Protein AF-A0A660RGW7-F1 (afdb_monomer_lite)

Structure (mmCIF, N/CA/C/O backbone):
data_AF-A0A660RGW7-F1
#
_entry.id   AF-A0A660RGW7-F1
#
loop_
_atom_site.group_PDB
_atom_site.id
_atom_site.type_symbol
_atom_site.label_atom_id
_atom_site.label_alt_id
_atom_site.label_comp_id
_atom_site.label_asym_id
_atom_site.label_entity_id
_atom_site.label_seq_id
_atom_site.pdbx_PDB_ins_code
_atom_site.Cartn_x
_atom_site.Cartn_y
_atom_site.Cartn_z
_atom_site.occupancy
_atom_site.B_iso_or_equiv
_atom_site.auth_seq_id
_atom_site.auth_comp_id
_atom_site.auth_asym_id
_atom_site.auth_atom_id
_atom_site.pdbx_PDB_model_num
ATOM 1 N N . MET A 1 1 ? -25.311 -48.527 37.792 1.00 46.81 1 MET A N 1
ATOM 2 C CA . MET A 1 1 ? -25.314 -47.325 36.924 1.00 46.81 1 MET A CA 1
ATOM 3 C C . MET A 1 1 ? -25.797 -47.596 35.487 1.00 46.81 1 MET A C 1
ATOM 5 O O . MET A 1 1 ? -25.755 -46.680 34.680 1.00 46.81 1 MET A O 1
ATOM 9 N N . VAL A 1 2 ? -26.316 -48.798 35.176 1.00 43.53 2 VAL A N 1
ATOM 10 C CA . VAL A 1 2 ? -26.877 -49.158 33.852 1.00 43.53 2 VAL A CA 1
ATOM 11 C C . VAL A 1 2 ? -28.401 -48.916 33.769 1.00 43.53 2 VAL A C 1
ATOM 13 O O . VAL A 1 2 ? -28.895 -48.499 32.730 1.00 43.53 2 VAL A O 1
ATOM 16 N N . SER A 1 3 ? -29.143 -48.999 34.883 1.00 47.81 3 SER A N 1
ATOM 17 C CA . SER A 1 3 ? -30.619 -48.906 34.865 1.00 47.81 3 SER A CA 1
ATOM 18 C C . SER A 1 3 ? -31.214 -47.499 34.663 1.00 47.81 3 SER A C 1
ATOM 20 O O . SER A 1 3 ? -32.408 -47.364 34.410 1.00 47.81 3 SER A O 1
ATOM 22 N N . ALA A 1 4 ? -30.418 -46.427 34.764 1.00 43.75 4 ALA A N 1
ATOM 23 C CA . ALA A 1 4 ? -30.904 -45.051 34.585 1.00 43.75 4 ALA A CA 1
ATOM 24 C C . ALA A 1 4 ? -30.891 -44.579 33.116 1.00 43.75 4 ALA A C 1
ATOM 26 O O . ALA A 1 4 ? -31.594 -43.626 32.774 1.00 43.75 4 ALA A O 1
ATOM 27 N N . LEU A 1 5 ? -30.101 -45.235 32.257 1.00 40.97 5 LEU A N 1
ATOM 28 C CA . LEU A 1 5 ? -30.047 -44.980 30.812 1.00 40.97 5 LEU A CA 1
ATOM 29 C C . LEU A 1 5 ? -31.155 -45.748 30.075 1.00 40.97 5 LEU A C 1
ATOM 31 O O . LEU A 1 5 ? -31.865 -45.147 29.275 1.00 40.97 5 LEU A O 1
ATOM 35 N N . GLU A 1 6 ? -31.404 -47.008 30.447 1.00 48.97 6 GLU A N 1
ATOM 36 C CA . GLU A 1 6 ? -32.486 -47.836 29.879 1.00 48.97 6 GLU A CA 1
ATOM 37 C C . GLU A 1 6 ? -33.881 -47.207 30.087 1.00 48.97 6 GLU A C 1
ATOM 39 O O . GLU A 1 6 ? -34.716 -47.190 29.185 1.00 48.97 6 GLU A O 1
ATOM 44 N N . ASN A 1 7 ? -34.106 -46.571 31.240 1.00 54.25 7 ASN A N 1
ATOM 45 C CA . ASN A 1 7 ? -35.391 -45.959 31.602 1.00 54.25 7 ASN A CA 1
ATOM 46 C C . ASN A 1 7 ? -35.692 -44.646 30.828 1.00 54.25 7 ASN A C 1
ATOM 48 O O . ASN A 1 7 ? -36.843 -44.213 30.720 1.00 54.25 7 ASN A O 1
ATOM 52 N N . LYS A 1 8 ? -34.666 -43.982 30.266 1.00 53.94 8 LYS A N 1
ATOM 53 C CA . LYS A 1 8 ? -34.842 -42.782 29.422 1.00 53.94 8 LYS A CA 1
ATOM 54 C C . LYS A 1 8 ? -35.213 -43.141 27.985 1.00 53.94 8 LYS A C 1
ATOM 56 O O . LYS A 1 8 ? -36.082 -42.479 27.413 1.00 53.94 8 LYS A O 1
ATOM 61 N N . ASP A 1 9 ? -34.619 -44.199 27.442 1.00 61.28 9 ASP A N 1
ATOM 62 C CA . ASP A 1 9 ? -34.928 -44.681 26.094 1.00 61.28 9 ASP A CA 1
ATOM 63 C C . ASP A 1 9 ? -36.331 -45.291 26.018 1.00 61.28 9 ASP A C 1
ATOM 65 O O . ASP A 1 9 ? -37.062 -45.059 25.053 1.00 61.28 9 ASP A O 1
ATOM 69 N N . GLU A 1 10 ? -36.782 -45.962 27.079 1.00 67.12 10 GLU A N 1
ATOM 70 C CA . GLU A 1 10 ? -38.136 -46.515 27.145 1.00 67.12 10 GLU A CA 1
ATOM 71 C C . GLU A 1 10 ? -39.213 -45.412 27.190 1.00 67.12 10 GLU A C 1
ATOM 73 O O . GLU A 1 10 ? -40.226 -45.479 26.484 1.00 67.12 10 GLU A O 1
ATOM 78 N N . LYS A 1 11 ? -38.963 -44.317 27.926 1.00 69.12 11 LYS A N 1
ATOM 79 C CA . LYS A 1 11 ? -39.823 -43.118 27.910 1.00 69.12 11 LYS A CA 1
ATOM 80 C C . LYS A 1 11 ? -39.868 -42.444 26.540 1.00 69.12 11 LYS A C 1
ATOM 82 O O . LYS A 1 11 ? -40.945 -42.029 26.107 1.00 69.12 11 LYS A O 1
ATOM 87 N N . LEU A 1 12 ? -38.731 -42.339 25.854 1.00 67.88 12 LEU A N 1
ATOM 88 C CA . LEU A 1 12 ? -38.657 -41.746 24.518 1.00 67.88 12 LEU A CA 1
ATOM 89 C C . LEU A 1 12 ? -39.420 -42.595 23.490 1.00 67.88 12 LEU A C 1
ATOM 91 O O . LEU A 1 12 ? -40.195 -42.063 22.692 1.00 67.88 12 LEU A O 1
ATOM 95 N N . MET A 1 13 ? -39.277 -43.918 23.562 1.00 69.06 13 MET A N 1
ATOM 96 C CA . MET A 1 13 ? -40.002 -44.853 22.702 1.00 69.06 13 MET A CA 1
ATOM 97 C C . MET A 1 13 ? -41.511 -44.831 22.962 1.00 69.06 13 MET A C 1
ATOM 99 O O . MET A 1 13 ? -42.300 -44.879 22.015 1.00 69.06 13 MET A O 1
ATOM 103 N N . ASN A 1 14 ? -41.931 -44.675 24.218 1.00 76.62 14 ASN A N 1
ATOM 104 C CA . ASN A 1 14 ? -43.342 -44.518 24.567 1.00 76.62 14 ASN A CA 1
ATOM 105 C C . ASN A 1 14 ? -43.924 -43.189 24.056 1.00 76.62 14 ASN A C 1
ATOM 107 O O . ASN A 1 14 ? -45.039 -43.176 23.534 1.00 76.62 14 ASN A O 1
ATOM 111 N N . LEU A 1 15 ? -43.160 -42.091 24.096 1.00 68.94 15 LEU A N 1
ATOM 112 C CA . LEU A 1 15 ? -43.564 -40.803 23.514 1.00 68.94 15 LEU A CA 1
ATOM 113 C C . LEU A 1 15 ? -43.707 -40.864 21.985 1.00 68.94 15 LEU A C 1
ATOM 115 O O . LEU A 1 15 ? -44.651 -40.300 21.428 1.00 68.94 15 LEU A O 1
ATOM 119 N N . LEU A 1 16 ? -42.811 -41.574 21.296 1.00 71.81 16 LEU A N 1
ATOM 120 C CA . LEU A 1 16 ? -42.887 -41.756 19.843 1.00 71.81 16 LEU A CA 1
ATOM 121 C C . LEU A 1 16 ? -44.096 -42.605 19.432 1.00 71.81 16 LEU A C 1
ATOM 123 O O . LEU A 1 16 ? -44.798 -42.249 18.481 1.00 71.81 16 LEU A O 1
ATOM 127 N N . LYS A 1 17 ? -44.393 -43.673 20.184 1.00 78.38 17 LYS A N 1
ATOM 128 C CA . LYS A 1 17 ? -45.603 -44.485 19.987 1.00 78.38 17 LYS A CA 1
ATOM 129 C C . LYS A 1 17 ? -46.877 -43.675 20.238 1.00 78.38 17 LYS A C 1
ATOM 131 O O . LYS A 1 17 ? -47.804 -43.751 19.433 1.00 78.38 17 LYS A O 1
ATOM 136 N N . LEU A 1 18 ? -46.901 -42.844 21.284 1.00 75.00 18 LEU A N 1
ATOM 137 C CA . LEU A 1 18 ? -48.028 -41.956 21.584 1.00 75.00 18 LEU A CA 1
ATOM 138 C C . LEU A 1 18 ? -48.261 -40.943 20.450 1.00 75.00 18 LEU A C 1
ATOM 140 O O . LEU A 1 18 ? -49.388 -40.767 19.995 1.00 75.00 18 LEU A O 1
ATOM 144 N N . LYS A 1 19 ? -47.190 -40.335 19.923 1.00 74.94 19 LYS A N 1
ATOM 145 C CA . LYS A 1 19 ? -47.260 -39.405 18.784 1.00 74.94 19 LYS A CA 1
ATOM 146 C C . LYS A 1 19 ? -47.816 -40.075 17.524 1.00 74.94 19 LYS A C 1
ATOM 148 O O . LYS A 1 19 ? -48.629 -39.477 16.821 1.00 74.94 19 LYS A O 1
ATOM 153 N N . GLN A 1 20 ? -47.402 -41.309 17.237 1.00 74.56 20 GLN A N 1
ATOM 154 C CA . GLN A 1 20 ? -47.913 -42.069 16.092 1.00 74.56 20 GLN A CA 1
ATOM 155 C C . GLN A 1 20 ? -49.377 -42.484 16.273 1.00 74.56 20 GLN A C 1
ATOM 157 O O . GLN A 1 20 ? -50.140 -42.412 15.311 1.00 74.56 20 GLN A O 1
ATOM 162 N N . ALA A 1 21 ? -49.787 -42.867 17.486 1.00 73.56 21 ALA A N 1
ATOM 163 C CA . ALA A 1 21 ? -51.178 -43.188 17.797 1.00 73.56 21 ALA A CA 1
ATOM 164 C C . ALA A 1 21 ? -52.090 -41.960 17.633 1.00 73.56 21 ALA A C 1
ATOM 166 O O . ALA A 1 21 ? -53.093 -42.037 16.928 1.00 73.56 21 ALA A O 1
ATOM 167 N N . ILE A 1 22 ? -51.673 -40.803 18.162 1.00 71.75 22 ILE A N 1
ATOM 168 C CA . ILE A 1 22 ? -52.388 -39.527 18.005 1.00 71.75 22 ILE A CA 1
ATOM 169 C C . ILE A 1 22 ? -52.501 -39.139 16.524 1.00 71.75 22 ILE A C 1
ATOM 171 O O . ILE A 1 22 ? -53.568 -38.735 16.072 1.00 71.75 22 ILE A O 1
ATOM 175 N N . ALA A 1 23 ? -51.436 -39.307 15.732 1.00 68.25 23 ALA A N 1
ATOM 176 C CA . ALA A 1 23 ? -51.478 -39.036 14.294 1.00 68.25 23 ALA A CA 1
ATOM 177 C C . ALA A 1 23 ? -52.455 -39.965 13.544 1.00 68.25 23 ALA A C 1
ATOM 179 O O . ALA A 1 23 ? -53.143 -39.524 12.622 1.00 68.25 23 ALA A O 1
ATOM 180 N N . LYS A 1 24 ? -52.553 -41.236 13.956 1.00 74.12 24 LYS A N 1
ATOM 181 C CA . LYS A 1 24 ? -53.488 -42.218 13.383 1.00 74.12 24 LYS A CA 1
ATOM 182 C C . LYS A 1 24 ? -54.946 -41.905 13.740 1.00 74.12 24 LYS A C 1
ATOM 184 O O . LYS A 1 24 ? -55.811 -42.020 12.873 1.00 74.12 24 LYS A O 1
ATOM 189 N N . ASP A 1 25 ? -55.210 -41.464 14.968 1.00 69.56 25 ASP A N 1
ATOM 190 C CA . ASP A 1 25 ? -56.553 -41.072 15.421 1.00 69.56 25 ASP A CA 1
ATOM 191 C C . ASP A 1 25 ? -57.011 -39.735 14.817 1.00 69.56 25 ASP A C 1
ATOM 193 O O . ASP A 1 25 ? -58.176 -39.576 14.438 1.00 69.56 25 ASP A O 1
ATOM 197 N N . LEU A 1 26 ? -56.089 -38.790 14.616 1.00 60.41 26 LEU A N 1
ATOM 198 C CA . LEU A 1 26 ? -56.364 -37.546 13.890 1.00 60.41 26 LEU A CA 1
ATOM 199 C C . LEU A 1 26 ? -56.677 -37.799 12.406 1.00 60.41 26 LEU A C 1
ATOM 201 O O . LEU A 1 26 ? -57.552 -37.138 11.849 1.00 60.41 26 LEU A O 1
ATOM 205 N N . ALA A 1 27 ? -56.033 -38.790 11.781 1.00 62.88 27 ALA A N 1
ATOM 206 C CA . ALA A 1 27 ? -56.341 -39.202 10.410 1.00 62.88 27 ALA A CA 1
ATOM 207 C C . ALA A 1 27 ? -57.710 -39.901 10.291 1.00 62.88 27 ALA A C 1
ATOM 209 O O . ALA A 1 27 ? -58.432 -39.669 9.323 1.00 62.88 27 ALA A O 1
ATOM 210 N N . LYS A 1 28 ? -58.099 -40.717 11.282 1.00 67.50 28 LYS A N 1
ATOM 211 C CA . LYS A 1 28 ? -59.405 -41.405 11.315 1.00 67.50 28 LYS A CA 1
ATOM 212 C C . LYS A 1 28 ? -60.586 -40.484 11.624 1.00 67.50 28 LYS A C 1
ATOM 214 O O . LYS A 1 28 ? -61.690 -40.747 11.163 1.00 67.50 28 LYS A O 1
ATOM 219 N N . SER A 1 29 ? -60.371 -39.413 12.386 1.00 59.84 29 SER A N 1
ATOM 220 C CA . SER A 1 29 ? -61.435 -38.486 12.807 1.00 59.84 29 SER A CA 1
ATOM 221 C C . SER A 1 29 ? -61.824 -37.441 11.752 1.00 59.84 29 SER A C 1
ATOM 223 O O . SER A 1 29 ? -62.647 -36.573 12.035 1.00 59.84 29 SER A O 1
ATOM 225 N N . GLY A 1 30 ? -61.237 -37.479 10.547 1.00 50.28 30 GLY A N 1
ATOM 226 C CA . GLY A 1 30 ? -61.564 -36.554 9.452 1.00 50.28 30 GLY A CA 1
ATOM 227 C C . GLY A 1 30 ? -61.215 -35.082 9.723 1.00 50.28 30 GLY A C 1
ATOM 228 O O . GLY A 1 30 ? -61.455 -34.230 8.875 1.00 50.28 30 GLY A O 1
ATOM 229 N N . LYS A 1 31 ? -60.607 -34.766 10.877 1.00 50.47 31 LYS A N 1
ATOM 230 C CA . LYS A 1 31 ? -60.202 -33.412 11.292 1.00 50.47 31 LYS A CA 1
ATOM 231 C C . LYS A 1 31 ? -58.775 -33.055 10.867 1.00 50.47 31 LYS A C 1
ATOM 233 O O . LYS A 1 31 ? -58.142 -32.187 11.467 1.00 50.47 31 LYS A O 1
ATOM 238 N N . VAL A 1 32 ? -58.260 -33.684 9.810 1.00 45.41 32 VAL A N 1
ATOM 239 C CA . VAL A 1 32 ? -57.063 -33.183 9.130 1.00 45.41 32 VAL A CA 1
ATOM 240 C C . VAL A 1 32 ? -57.507 -32.034 8.235 1.00 45.41 32 VAL A C 1
ATOM 242 O O . VAL A 1 32 ? -57.804 -32.214 7.056 1.00 45.41 32 VAL A O 1
ATOM 245 N N . ILE A 1 33 ? -57.537 -30.826 8.799 1.00 45.62 33 ILE A N 1
ATOM 246 C CA . ILE A 1 33 ? -57.416 -29.623 7.981 1.00 45.62 33 ILE A CA 1
ATOM 247 C C . ILE A 1 33 ? -56.048 -29.758 7.318 1.00 45.62 33 ILE A C 1
ATOM 249 O O . ILE A 1 33 ? -55.017 -29.553 7.962 1.00 45.62 33 ILE A O 1
ATOM 253 N N . LYS A 1 34 ? -56.025 -30.147 6.039 1.00 43.44 34 LYS A N 1
ATOM 254 C CA . LYS A 1 34 ? -54.889 -29.841 5.179 1.00 43.44 34 LYS A CA 1
ATOM 255 C C . LYS A 1 34 ? -54.770 -28.324 5.236 1.00 43.44 34 LYS A C 1
ATOM 257 O O . LYS A 1 34 ? -55.487 -27.617 4.536 1.00 43.44 34 LYS A O 1
ATOM 262 N N . ARG A 1 35 ? -53.904 -27.808 6.113 1.00 40.09 35 ARG A N 1
ATOM 263 C CA . ARG A 1 35 ? -53.291 -26.513 5.866 1.00 40.09 35 ARG A CA 1
ATOM 264 C C . ARG A 1 35 ? -52.555 -26.727 4.556 1.00 40.09 35 ARG A C 1
ATOM 266 O O . ARG A 1 35 ? -51.444 -27.244 4.543 1.00 40.09 35 ARG A O 1
ATOM 273 N N . GLU A 1 36 ? -53.214 -26.396 3.450 1.00 36.78 36 GLU A N 1
ATOM 274 C CA . GLU A 1 36 ? -52.484 -25.813 2.346 1.00 36.78 36 GLU A CA 1
ATOM 275 C C . GLU A 1 36 ? -51.671 -24.708 3.000 1.00 36.78 36 GLU A C 1
ATOM 277 O O . GLU A 1 36 ? -52.206 -23.702 3.475 1.00 36.78 36 GLU A O 1
ATOM 282 N N . GLU A 1 37 ? -50.375 -24.958 3.144 1.00 36.44 37 GLU A N 1
ATOM 283 C CA . GLU A 1 37 ? -49.421 -23.882 3.224 1.00 36.44 37 GLU A CA 1
ATOM 284 C C . GLU A 1 37 ? -49.693 -23.054 1.972 1.00 36.44 37 GLU A C 1
ATOM 286 O O . GLU A 1 37 ? -49.138 -23.300 0.902 1.00 36.44 37 GLU A O 1
ATOM 291 N N . ARG A 1 38 ? -50.571 -22.051 2.090 1.00 35.09 38 ARG A N 1
ATOM 292 C CA . ARG A 1 38 ? -50.374 -20.821 1.351 1.00 35.09 38 ARG A CA 1
ATOM 293 C C . ARG A 1 38 ? -48.976 -20.407 1.763 1.00 35.09 38 ARG A C 1
ATOM 295 O O . ARG A 1 38 ? -48.784 -19.778 2.802 1.00 35.09 38 ARG A O 1
ATOM 302 N N . ARG A 1 39 ? -47.989 -20.847 0.977 1.00 37.53 39 ARG A N 1
ATOM 303 C CA . ARG A 1 39 ? -46.722 -20.163 0.850 1.00 37.53 39 ARG A CA 1
ATOM 304 C C . ARG A 1 39 ? -47.145 -18.740 0.563 1.00 37.53 39 ARG A C 1
ATOM 306 O O . ARG A 1 39 ? -47.522 -18.405 -0.554 1.00 37.53 39 ARG A O 1
ATOM 313 N N . ILE A 1 40 ? -47.154 -17.924 1.608 1.00 36.72 40 ILE A N 1
ATOM 314 C CA . ILE A 1 40 ? -46.923 -16.511 1.440 1.00 36.72 40 ILE A CA 1
ATOM 315 C C . ILE A 1 40 ? -45.546 -16.517 0.792 1.00 36.72 40 ILE A C 1
ATOM 317 O O . ILE A 1 40 ? -44.524 -16.720 1.454 1.00 36.72 40 ILE A O 1
ATOM 321 N N . GLU A 1 41 ? -45.523 -16.463 -0.538 1.00 36.62 41 GLU A N 1
ATOM 322 C CA . GLU A 1 41 ? -44.339 -16.047 -1.248 1.00 36.62 41 GLU A CA 1
ATOM 323 C C . GLU A 1 41 ? -44.110 -14.624 -0.770 1.00 36.62 41 GLU A C 1
ATOM 325 O O . GLU A 1 41 ? -44.669 -13.667 -1.294 1.00 36.62 41 GLU A O 1
ATOM 330 N N . LEU A 1 42 ? -43.343 -14.508 0.319 1.00 36.12 42 LEU A N 1
ATOM 331 C CA . LEU A 1 42 ? -42.665 -13.278 0.667 1.00 36.12 42 LEU A CA 1
ATOM 332 C C . LEU A 1 42 ? -42.091 -12.759 -0.653 1.00 36.12 42 LEU A C 1
ATOM 334 O O . LEU A 1 42 ? -41.352 -13.527 -1.292 1.00 36.12 42 LEU A O 1
ATOM 338 N N . PRO A 1 43 ? -42.458 -11.533 -1.079 1.00 40.59 43 PRO A N 1
ATOM 339 C CA . PRO A 1 43 ? -41.887 -10.900 -2.255 1.00 40.59 43 PRO A CA 1
ATOM 340 C C . PRO A 1 43 ? -40.391 -11.190 -2.280 1.00 40.59 43 PRO A C 1
ATOM 342 O O . PRO A 1 43 ? -39.743 -11.144 -1.229 1.00 40.59 43 PRO A O 1
ATOM 345 N N . LYS A 1 44 ? -39.830 -11.550 -3.440 1.00 46.91 44 LYS A N 1
ATOM 346 C CA . LYS A 1 44 ? -38.401 -11.910 -3.566 1.00 46.91 44 LYS A CA 1
ATOM 347 C C . LYS A 1 44 ? -37.474 -10.864 -2.913 1.00 46.91 44 LYS A C 1
ATOM 349 O O . LYS A 1 44 ? -36.404 -11.216 -2.427 1.00 46.91 44 LYS A O 1
ATOM 354 N N . GLU A 1 45 ? -37.953 -9.628 -2.801 1.00 43.53 45 GLU A N 1
ATOM 355 C CA . GLU A 1 45 ? -37.374 -8.490 -2.082 1.00 43.53 45 GLU A CA 1
ATOM 356 C C . GLU A 1 45 ? -37.167 -8.714 -0.566 1.00 43.53 45 GLU A C 1
ATOM 358 O O . GLU A 1 45 ? -36.145 -8.302 -0.021 1.00 43.53 45 GLU A O 1
ATOM 363 N N . LEU A 1 46 ? -38.069 -9.415 0.132 1.00 39.50 46 LEU A N 1
ATOM 364 C CA . LEU A 1 46 ? -37.958 -9.701 1.572 1.00 39.50 46 LEU A CA 1
ATOM 365 C C . LEU A 1 46 ? -37.085 -10.927 1.881 1.00 39.50 46 LEU A C 1
ATOM 367 O O . LEU A 1 46 ? -36.509 -11.008 2.963 1.00 39.50 46 LEU A O 1
ATOM 371 N N . LYS A 1 47 ? -36.914 -11.854 0.927 1.00 39.31 47 LYS A N 1
ATOM 372 C CA . LYS A 1 47 ? -35.970 -12.984 1.056 1.00 39.31 47 LYS A CA 1
ATOM 373 C C . LYS A 1 47 ? -34.505 -12.590 0.814 1.00 39.31 47 LYS A C 1
ATOM 375 O O . LYS A 1 47 ? -33.621 -13.403 1.070 1.00 39.31 47 LYS A O 1
ATOM 380 N N . GLN A 1 48 ? -34.237 -11.368 0.344 1.00 42.09 48 GLN A N 1
ATOM 381 C CA . GLN A 1 48 ? -32.893 -10.909 -0.033 1.00 42.09 48 GLN A CA 1
ATOM 382 C C . GLN A 1 48 ? -32.296 -9.808 0.846 1.00 42.09 48 GLN A C 1
ATOM 384 O O . GLN A 1 48 ? -31.145 -9.437 0.629 1.00 42.09 48 GLN A O 1
ATOM 389 N N . ARG A 1 49 ? -32.974 -9.332 1.896 1.00 38.88 49 ARG A N 1
ATOM 390 C CA . ARG A 1 49 ? -32.291 -8.517 2.914 1.00 38.88 49 ARG A CA 1
ATOM 391 C C . ARG A 1 49 ? -31.581 -9.427 3.907 1.00 38.88 49 ARG A C 1
ATOM 393 O O . ARG A 1 49 ? -31.990 -9.560 5.056 1.00 38.88 49 ARG A O 1
ATOM 400 N N . LYS A 1 50 ? -30.496 -10.065 3.459 1.00 48.34 50 LYS A N 1
ATOM 401 C CA . LYS A 1 50 ? -29.477 -10.552 4.389 1.00 48.34 50 LYS A CA 1
ATOM 402 C C . LYS A 1 50 ? -28.957 -9.294 5.083 1.00 48.34 50 LYS A C 1
ATOM 404 O O . LYS A 1 50 ? -28.293 -8.484 4.447 1.00 48.34 50 LYS A O 1
ATOM 409 N N . ILE A 1 51 ? -29.375 -9.057 6.325 1.00 56.06 51 ILE A N 1
ATOM 410 C CA . ILE A 1 51 ? -28.857 -7.933 7.102 1.00 56.06 51 ILE A CA 1
ATOM 411 C C . ILE A 1 51 ? -27.377 -8.247 7.297 1.00 56.06 51 ILE A C 1
ATOM 413 O O . ILE A 1 51 ? -27.030 -9.140 8.063 1.00 56.06 51 ILE A O 1
ATOM 417 N N . GLU A 1 52 ? -26.514 -7.592 6.527 1.00 67.88 52 GLU A N 1
ATOM 418 C CA . GLU A 1 52 ? -25.073 -7.634 6.751 1.00 67.88 52 GLU A CA 1
ATOM 419 C C . GLU A 1 52 ? -24.830 -7.032 8.130 1.00 67.88 52 GLU A C 1
ATOM 421 O O . GLU A 1 52 ? -25.272 -5.910 8.376 1.00 67.88 52 GLU A O 1
ATOM 426 N N . VAL A 1 53 ? -24.223 -7.792 9.039 1.00 72.00 53 VAL A N 1
ATOM 427 C CA . VAL A 1 53 ? -23.842 -7.373 10.395 1.00 72.00 53 VAL A CA 1
ATOM 428 C C . VAL A 1 53 ? -22.325 -7.444 10.469 1.00 72.00 53 VAL A C 1
ATOM 430 O O . VAL A 1 53 ? -21.734 -8.373 9.917 1.00 72.00 53 VAL A O 1
ATOM 433 N N . SER A 1 54 ? -21.709 -6.458 11.111 1.00 82.19 54 SER A N 1
ATOM 434 C CA . SER A 1 54 ? -20.268 -6.461 11.359 1.00 82.19 54 SER A CA 1
ATOM 435 C C . SER A 1 54 ? -19.910 -7.498 12.429 1.00 82.19 54 SER A C 1
ATOM 437 O O . SER A 1 54 ? -20.661 -7.708 13.380 1.00 82.19 54 SER A O 1
ATOM 439 N N . ASN A 1 55 ? -18.751 -8.148 12.308 1.00 88.25 55 ASN A N 1
ATOM 440 C CA . ASN A 1 55 ? -18.245 -9.075 13.332 1.00 88.25 55 ASN A CA 1
ATOM 441 C C . ASN A 1 55 ? -17.425 -8.348 14.414 1.00 88.25 55 ASN A C 1
ATOM 443 O O . ASN A 1 55 ? -16.475 -8.908 14.961 1.00 88.25 55 ASN A O 1
ATOM 447 N N . VAL A 1 56 ? -17.763 -7.086 14.691 1.00 94.06 56 VAL A N 1
ATOM 448 C CA . VAL A 1 56 ? -16.992 -6.193 15.560 1.00 94.06 56 VAL A CA 1
ATOM 449 C C . VAL A 1 56 ? -17.584 -6.194 16.966 1.00 94.06 56 VAL A C 1
ATOM 451 O O . VAL A 1 56 ? -18.753 -5.873 17.175 1.00 94.06 56 VAL A O 1
ATOM 454 N N . ASP A 1 57 ? -16.754 -6.523 17.951 1.00 95.69 57 ASP A N 1
ATOM 455 C CA . ASP A 1 57 ? -17.053 -6.335 19.365 1.00 95.69 57 ASP A CA 1
ATOM 456 C C . ASP A 1 57 ? -16.641 -4.919 19.787 1.00 95.69 57 ASP A C 1
ATOM 458 O O . ASP A 1 57 ? -15.484 -4.664 20.133 1.00 95.69 57 ASP A O 1
ATOM 462 N N . PHE A 1 58 ? -17.601 -3.990 19.744 1.00 96.94 58 PHE A N 1
ATOM 463 C CA . PHE A 1 58 ? -17.379 -2.581 20.083 1.00 96.94 58 PHE A CA 1
ATOM 464 C C . PHE A 1 58 ? -16.996 -2.342 21.546 1.00 96.94 58 PHE A C 1
ATOM 466 O O . PHE A 1 58 ? -16.484 -1.273 21.839 1.00 96.94 58 PHE A O 1
ATOM 473 N N . SER A 1 59 ? -17.150 -3.323 22.446 1.00 95.94 59 SER A N 1
ATOM 474 C CA . SER A 1 59 ? -16.658 -3.201 23.830 1.00 95.94 59 SER A CA 1
ATOM 475 C C . SER A 1 59 ? -15.127 -3.165 23.940 1.00 95.94 59 SER A C 1
ATOM 477 O O . SER A 1 59 ? -14.588 -2.868 25.001 1.00 95.94 59 SER A O 1
ATOM 479 N N . LYS A 1 60 ? -14.423 -3.495 22.849 1.00 94.81 60 LYS A N 1
ATOM 480 C CA . LYS A 1 60 ? -12.956 -3.549 22.761 1.00 94.81 60 LYS A CA 1
ATOM 481 C C . LYS A 1 60 ? -12.391 -2.591 21.712 1.00 94.81 60 LYS A C 1
ATOM 483 O O . LYS A 1 60 ? -11.255 -2.775 21.282 1.00 94.81 60 LYS A O 1
ATOM 488 N N . VAL A 1 61 ? -13.199 -1.656 21.219 1.00 96.81 61 VAL A N 1
ATOM 489 C CA . VAL A 1 61 ? -12.815 -0.761 20.125 1.00 96.81 61 VAL A CA 1
ATOM 490 C C . VAL A 1 61 ? -12.441 0.591 20.703 1.00 96.81 61 VAL A C 1
ATOM 492 O O . VAL A 1 61 ? -13.276 1.280 21.274 1.00 96.81 61 VAL A O 1
ATOM 495 N N . GLU A 1 62 ? -11.197 0.999 20.491 1.00 95.94 62 GLU A N 1
ATOM 496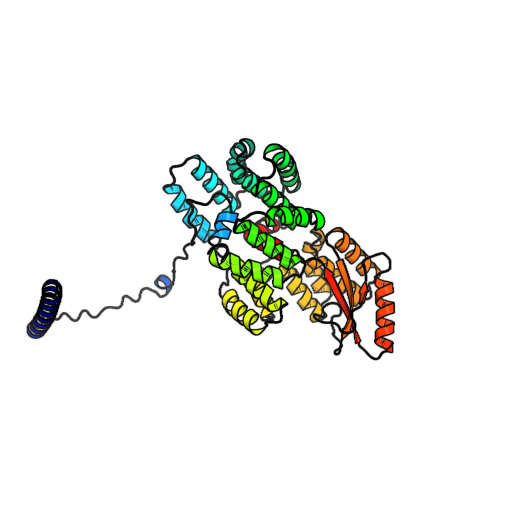 C CA . GLU A 1 62 ? -10.726 2.325 20.890 1.00 95.94 62 GLU A CA 1
ATOM 497 C C . GLU A 1 62 ? -10.182 3.117 19.700 1.00 95.94 62 GLU A C 1
ATOM 499 O O . GLU A 1 62 ? -10.096 4.336 19.775 1.00 95.94 62 GLU A O 1
ATOM 504 N N . THR A 1 63 ? -9.863 2.455 18.586 1.00 95.44 63 THR A N 1
ATOM 505 C CA . THR A 1 63 ? -9.359 3.063 17.348 1.00 95.44 63 THR A CA 1
ATOM 506 C C . THR A 1 63 ? -10.005 2.438 16.108 1.00 95.44 63 THR A C 1
ATOM 508 O O . THR A 1 63 ? -10.556 1.333 16.165 1.00 95.44 63 THR A O 1
ATOM 511 N N . LEU A 1 64 ? -9.884 3.085 14.941 1.00 92.88 64 LEU A N 1
ATOM 512 C CA . LEU A 1 64 ? -10.285 2.469 13.664 1.00 92.88 64 LEU A CA 1
ATOM 513 C C . LEU A 1 64 ? -9.498 1.178 13.368 1.00 92.88 64 LEU A C 1
ATOM 515 O O . LEU A 1 64 ? -10.019 0.255 12.742 1.00 92.88 64 LEU A O 1
ATOM 519 N N . ARG A 1 65 ? -8.263 1.068 13.874 1.00 93.44 65 ARG A N 1
ATOM 520 C CA . ARG A 1 65 ? -7.423 -0.129 13.720 1.00 93.44 65 ARG A CA 1
ATOM 521 C C . ARG A 1 65 ? -7.990 -1.333 14.473 1.00 93.44 65 ARG A C 1
ATOM 523 O O . ARG A 1 65 ? -7.810 -2.461 14.022 1.00 93.44 65 ARG A O 1
ATOM 530 N N . ASP A 1 66 ? -8.716 -1.120 15.571 1.00 95.19 66 ASP A N 1
ATOM 531 C CA . ASP A 1 66 ? -9.379 -2.202 16.314 1.00 95.19 66 ASP A CA 1
ATOM 532 C C . ASP A 1 66 ? -10.577 -2.781 15.559 1.00 95.19 66 ASP A C 1
ATOM 534 O O . ASP A 1 66 ? -10.875 -3.973 15.687 1.00 95.19 66 ASP A O 1
ATOM 538 N N . ILE A 1 67 ? -11.243 -1.953 14.750 1.00 94.62 67 ILE A N 1
ATOM 539 C CA . ILE A 1 67 ? -12.293 -2.386 13.822 1.00 94.62 67 ILE A CA 1
ATOM 540 C C . ILE A 1 67 ? -11.653 -3.240 12.729 1.00 94.62 67 ILE A C 1
ATOM 542 O O . ILE A 1 67 ? -12.061 -4.382 12.531 1.00 94.62 67 ILE A O 1
ATOM 546 N N . ASP A 1 68 ? -10.592 -2.741 12.095 1.00 92.56 68 ASP A N 1
ATOM 547 C CA . ASP A 1 68 ? -9.873 -3.445 11.026 1.00 92.56 68 ASP A CA 1
ATOM 548 C C . ASP A 1 68 ? -9.249 -4.768 11.504 1.00 92.56 68 ASP A C 1
ATOM 550 O O . ASP A 1 68 ? -9.237 -5.772 10.788 1.00 92.56 68 ASP A O 1
ATOM 554 N N . MET A 1 69 ? -8.783 -4.807 12.752 1.00 93.75 69 MET A N 1
ATOM 555 C CA . MET A 1 69 ? -8.271 -6.012 13.398 1.00 93.75 69 MET A CA 1
ATOM 556 C C . MET A 1 69 ? -9.340 -7.108 13.545 1.00 93.75 69 MET A C 1
ATOM 558 O O . MET A 1 69 ? -8.998 -8.296 13.566 1.00 93.75 69 MET A O 1
ATOM 562 N N . GLN A 1 70 ? -10.613 -6.736 13.679 1.00 94.19 70 GLN A N 1
ATOM 563 C CA . GLN A 1 70 ? -11.730 -7.665 13.869 1.00 94.19 70 GLN A CA 1
ATOM 564 C C . GLN A 1 70 ? -12.435 -7.999 12.551 1.00 94.19 70 GLN A C 1
ATOM 566 O O . GLN A 1 70 ? -12.679 -9.172 12.274 1.00 94.19 70 GLN A O 1
ATOM 571 N N . ASP A 1 71 ? -12.721 -6.987 11.731 1.00 92.19 71 ASP A N 1
ATOM 572 C CA . ASP A 1 71 ? -13.469 -7.116 10.481 1.00 92.19 71 ASP A CA 1
ATOM 573 C C . ASP A 1 71 ? -12.974 -6.116 9.417 1.00 92.19 71 ASP A C 1
ATOM 575 O O . ASP A 1 71 ? -13.633 -5.139 9.062 1.00 92.19 71 ASP A O 1
ATOM 579 N N . TYR A 1 72 ? -11.765 -6.376 8.912 1.00 91.19 72 TYR A N 1
ATOM 580 C CA . TYR A 1 72 ? -11.074 -5.562 7.904 1.00 91.19 72 TYR A CA 1
ATOM 581 C C . TYR A 1 72 ? -11.920 -5.254 6.656 1.00 91.19 72 TYR A C 1
ATOM 583 O O . TYR A 1 72 ? -11.870 -4.145 6.135 1.00 91.19 72 TYR A O 1
ATOM 591 N N . ASP A 1 73 ? -12.721 -6.219 6.193 1.00 87.50 73 ASP A N 1
ATOM 592 C CA . ASP A 1 73 ? -13.514 -6.099 4.962 1.00 87.50 73 ASP A CA 1
ATOM 593 C C . ASP A 1 73 ? -14.904 -5.455 5.198 1.00 87.50 73 ASP A C 1
ATOM 595 O O . ASP A 1 73 ? -15.679 -5.311 4.246 1.00 87.50 73 ASP A O 1
ATOM 599 N N . ALA A 1 74 ? -15.267 -5.105 6.442 1.00 89.00 74 ALA A N 1
ATOM 600 C CA . ALA A 1 74 ? -16.593 -4.573 6.756 1.00 89.00 74 ALA A CA 1
ATOM 601 C C . ALA A 1 74 ? -16.833 -3.219 6.059 1.00 89.00 74 ALA A C 1
ATOM 603 O O . ALA A 1 74 ? -15.984 -2.339 6.156 1.00 89.00 74 ALA A O 1
ATOM 604 N N . PRO A 1 75 ? -17.985 -2.979 5.411 1.00 88.31 75 PRO A N 1
ATOM 605 C CA . PRO A 1 75 ? -18.317 -1.657 4.881 1.00 88.31 75 PRO A CA 1
ATOM 606 C C . PRO A 1 75 ? -18.635 -0.642 5.990 1.00 88.31 75 PRO A C 1
ATOM 608 O O . PRO A 1 75 ? -19.307 -0.979 6.967 1.00 88.31 75 PRO A O 1
ATOM 611 N N . ASP A 1 76 ? -18.249 0.626 5.807 1.00 90.38 76 ASP A N 1
ATOM 612 C CA . ASP A 1 76 ? -18.455 1.684 6.816 1.00 90.38 76 ASP A CA 1
ATOM 613 C C . ASP A 1 76 ? -19.929 1.851 7.220 1.00 90.38 76 ASP A C 1
ATOM 615 O O . ASP A 1 76 ? -20.215 1.988 8.405 1.00 90.38 76 ASP A O 1
ATOM 619 N N . TYR A 1 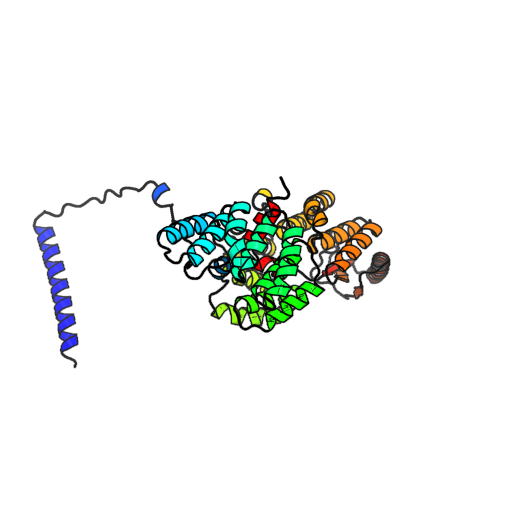77 ? -20.887 1.735 6.290 1.00 90.69 77 TYR A N 1
ATOM 620 C CA . TYR A 1 77 ? -22.317 1.837 6.624 1.00 90.69 77 TYR A CA 1
ATOM 621 C C . TYR A 1 77 ? -22.801 0.728 7.574 1.00 90.69 77 TYR A C 1
ATOM 623 O O . TYR A 1 77 ? -23.717 0.951 8.368 1.00 90.69 77 TYR A O 1
ATOM 631 N N . VAL A 1 78 ? -22.207 -0.471 7.503 1.00 92.00 78 VAL A N 1
ATOM 632 C CA . VAL A 1 78 ? -22.532 -1.584 8.409 1.00 92.00 78 VAL A CA 1
ATOM 633 C C . VAL A 1 78 ? -21.975 -1.286 9.796 1.00 92.00 78 VAL A C 1
ATOM 635 O O . VAL A 1 78 ? -22.702 -1.400 10.783 1.00 92.00 78 VAL A O 1
ATOM 638 N N . VAL A 1 79 ? -20.711 -0.857 9.852 1.00 94.62 79 VAL A N 1
ATOM 639 C CA . VAL A 1 79 ? -20.013 -0.519 11.098 1.00 94.62 79 VAL A CA 1
ATOM 640 C C . VAL A 1 79 ? -20.707 0.639 11.817 1.00 94.62 79 VAL A C 1
ATOM 642 O O . VAL A 1 79 ? -20.997 0.512 13.001 1.00 94.62 79 VAL A O 1
ATOM 645 N N . ILE A 1 80 ? -21.052 1.721 11.108 1.00 96.12 80 ILE A N 1
ATOM 646 C CA . ILE A 1 80 ? -21.783 2.885 11.645 1.00 96.12 80 ILE A CA 1
ATOM 647 C C . ILE A 1 80 ? -23.084 2.441 12.314 1.00 96.12 80 ILE A C 1
ATOM 649 O O . ILE A 1 80 ? -23.309 2.724 13.488 1.00 96.12 80 ILE A O 1
ATOM 653 N N . ARG A 1 81 ? -23.921 1.687 11.592 1.00 95.56 81 ARG A N 1
ATOM 654 C CA . ARG A 1 81 ? -25.226 1.234 12.090 1.00 95.56 81 ARG A CA 1
ATOM 655 C C . ARG A 1 81 ? -25.101 0.374 13.351 1.00 95.56 81 ARG A C 1
ATOM 657 O O . ARG A 1 81 ? -25.944 0.456 14.245 1.00 95.56 81 ARG A O 1
ATOM 664 N N . ASP A 1 82 ? -24.110 -0.511 13.401 1.00 95.81 82 ASP A N 1
ATOM 665 C CA . ASP A 1 82 ? -23.921 -1.404 14.546 1.00 95.81 82 ASP A CA 1
ATOM 666 C C . ASP A 1 82 ? -23.301 -0.659 15.745 1.00 95.81 82 ASP A C 1
ATOM 668 O O . ASP A 1 82 ? -23.712 -0.894 16.884 1.00 95.81 82 ASP A O 1
ATOM 672 N N . LEU A 1 83 ? -22.408 0.303 15.489 1.00 97.06 83 LEU A N 1
ATOM 673 C CA . LEU A 1 83 ? -21.829 1.196 16.493 1.00 97.06 83 LEU A CA 1
ATOM 674 C C . LEU A 1 83 ? -22.886 2.110 17.129 1.00 97.06 83 LEU A C 1
ATOM 676 O O . LEU A 1 83 ? -22.936 2.230 18.351 1.00 97.06 83 LEU A O 1
ATOM 680 N N . GLU A 1 84 ? -23.780 2.699 16.332 1.00 96.94 84 GLU A N 1
ATOM 681 C CA . GLU A 1 84 ? -24.897 3.517 16.826 1.00 96.94 84 GLU A CA 1
ATOM 682 C C . GLU A 1 84 ? -25.797 2.732 17.787 1.00 96.94 84 GLU A C 1
ATOM 684 O O . GLU A 1 84 ? -26.168 3.234 18.848 1.00 96.94 84 GLU A O 1
ATOM 689 N N . LYS A 1 85 ? -26.108 1.472 17.458 1.00 95.44 85 LYS A N 1
ATOM 690 C CA . LYS A 1 85 ? -26.870 0.583 18.349 1.00 95.44 85 LYS A CA 1
ATOM 691 C C . LYS A 1 85 ? -26.107 0.264 19.630 1.00 95.44 85 LYS A C 1
ATOM 693 O O . LYS A 1 85 ? -26.716 0.181 20.693 1.00 95.44 85 LYS A O 1
ATOM 698 N N . TYR A 1 86 ? -24.795 0.055 19.539 1.00 96.44 86 TYR A N 1
ATOM 699 C CA . TYR A 1 86 ? -23.964 -0.212 20.709 1.00 96.44 86 TYR A CA 1
ATOM 700 C C . TYR A 1 86 ? -23.905 1.004 21.647 1.00 96.44 86 TYR A C 1
ATOM 702 O O . TYR A 1 86 ? -24.063 0.856 22.856 1.00 96.44 86 TYR A O 1
ATOM 710 N N . LEU A 1 87 ? -23.770 2.211 21.097 1.00 96.75 87 LEU A N 1
ATOM 711 C CA . LEU A 1 87 ? -23.713 3.461 21.860 1.00 96.75 87 LEU A CA 1
ATOM 712 C C . LEU A 1 87 ? -24.974 3.736 22.693 1.00 96.75 87 LEU A C 1
ATOM 714 O O . LEU A 1 87 ? -24.875 4.388 23.726 1.00 96.75 87 LEU A O 1
ATOM 718 N N . GLN A 1 88 ? -26.143 3.218 22.299 1.00 94.94 88 GLN A N 1
ATOM 719 C CA . GLN A 1 88 ? -27.394 3.370 23.064 1.00 94.94 88 GLN A CA 1
ATOM 720 C C . GLN A 1 88 ? -27.372 2.670 24.430 1.00 94.94 88 GLN A C 1
ATOM 722 O O . GLN A 1 88 ? -28.191 2.986 25.290 1.00 94.94 88 GLN A O 1
ATOM 727 N N . ARG A 1 89 ? -26.470 1.702 24.617 1.00 95.12 89 ARG A N 1
ATOM 728 C CA . ARG A 1 89 ? -26.353 0.888 25.836 1.00 95.12 89 ARG A CA 1
ATOM 729 C C . ARG A 1 89 ? -24.998 1.023 26.532 1.00 95.12 89 ARG A C 1
ATOM 731 O O . ARG A 1 89 ? -24.791 0.368 27.548 1.00 95.12 89 ARG A O 1
ATOM 738 N N . GLU A 1 90 ? -24.074 1.800 25.969 1.00 95.81 90 GLU A N 1
ATOM 739 C CA . GLU A 1 90 ? -22.762 2.035 26.570 1.00 95.81 90 GLU A CA 1
ATOM 740 C C . GLU A 1 90 ? -22.897 3.023 27.731 1.00 95.81 90 GLU A C 1
ATOM 742 O O . GLU A 1 90 ? -23.441 4.116 27.571 1.00 95.81 90 GLU A O 1
ATOM 747 N N . MET A 1 91 ? -22.406 2.614 28.897 1.00 93.25 91 MET A N 1
ATOM 748 C CA . MET A 1 91 ? -22.548 3.350 30.152 1.00 93.25 91 MET A CA 1
ATOM 749 C C . MET A 1 91 ? -21.237 4.012 30.577 1.00 93.25 91 MET A C 1
ATOM 751 O O . MET A 1 91 ? -21.275 4.997 31.313 1.00 93.25 91 MET A O 1
ATOM 755 N N . ASP A 1 92 ? -20.085 3.498 30.129 1.00 96.19 92 ASP A N 1
ATOM 756 C CA . ASP A 1 92 ? -18.799 4.141 30.384 1.00 96.19 92 ASP A CA 1
ATOM 757 C C . ASP A 1 92 ? -18.695 5.427 29.557 1.00 96.19 92 ASP A C 1
ATOM 759 O O . ASP A 1 92 ? -18.687 5.406 28.327 1.00 96.19 92 ASP A O 1
ATOM 763 N N . VAL A 1 93 ? -18.612 6.565 30.246 1.00 94.00 93 VAL A N 1
ATOM 764 C CA . VAL A 1 93 ? -18.556 7.898 29.638 1.00 94.00 93 VAL A CA 1
ATOM 765 C C . VAL A 1 93 ? -17.309 8.070 28.773 1.00 94.00 93 VAL A C 1
ATOM 767 O O . VAL A 1 93 ? -17.404 8.647 27.686 1.00 94.00 93 VAL A O 1
ATOM 770 N N . LEU A 1 94 ? -16.152 7.568 29.216 1.00 93.69 94 LEU A N 1
ATOM 771 C CA . LEU A 1 94 ? -14.898 7.725 28.477 1.00 93.69 94 LEU A CA 1
ATOM 772 C C . LEU A 1 94 ? -14.926 6.879 27.208 1.00 93.69 94 LEU A C 1
ATOM 774 O O . LEU A 1 94 ? -14.697 7.394 26.112 1.00 93.69 94 LEU A O 1
ATOM 778 N N . HIS A 1 95 ? -15.301 5.607 27.339 1.00 96.25 95 HIS A N 1
ATOM 779 C CA . HIS A 1 95 ? -15.450 4.719 26.193 1.00 96.25 95 HIS A CA 1
ATOM 780 C C . HIS A 1 95 ? -16.543 5.207 25.227 1.00 96.25 95 HIS A C 1
ATOM 782 O O . HIS A 1 95 ? -16.319 5.273 24.021 1.00 96.25 95 HIS A O 1
ATOM 788 N N . SER A 1 96 ? -17.691 5.666 25.739 1.00 96.75 96 SER A N 1
ATOM 789 C CA . SER A 1 96 ? -18.762 6.273 24.936 1.00 96.75 96 SER A CA 1
ATOM 790 C C . SER A 1 96 ? -18.268 7.491 24.152 1.00 96.75 96 SER A C 1
ATOM 792 O O . SER A 1 96 ? -18.618 7.654 22.984 1.00 96.75 96 SER A O 1
ATOM 794 N N . THR A 1 97 ? -17.430 8.338 24.756 1.00 96.81 97 THR A N 1
ATOM 795 C CA . THR A 1 97 ? -16.846 9.511 24.083 1.00 96.81 97 THR A CA 1
ATOM 796 C C . THR A 1 97 ? -15.887 9.088 22.973 1.00 96.81 97 THR A C 1
ATOM 798 O O . THR A 1 97 ? -16.001 9.590 21.854 1.00 96.81 97 THR A O 1
ATOM 801 N N . MET A 1 98 ? -15.018 8.106 23.238 1.00 97.50 98 MET A N 1
ATOM 802 C CA . MET A 1 98 ? -14.129 7.522 22.228 1.00 97.50 98 MET A CA 1
ATOM 803 C C . MET A 1 98 ? -14.923 6.974 21.033 1.00 97.50 98 MET A C 1
ATOM 805 O O . MET A 1 98 ? -14.673 7.340 19.885 1.00 97.50 98 MET A O 1
ATOM 809 N N . LEU A 1 99 ? -15.938 6.152 21.304 1.00 98.00 99 LEU A N 1
ATOM 810 C CA . LEU A 1 99 ? -16.795 5.549 20.288 1.00 98.00 99 LEU A CA 1
ATOM 811 C C . LEU A 1 99 ? -17.603 6.589 19.497 1.00 98.00 99 LEU A C 1
ATOM 813 O O . LEU A 1 99 ? -17.771 6.437 18.288 1.00 98.00 99 LEU A O 1
ATOM 817 N N . LYS A 1 100 ? -18.074 7.668 20.136 1.00 98.06 100 LYS A N 1
ATOM 818 C CA . LYS A 1 100 ? -18.713 8.797 19.437 1.00 98.06 100 LYS A CA 1
ATOM 819 C C . LYS A 1 100 ? -17.737 9.499 18.497 1.00 98.06 100 LYS A C 1
ATOM 821 O O . LYS A 1 100 ? -18.122 9.819 17.377 1.00 98.06 100 LYS A O 1
ATOM 826 N N . GLY A 1 101 ? -16.488 9.702 18.914 1.00 97.50 101 GLY A N 1
ATOM 827 C CA . GLY A 1 101 ? -15.451 10.255 18.043 1.00 97.50 101 GLY A CA 1
ATOM 828 C C . GLY A 1 101 ? -15.199 9.364 16.823 1.00 97.50 101 GLY A C 1
ATOM 829 O O . GLY A 1 101 ? -15.179 9.847 15.692 1.00 97.50 101 GLY A O 1
ATOM 830 N N . LEU A 1 102 ? -15.102 8.044 17.024 1.00 97.56 102 LEU A N 1
ATOM 831 C CA . LEU A 1 102 ? -14.937 7.083 15.926 1.00 97.56 102 LEU A CA 1
ATOM 832 C C . LEU A 1 102 ? -16.149 7.067 14.990 1.00 97.56 102 LEU A C 1
ATOM 834 O O . LEU A 1 102 ? -15.985 7.011 13.773 1.00 97.56 102 LEU A O 1
ATOM 838 N N . LEU A 1 103 ? -17.364 7.171 15.534 1.00 97.62 103 LEU A N 1
ATOM 839 C CA . LEU A 1 103 ? -18.585 7.311 14.741 1.00 97.62 103 LEU A CA 1
ATOM 840 C C . LEU A 1 103 ? -18.515 8.551 13.839 1.00 97.62 103 LEU A C 1
ATOM 842 O O . LEU A 1 103 ? -18.832 8.457 12.654 1.00 97.62 103 LEU A O 1
ATOM 846 N N . LYS A 1 104 ? -18.039 9.685 14.366 1.00 97.06 104 LYS A N 1
ATOM 847 C CA . LYS A 1 104 ? -17.835 10.915 13.590 1.00 97.06 104 LYS A CA 1
ATOM 848 C C . LYS A 1 104 ? -16.775 10.756 12.495 1.00 97.06 104 LYS A C 1
ATOM 850 O O . LYS A 1 104 ? -17.039 11.139 11.358 1.00 97.06 104 LYS A O 1
ATOM 855 N N . LEU A 1 105 ? -15.650 10.088 12.774 1.00 93.94 105 LEU A N 1
ATOM 856 C CA . LEU A 1 105 ? -14.656 9.732 11.743 1.00 93.94 105 LEU A CA 1
ATOM 857 C C . LEU A 1 105 ? -15.237 8.837 10.639 1.00 93.94 105 LEU A C 1
ATOM 859 O O . LEU A 1 105 ? -14.911 8.992 9.457 1.00 93.94 105 LEU A O 1
ATOM 863 N N . LEU A 1 106 ? -16.086 7.875 11.009 1.00 93.75 106 LEU A N 1
ATOM 864 C CA . LEU A 1 106 ? -16.755 6.990 10.056 1.00 93.75 106 LEU A CA 1
ATOM 865 C C . LEU A 1 106 ? -17.769 7.750 9.189 1.00 93.75 106 LEU A C 1
ATOM 867 O O . LEU A 1 106 ? -17.883 7.461 8.002 1.00 93.75 106 LEU A O 1
ATOM 871 N N . GLN A 1 107 ? -18.442 8.747 9.763 1.00 93.94 107 GLN A N 1
ATOM 872 C CA . GLN A 1 107 ? -19.400 9.631 9.092 1.00 93.94 107 GLN A CA 1
ATOM 873 C C . GLN A 1 107 ? -18.750 10.783 8.303 1.00 93.94 107 GLN A C 1
ATOM 875 O O . GLN A 1 107 ? -19.474 11.571 7.702 1.00 93.94 107 GLN A O 1
ATOM 880 N N . LEU A 1 108 ? -17.413 10.862 8.269 1.00 92.38 108 LEU A N 1
ATOM 881 C CA . LEU A 1 108 ? -16.639 11.927 7.612 1.00 92.38 108 LEU A CA 1
ATOM 882 C C . LEU A 1 108 ? -16.826 13.324 8.244 1.00 92.38 108 LEU A C 1
ATOM 884 O O . LEU A 1 108 ? -16.560 14.341 7.614 1.00 92.38 108 LEU A O 1
ATOM 888 N N . ASP A 1 109 ? -17.265 13.379 9.502 1.00 93.38 109 ASP A N 1
ATOM 889 C CA . ASP A 1 109 ? -17.406 14.602 10.302 1.00 93.38 109 ASP A CA 1
ATOM 890 C C . ASP A 1 109 ? -16.151 14.778 11.173 1.00 93.38 109 ASP A C 1
ATOM 892 O O . ASP A 1 109 ? -16.151 14.558 12.388 1.00 93.38 109 ASP A O 1
ATOM 896 N N . TYR A 1 110 ? -15.031 15.082 10.512 1.00 92.75 110 TYR A N 1
ATOM 897 C CA . TYR A 1 110 ? -13.706 15.072 11.137 1.00 92.75 110 TYR A CA 1
ATOM 898 C C . TYR A 1 110 ? -13.513 16.187 12.167 1.00 92.75 110 TYR A C 1
ATOM 900 O O . TYR A 1 110 ? -12.809 15.987 13.153 1.00 92.75 110 TYR A O 1
ATOM 908 N N . GLU A 1 111 ? -14.173 17.332 11.982 1.00 92.62 111 GLU A N 1
ATOM 909 C CA . GLU A 1 111 ? -14.119 18.441 12.935 1.00 92.62 111 GLU A CA 1
ATOM 910 C C . GLU A 1 111 ? -14.804 18.074 14.257 1.00 92.62 111 GLU A C 1
ATOM 912 O O . GLU A 1 111 ? -14.264 18.321 15.335 1.00 92.62 111 GLU A O 1
ATOM 917 N N . SER A 1 112 ? -15.974 17.430 14.205 1.00 95.44 112 SER A N 1
ATOM 918 C CA . SER A 1 112 ? -16.620 16.946 15.429 1.00 95.44 112 SER A CA 1
ATOM 919 C C . SER A 1 112 ? -15.825 15.810 16.067 1.00 95.44 112 SER A C 1
ATOM 921 O O . SER A 1 112 ? -15.766 15.716 17.292 1.00 95.44 112 SER A O 1
ATOM 923 N N . ALA A 1 113 ? -15.211 14.948 15.250 1.00 95.94 113 ALA A N 1
ATOM 924 C CA . ALA A 1 113 ? -14.344 13.888 15.746 1.00 95.94 113 ALA A CA 1
ATOM 925 C C . ALA A 1 113 ? -13.128 14.452 16.495 1.00 95.94 113 ALA A C 1
ATOM 927 O O . ALA A 1 113 ? -12.848 14.008 17.606 1.00 95.94 113 ALA A O 1
ATOM 928 N N . SER A 1 114 ? -12.441 15.451 15.931 1.00 94.69 114 SER A N 1
ATOM 929 C CA . SER A 1 114 ? -11.234 16.028 16.529 1.00 94.69 114 SER A CA 1
ATOM 930 C C . SER A 1 114 ? -11.517 16.617 17.909 1.00 94.69 114 SER A C 1
ATOM 932 O O . SER A 1 114 ? -10.829 16.271 18.868 1.00 94.69 114 SER A O 1
ATOM 934 N N . ARG A 1 115 ? -12.604 17.386 18.049 1.00 95.25 115 ARG A N 1
ATOM 935 C CA . ARG A 1 115 ? -13.042 17.957 19.335 1.00 95.25 115 ARG A CA 1
ATOM 936 C C . ARG A 1 115 ? -13.326 16.892 20.394 1.00 95.25 115 ARG A C 1
ATOM 938 O O . ARG A 1 115 ? -13.066 17.113 21.569 1.00 95.25 115 ARG A O 1
ATOM 945 N N . LEU A 1 116 ? -13.858 15.734 19.995 1.00 96.44 116 LEU A N 1
ATOM 946 C CA . LEU A 1 116 ? -14.128 14.631 20.922 1.00 96.44 116 LEU A CA 1
ATOM 947 C C . LEU A 1 116 ? -12.846 13.942 21.403 1.00 96.44 116 LEU A C 1
ATOM 949 O O . LEU A 1 116 ? -12.844 13.387 22.498 1.00 96.44 116 LEU A O 1
ATOM 953 N N . PHE A 1 117 ? -11.772 13.955 20.611 1.00 95.88 117 PHE A N 1
ATOM 954 C CA . PHE A 1 117 ? -10.511 13.305 20.971 1.00 95.88 117 PHE A CA 1
ATOM 955 C C . PHE A 1 117 ? -9.504 14.233 21.652 1.00 95.88 117 PHE A C 1
ATOM 957 O O . PHE A 1 117 ? -8.683 13.743 22.425 1.00 95.88 117 PHE A O 1
ATOM 964 N N . GLU A 1 118 ? -9.560 15.538 21.381 1.00 92.56 118 GLU A N 1
ATOM 965 C CA . GLU A 1 118 ? -8.550 16.526 21.776 1.00 92.56 118 GLU A CA 1
ATOM 966 C C . GLU A 1 118 ? -8.233 16.503 23.277 1.00 92.56 118 GLU A C 1
ATOM 968 O O . GLU A 1 118 ? -7.085 16.268 23.658 1.00 92.56 118 GLU A O 1
ATOM 973 N N . ASP A 1 119 ? -9.245 16.649 24.134 1.00 89.62 119 ASP A N 1
ATOM 974 C CA . ASP A 1 119 ? -9.045 16.696 25.588 1.00 89.62 119 ASP A CA 1
ATOM 975 C C . ASP A 1 119 ? -8.421 15.397 26.126 1.00 89.62 119 ASP A C 1
ATOM 977 O O . ASP A 1 119 ? -7.509 15.419 26.956 1.00 89.62 119 ASP A O 1
ATOM 981 N N . MET A 1 120 ? -8.865 14.243 25.615 1.00 92.12 120 MET A N 1
ATOM 982 C CA . MET A 1 120 ? -8.312 12.939 25.996 1.00 92.12 120 MET A CA 1
ATOM 983 C C . MET A 1 120 ? -6.874 12.759 25.491 1.00 92.12 120 MET A C 1
ATOM 985 O O . MET A 1 120 ? -6.040 12.182 26.193 1.00 92.12 120 MET A O 1
ATOM 989 N N . ALA A 1 121 ? -6.575 13.252 24.287 1.00 89.75 121 ALA A N 1
ATOM 990 C CA . ALA A 1 121 ? -5.248 13.204 23.688 1.00 89.75 121 ALA A CA 1
ATOM 991 C C . ALA A 1 121 ? -4.244 14.052 24.481 1.00 89.75 121 ALA A C 1
ATOM 993 O O . ALA A 1 121 ? -3.165 13.568 24.829 1.00 89.75 121 ALA A O 1
ATOM 994 N N . VAL A 1 122 ? -4.617 15.290 24.827 1.00 85.69 122 VAL A N 1
ATOM 995 C CA . VAL A 1 122 ? -3.809 16.193 25.664 1.00 85.69 122 VAL A CA 1
ATOM 996 C C . VAL A 1 122 ? -3.639 15.628 27.076 1.00 85.69 122 VAL A C 1
ATOM 998 O O . VAL A 1 122 ? -2.560 15.739 27.657 1.00 85.69 122 VAL A O 1
ATOM 1001 N N . GLY A 1 123 ? -4.659 14.939 27.595 1.00 85.50 123 GLY A N 1
ATOM 1002 C CA . GLY A 1 123 ? -4.611 14.206 28.862 1.00 85.50 123 GLY A CA 1
ATOM 1003 C C . GLY A 1 123 ? -3.699 12.969 28.875 1.00 85.50 123 GLY A C 1
ATOM 1004 O O . GLY A 1 123 ? -3.604 12.305 29.905 1.00 85.50 123 GLY A O 1
ATOM 1005 N N . GLY A 1 124 ? -3.024 12.643 27.766 1.00 84.50 124 GLY A N 1
ATOM 1006 C CA . GLY A 1 124 ? -2.045 11.555 27.682 1.00 84.50 124 GLY A CA 1
ATOM 1007 C C . GLY A 1 124 ? -2.615 10.197 27.263 1.00 84.50 124 GLY A C 1
ATOM 1008 O O . GLY A 1 124 ? -1.890 9.201 27.300 1.00 84.50 124 GLY A O 1
ATOM 1009 N N . ASN A 1 125 ? -3.882 10.117 26.838 1.00 90.38 125 ASN A N 1
ATOM 1010 C CA . ASN A 1 125 ? -4.432 8.881 26.283 1.00 90.38 125 ASN A CA 1
ATOM 1011 C C . ASN A 1 125 ? -3.897 8.662 24.860 1.00 90.38 125 ASN A C 1
ATOM 1013 O O . ASN A 1 125 ? -4.269 9.374 23.925 1.00 90.38 125 ASN A O 1
ATOM 1017 N N . SER A 1 126 ? -3.044 7.652 24.680 1.00 91.00 126 SER A N 1
ATOM 1018 C CA . SER A 1 126 ? -2.357 7.448 23.404 1.00 91.00 126 SER A CA 1
ATOM 1019 C C . SER A 1 126 ? -3.261 7.006 22.253 1.00 91.00 126 SER A C 1
ATOM 1021 O O . SER A 1 126 ? -3.001 7.362 21.105 1.00 91.00 126 SER A O 1
ATOM 1023 N N . LYS A 1 127 ? -4.362 6.305 22.543 1.00 93.56 127 LYS A N 1
ATOM 1024 C CA . LYS A 1 127 ? -5.361 5.908 21.536 1.00 93.56 127 LYS A CA 1
ATOM 1025 C C . LYS A 1 127 ? -6.191 7.102 21.091 1.00 93.56 127 LYS A C 1
ATOM 1027 O O . LYS A 1 127 ? -6.386 7.296 19.895 1.00 93.56 127 LYS A O 1
ATOM 1032 N N . ALA A 1 128 ? -6.606 7.945 22.041 1.00 94.12 128 ALA A N 1
ATOM 1033 C CA . ALA A 1 128 ? -7.269 9.207 21.722 1.00 94.12 128 ALA A CA 1
ATOM 1034 C C . ALA A 1 128 ? -6.355 10.107 20.886 1.00 94.12 128 ALA A C 1
ATOM 1036 O O . ALA A 1 128 ? -6.802 10.684 19.904 1.00 94.12 128 ALA A O 1
ATOM 1037 N N . ALA A 1 129 ? -5.067 10.181 21.228 1.00 92.38 129 ALA A N 1
ATOM 1038 C CA . ALA A 1 129 ? -4.095 10.941 20.455 1.00 92.38 129 ALA A CA 1
ATOM 1039 C C . ALA A 1 129 ? -3.893 10.397 19.037 1.00 92.38 129 ALA A C 1
ATOM 1041 O O . ALA A 1 129 ? -3.797 11.189 18.102 1.00 92.38 129 ALA A O 1
ATOM 1042 N N . TYR A 1 130 ? -3.887 9.074 18.850 1.00 93.56 130 TYR A N 1
ATOM 1043 C CA . TYR A 1 130 ? -3.876 8.475 17.514 1.00 93.56 130 TYR A CA 1
ATOM 1044 C C . TYR A 1 130 ? -5.125 8.856 16.713 1.00 93.56 130 TYR A C 1
ATOM 1046 O O . TYR A 1 130 ? -4.994 9.356 15.599 1.00 93.56 130 TYR A O 1
ATOM 1054 N N . ASN A 1 131 ? -6.318 8.731 17.299 1.00 95.25 131 ASN A N 1
ATOM 1055 C CA . ASN A 1 131 ? -7.559 9.110 16.620 1.00 95.25 131 ASN A CA 1
ATOM 1056 C C . ASN A 1 131 ? -7.648 10.624 16.348 1.00 95.25 131 ASN A C 1
ATOM 1058 O O . ASN A 1 131 ? -8.175 11.046 15.319 1.00 95.25 131 ASN A O 1
ATOM 1062 N N . TYR A 1 132 ? -7.114 11.458 17.245 1.00 93.88 132 TYR A N 1
ATOM 1063 C CA . TYR A 1 132 ? -6.995 12.898 17.028 1.00 93.88 132 TYR A CA 1
ATOM 1064 C C . TYR A 1 132 ? -6.050 13.192 15.859 1.00 93.88 132 TYR A C 1
ATOM 1066 O O . TYR A 1 132 ? -6.399 13.961 14.966 1.00 93.88 132 TYR A O 1
ATOM 1074 N N . ALA A 1 133 ? -4.896 12.525 15.793 1.00 91.62 133 ALA A N 1
ATOM 1075 C CA . ALA A 1 133 ? -3.985 12.642 14.661 1.00 91.62 133 ALA A CA 1
ATOM 1076 C C . ALA A 1 133 ? -4.644 12.207 13.339 1.00 91.62 133 ALA A C 1
ATOM 1078 O O . ALA A 1 133 ? -4.521 12.931 12.352 1.00 91.62 133 ALA A O 1
ATOM 1079 N N . GLU A 1 134 ? -5.390 11.094 13.325 1.00 92.19 134 GLU A N 1
ATOM 1080 C CA . GLU A 1 134 ? -6.196 10.674 12.168 1.00 92.19 134 GLU A CA 1
ATOM 1081 C C . GLU A 1 134 ? -7.208 11.763 11.778 1.00 92.19 134 GLU A C 1
ATOM 1083 O O . GLU A 1 134 ? -7.289 12.132 10.608 1.00 92.19 134 GLU A O 1
ATOM 1088 N N . SER A 1 135 ? -7.925 12.348 12.746 1.00 93.12 135 SER A N 1
ATOM 1089 C CA . SER A 1 135 ? -8.880 13.430 12.469 1.00 93.12 135 SER A CA 1
ATOM 1090 C C . SER A 1 135 ? -8.210 14.644 11.815 1.00 93.12 135 SER A C 1
ATOM 1092 O O . SER A 1 135 ? -8.710 15.144 10.814 1.00 93.12 135 SER A O 1
ATOM 1094 N N . LEU A 1 136 ? -7.031 15.061 12.293 1.00 90.00 136 LEU A N 1
ATOM 1095 C CA . LEU A 1 136 ? -6.269 16.164 11.699 1.00 90.00 136 LEU A CA 1
ATOM 1096 C C . LEU A 1 136 ? -5.759 15.822 10.294 1.00 90.00 136 LEU A C 1
ATOM 1098 O O . LEU A 1 136 ? -5.788 16.670 9.401 1.00 90.00 136 LEU A O 1
ATOM 1102 N N . MET A 1 137 ? -5.289 14.589 10.085 1.00 88.62 137 MET A N 1
ATOM 1103 C CA . MET A 1 137 ? -4.857 14.123 8.766 1.00 88.62 137 MET A CA 1
ATOM 1104 C C . MET A 1 137 ? -5.999 14.163 7.755 1.00 88.62 137 MET A C 1
ATOM 1106 O O . MET A 1 137 ? -5.769 14.539 6.608 1.00 88.62 137 MET A O 1
ATOM 1110 N N . PHE A 1 138 ? -7.198 13.765 8.182 1.00 88.25 138 PHE A N 1
ATOM 1111 C CA . PHE A 1 138 ? -8.390 13.712 7.344 1.00 88.25 138 PHE A CA 1
ATOM 1112 C C . PHE A 1 138 ? -9.115 15.052 7.213 1.00 88.25 138 PHE A C 1
ATOM 1114 O O . PHE A 1 138 ? -10.109 15.070 6.518 1.00 88.25 138 PHE A O 1
ATOM 1121 N N . MET A 1 139 ? -8.659 16.130 7.863 1.00 83.94 139 MET A N 1
ATOM 1122 C CA . MET A 1 139 ? -9.138 17.513 7.660 1.00 83.94 139 MET A CA 1
ATOM 1123 C C . MET A 1 139 ? -8.231 18.313 6.705 1.00 83.94 139 MET A C 1
ATOM 1125 O O . MET A 1 139 ? -8.160 19.541 6.773 1.00 83.94 139 MET A O 1
ATOM 1129 N N . ASN A 1 140 ? -7.413 17.634 5.902 1.00 70.94 140 ASN A N 1
ATOM 1130 C CA . ASN A 1 140 ? -6.326 18.209 5.107 1.00 70.94 140 ASN A CA 1
ATOM 1131 C C . ASN A 1 140 ? -5.302 19.045 5.910 1.00 70.94 140 ASN A C 1
ATOM 1133 O O . ASN A 1 140 ? -4.476 19.777 5.354 1.00 70.94 140 ASN A O 1
ATOM 1137 N N . TYR A 1 141 ? -5.261 18.899 7.235 1.00 70.56 141 TYR A N 1
ATOM 1138 C CA . TYR A 1 141 ? -4.242 19.514 8.077 1.00 70.56 141 TYR A CA 1
ATOM 1139 C C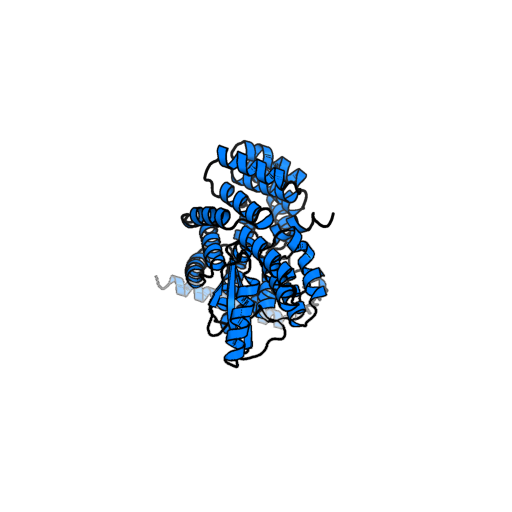 . TYR A 1 141 ? -3.024 18.606 8.194 1.00 70.56 141 TYR A C 1
ATOM 1141 O O . TYR A 1 141 ? -2.516 18.394 9.286 1.00 70.56 141 TYR A O 1
ATOM 1149 N N . SER A 1 142 ? -2.488 18.104 7.075 1.00 71.94 142 SER A N 1
ATOM 1150 C CA . SER A 1 142 ? -1.298 17.230 7.075 1.00 71.94 142 SER A CA 1
ATOM 1151 C C . SER A 1 142 ? -0.124 17.839 7.857 1.00 71.94 142 SER A C 1
ATOM 1153 O O . SER A 1 142 ? 0.514 17.160 8.659 1.00 71.94 142 SER A O 1
ATOM 1155 N N . LYS A 1 143 ? 0.108 19.152 7.718 1.00 77.19 143 LYS A N 1
ATOM 1156 C CA . LYS A 1 143 ? 1.083 19.897 8.534 1.00 77.19 143 LYS A CA 1
ATOM 1157 C C . LYS A 1 143 ? 0.700 19.944 10.017 1.00 77.19 143 LYS A C 1
ATOM 1159 O O . LYS A 1 143 ? 1.577 19.801 10.865 1.00 77.19 143 LYS A O 1
ATOM 1164 N N . GLY A 1 144 ? -0.584 20.127 10.322 1.00 80.12 144 GLY A N 1
ATOM 1165 C CA . GLY A 1 144 ? -1.118 20.107 11.686 1.00 80.12 144 GLY A CA 1
ATOM 1166 C C . GLY A 1 144 ? -0.953 18.739 12.345 1.00 80.12 144 GLY A C 1
ATOM 1167 O O . GLY A 1 144 ? -0.416 18.662 13.443 1.00 80.12 144 GLY A O 1
ATOM 1168 N N . ALA A 1 145 ? -1.290 17.658 11.640 1.00 81.69 145 ALA A N 1
ATOM 1169 C CA . ALA A 1 145 ? -1.080 16.286 12.083 1.00 81.69 145 ALA A CA 1
ATOM 1170 C C . ALA A 1 145 ? 0.405 15.986 12.324 1.00 81.69 145 ALA A C 1
ATOM 1172 O O . ALA A 1 145 ? 0.763 15.500 13.392 1.00 81.69 145 ALA A O 1
ATOM 1173 N N . VAL A 1 146 ? 1.291 16.340 11.382 1.00 82.25 146 VAL A N 1
ATOM 1174 C CA . VAL A 1 146 ? 2.750 16.194 11.553 1.00 82.25 146 VAL A CA 1
ATOM 1175 C C . VAL A 1 146 ? 3.235 16.957 12.787 1.00 82.25 146 VAL A C 1
ATOM 1177 O O . VAL A 1 146 ? 4.007 16.420 13.583 1.00 82.25 146 VAL A O 1
ATOM 1180 N N . SER A 1 147 ? 2.778 18.201 12.962 1.00 84.25 147 SER A N 1
ATOM 1181 C CA . SER A 1 147 ? 3.172 19.030 14.099 1.00 84.25 147 SER A CA 1
ATOM 1182 C C . SER A 1 147 ? 2.678 18.453 15.425 1.00 84.25 147 SER A C 1
ATOM 1184 O O . SER A 1 147 ? 3.460 18.372 16.373 1.00 84.25 147 SER A O 1
ATOM 1186 N N . PHE A 1 148 ? 1.415 18.026 15.487 1.00 86.50 148 PHE A N 1
ATOM 1187 C CA . PHE A 1 148 ? 0.833 17.383 16.661 1.00 86.50 148 PHE A CA 1
ATOM 1188 C C . PHE A 1 148 ? 1.592 16.104 17.011 1.00 86.50 148 PHE A C 1
ATOM 1190 O O . PHE A 1 148 ? 2.069 15.971 18.132 1.00 86.50 148 PHE A O 1
ATOM 1197 N N . ILE A 1 149 ? 1.794 15.203 16.046 1.00 83.62 149 ILE A N 1
ATOM 1198 C CA . ILE A 1 149 ? 2.501 13.935 16.262 1.00 83.62 149 ILE A CA 1
ATOM 1199 C C . ILE A 1 149 ? 3.930 14.184 16.756 1.00 83.62 149 ILE A C 1
ATOM 1201 O O . ILE A 1 149 ? 4.386 13.494 17.663 1.00 83.62 149 ILE A O 1
ATOM 1205 N N . SER A 1 150 ? 4.633 15.186 16.215 1.00 81.88 150 SER A N 1
ATOM 1206 C CA . SER A 1 150 ? 5.987 15.525 16.670 1.00 81.88 150 SER A CA 1
ATOM 1207 C C . SER A 1 150 ? 6.029 16.047 18.109 1.00 81.88 150 SER A C 1
ATOM 1209 O O . SER A 1 150 ? 7.052 15.881 18.780 1.00 81.88 150 SER A O 1
ATOM 1211 N N . GLN A 1 151 ? 4.978 16.725 18.571 1.00 82.38 151 GLN A N 1
ATOM 1212 C CA . GLN A 1 151 ? 4.859 17.163 19.960 1.00 82.38 151 GLN A CA 1
ATOM 1213 C C . GLN A 1 151 ? 4.456 15.988 20.854 1.00 82.38 151 GLN A C 1
ATOM 1215 O O . GLN A 1 151 ? 5.106 15.732 21.866 1.00 82.38 151 GLN A O 1
ATOM 1220 N N . PHE A 1 152 ? 3.448 15.233 20.428 1.00 79.94 152 PHE A N 1
ATOM 1221 C CA . PHE A 1 152 ? 2.923 14.053 21.099 1.00 79.94 152 PHE A CA 1
ATOM 1222 C C . PHE A 1 152 ? 3.999 12.979 21.326 1.00 79.94 152 PHE A C 1
ATOM 1224 O O . PHE A 1 152 ? 4.121 12.432 22.421 1.00 79.94 152 PHE A O 1
ATOM 1231 N N . SER A 1 153 ? 4.871 12.739 20.341 1.00 79.38 153 SER A N 1
ATOM 1232 C CA . SER A 1 153 ? 5.972 11.780 20.473 1.00 79.38 153 SER A CA 1
ATOM 1233 C C . SER A 1 153 ? 6.993 12.166 21.544 1.00 79.38 153 SER A C 1
ATOM 1235 O O . SER A 1 153 ? 7.689 11.297 22.065 1.00 79.38 153 SER A O 1
ATOM 1237 N N . LYS A 1 154 ? 7.107 13.461 21.871 1.00 80.00 154 LYS A N 1
ATOM 1238 C CA . LYS A 1 154 ? 7.999 13.953 22.932 1.00 80.00 154 LYS A CA 1
ATOM 1239 C C . LYS A 1 154 ? 7.373 13.817 24.318 1.00 80.00 154 LYS A C 1
ATOM 1241 O O . LYS A 1 154 ? 8.112 13.648 25.280 1.00 80.00 154 LYS A O 1
ATOM 1246 N N . THR A 1 155 ? 6.047 13.910 24.424 1.00 72.44 155 THR A N 1
ATOM 1247 C CA . THR A 1 155 ? 5.326 13.910 25.706 1.00 72.44 155 THR A CA 1
ATOM 1248 C C . THR A 1 155 ? 4.914 12.514 26.162 1.00 72.44 155 THR A C 1
ATOM 1250 O O . THR A 1 155 ? 5.085 12.194 27.332 1.00 72.44 155 THR A O 1
ATOM 1253 N N . VAL A 1 156 ? 4.408 11.670 25.258 1.00 66.38 156 VAL A N 1
ATOM 1254 C CA . VAL A 1 156 ? 3.901 10.321 25.590 1.00 66.38 156 VAL A CA 1
ATOM 1255 C C . VAL A 1 156 ? 4.955 9.225 25.381 1.00 66.38 156 VAL A C 1
ATOM 1257 O O . VAL A 1 156 ? 4.838 8.121 25.910 1.00 66.38 156 VAL A O 1
ATOM 1260 N N . GLY A 1 157 ? 6.048 9.541 24.684 1.00 67.44 157 GLY A N 1
ATOM 1261 C CA . GLY A 1 157 ? 7.183 8.640 24.503 1.00 67.44 157 GLY A CA 1
ATOM 1262 C C . GLY A 1 157 ? 6.911 7.492 23.522 1.00 67.44 157 GLY A C 1
ATOM 1263 O O . GLY A 1 157 ? 6.131 7.618 22.576 1.00 67.44 157 GLY A O 1
ATOM 1264 N N . ALA A 1 158 ? 7.609 6.371 23.732 1.00 72.19 158 ALA A N 1
ATOM 1265 C CA . ALA A 1 158 ? 7.690 5.216 22.831 1.00 72.19 158 ALA A CA 1
ATOM 1266 C C . ALA A 1 158 ? 6.446 4.293 22.858 1.00 72.19 158 ALA A C 1
ATOM 1268 O O . ALA A 1 158 ? 6.568 3.064 22.934 1.00 72.19 158 ALA A O 1
ATOM 1269 N N . ASP A 1 159 ? 5.241 4.856 22.791 1.00 83.06 159 ASP A N 1
ATOM 1270 C CA . ASP A 1 159 ? 3.995 4.084 22.719 1.00 83.06 159 ASP A CA 1
ATOM 1271 C C . ASP A 1 159 ? 3.702 3.537 21.303 1.00 83.06 159 ASP A C 1
ATOM 1273 O O . ASP A 1 159 ? 4.124 4.114 20.299 1.00 83.06 159 ASP A O 1
ATOM 1277 N N . VAL A 1 160 ? 2.976 2.409 21.219 1.00 84.81 160 VAL A N 1
ATOM 1278 C CA . VAL A 1 160 ? 2.571 1.768 19.945 1.00 84.81 160 VAL A CA 1
ATOM 1279 C C . VAL A 1 160 ? 1.856 2.773 19.044 1.00 84.81 160 VAL A C 1
ATOM 1281 O O . VAL A 1 160 ? 2.165 2.862 17.857 1.00 84.81 160 VAL A O 1
ATOM 1284 N N . TYR A 1 161 ? 0.921 3.538 19.605 1.00 88.50 161 TYR A N 1
ATOM 1285 C CA . TYR A 1 161 ? 0.049 4.422 18.843 1.00 88.50 161 TYR A CA 1
ATOM 1286 C C . TYR A 1 161 ? 0.786 5.665 18.339 1.00 88.50 161 TYR A C 1
ATOM 1288 O O . TYR A 1 161 ? 0.544 6.095 17.215 1.00 88.50 161 TYR A O 1
ATOM 1296 N N . THR A 1 162 ? 1.782 6.158 19.084 1.00 85.50 162 THR A N 1
ATOM 1297 C CA . THR A 1 162 ? 2.710 7.196 18.606 1.00 85.50 162 THR A CA 1
ATOM 1298 C C . THR A 1 162 ? 3.423 6.751 17.333 1.00 85.50 162 THR A C 1
ATOM 1300 O O . THR A 1 162 ? 3.423 7.458 16.325 1.00 85.50 162 THR A O 1
ATOM 1303 N N . TYR A 1 163 ? 4.031 5.562 17.362 1.00 87.38 163 TYR A N 1
ATOM 1304 C CA . TYR A 1 163 ? 4.733 5.028 16.199 1.00 87.38 163 TYR A CA 1
ATOM 1305 C C . TYR A 1 163 ? 3.783 4.755 15.033 1.00 87.38 163 TYR A C 1
ATOM 1307 O O . TYR A 1 163 ? 4.163 4.958 13.880 1.00 87.38 163 TYR A O 1
ATOM 1315 N N . LEU A 1 164 ? 2.550 4.340 15.329 1.00 90.88 164 LEU A N 1
ATOM 1316 C CA . LEU A 1 164 ? 1.527 4.083 14.324 1.00 90.88 164 LEU A CA 1
ATOM 1317 C C . LEU A 1 164 ? 1.120 5.363 13.594 1.00 90.88 164 LEU A C 1
ATOM 1319 O O . LEU A 1 164 ? 1.105 5.368 12.366 1.00 90.88 164 LEU A O 1
ATOM 1323 N N . SER A 1 165 ? 0.886 6.458 14.327 1.00 90.06 165 SER A N 1
ATOM 1324 C CA . SER A 1 165 ? 0.584 7.767 13.739 1.00 90.06 165 SER A CA 1
ATOM 1325 C C . SER A 1 165 ? 1.718 8.264 12.842 1.00 90.06 165 SER A C 1
ATOM 1327 O O . SER A 1 165 ? 1.468 8.723 11.729 1.00 90.06 165 SER A O 1
ATOM 1329 N N . ILE A 1 166 ? 2.976 8.156 13.294 1.00 89.19 166 ILE A N 1
ATOM 1330 C CA . ILE A 1 166 ? 4.132 8.574 12.481 1.00 89.19 166 ILE A CA 1
ATOM 1331 C C . ILE A 1 166 ? 4.203 7.737 11.198 1.00 89.19 166 ILE A C 1
ATOM 1333 O O . ILE A 1 166 ? 4.393 8.288 10.112 1.00 89.19 166 ILE A O 1
ATOM 1337 N N . LEU A 1 167 ? 4.037 6.417 11.318 1.00 92.06 167 LEU A N 1
ATOM 1338 C CA . LEU A 1 167 ? 4.088 5.502 10.184 1.00 92.06 167 LEU A CA 1
ATOM 1339 C C . LEU A 1 167 ? 2.978 5.797 9.167 1.00 92.06 167 LEU A C 1
ATOM 1341 O O . LEU A 1 167 ? 3.245 5.806 7.965 1.00 92.06 167 LEU A O 1
ATOM 1345 N N . GLU A 1 168 ? 1.756 6.070 9.625 1.00 91.56 168 GLU A N 1
ATOM 1346 C CA . GLU A 1 168 ? 0.628 6.392 8.750 1.00 91.56 168 GLU A CA 1
ATOM 1347 C C . GLU A 1 168 ? 0.872 7.695 7.984 1.00 91.56 168 GLU A C 1
ATOM 1349 O O . GLU A 1 168 ? 0.776 7.725 6.755 1.00 91.56 168 GLU A O 1
ATOM 1354 N N . VAL A 1 169 ? 1.308 8.750 8.678 1.00 88.31 169 VAL A N 1
ATOM 1355 C CA . VAL A 1 169 ? 1.647 10.027 8.039 1.00 88.31 169 VAL A CA 1
ATOM 1356 C C . VAL A 1 169 ? 2.743 9.861 6.990 1.00 88.31 169 VAL A C 1
ATOM 1358 O O . VAL A 1 169 ? 2.599 10.354 5.869 1.00 88.31 169 VAL A O 1
ATOM 1361 N N . MET A 1 170 ? 3.821 9.143 7.315 1.00 88.25 170 MET A N 1
ATOM 1362 C CA . MET A 1 170 ? 4.909 8.895 6.365 1.00 88.25 170 MET A CA 1
ATOM 1363 C C . MET A 1 170 ? 4.436 8.089 5.153 1.00 88.25 170 MET A C 1
ATOM 1365 O O . MET A 1 170 ? 4.832 8.388 4.032 1.00 88.25 170 MET A O 1
ATOM 1369 N N . THR A 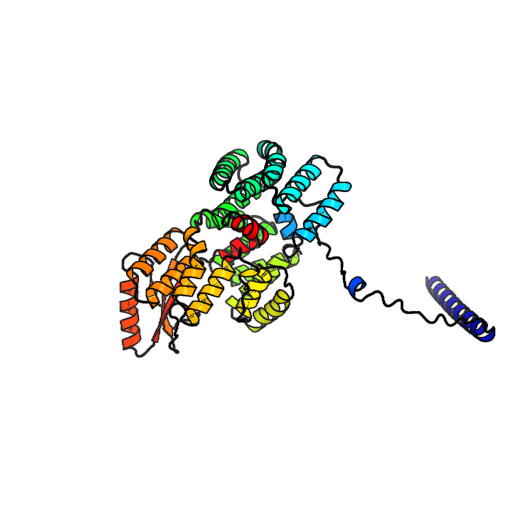1 171 ? 3.534 7.125 5.346 1.00 90.62 171 THR A N 1
ATOM 1370 C CA . THR A 1 171 ? 3.007 6.282 4.260 1.00 90.62 171 THR A CA 1
ATOM 1371 C C . THR A 1 171 ? 2.212 7.085 3.221 1.00 90.62 171 THR A C 1
ATOM 1373 O O . THR A 1 171 ? 2.207 6.731 2.036 1.00 90.62 171 THR A O 1
ATOM 1376 N N . TYR A 1 172 ? 1.537 8.164 3.637 1.00 87.00 172 TYR A N 1
ATOM 1377 C CA . TYR A 1 172 ? 0.613 8.899 2.769 1.00 87.00 172 TYR A CA 1
ATOM 1378 C C . TYR A 1 172 ? 1.048 10.313 2.370 1.00 87.00 172 TYR A C 1
ATOM 1380 O O . TYR A 1 172 ? 0.632 10.754 1.293 1.00 87.00 172 TYR A O 1
ATOM 1388 N N . PHE A 1 173 ? 1.858 11.002 3.182 1.00 83.12 173 PHE A N 1
ATOM 1389 C CA . PHE A 1 173 ? 2.181 12.426 3.003 1.00 83.12 173 PHE A CA 1
ATOM 1390 C C . PHE A 1 173 ? 3.679 12.739 2.900 1.00 83.12 173 PHE A C 1
ATOM 1392 O O . PHE A 1 173 ? 4.041 13.744 2.291 1.00 83.12 173 PHE A O 1
ATOM 1399 N N . SER A 1 174 ? 4.553 11.929 3.500 1.00 80.25 174 SER A N 1
ATOM 1400 C CA . SER A 1 174 ? 5.994 12.217 3.583 1.00 80.25 174 SER A CA 1
ATOM 1401 C C . SER A 1 174 ? 6.834 10.945 3.488 1.00 80.25 174 SER A C 1
ATOM 1403 O O . SER A 1 174 ? 7.579 10.589 4.404 1.00 80.25 174 SER A O 1
ATOM 1405 N N . ILE A 1 175 ? 6.695 10.256 2.353 1.00 82.94 175 ILE A N 1
ATOM 1406 C CA . ILE A 1 175 ? 7.318 8.953 2.108 1.00 82.94 175 ILE A CA 1
ATOM 1407 C C . ILE A 1 175 ? 8.837 9.080 2.236 1.00 82.94 175 ILE A C 1
ATOM 1409 O O . ILE A 1 175 ? 9.496 9.770 1.464 1.00 82.94 175 ILE A O 1
ATOM 1413 N N . SER A 1 176 ? 9.370 8.410 3.253 1.00 88.38 176 SER A N 1
ATOM 1414 C CA . SER A 1 176 ? 10.795 8.310 3.542 1.00 88.38 176 SER A CA 1
ATOM 1415 C C . SER A 1 176 ? 11.039 6.927 4.121 1.00 88.38 176 SER A C 1
ATOM 1417 O O . SER A 1 176 ? 10.833 6.699 5.319 1.00 88.38 176 SER A O 1
ATOM 1419 N N . TRP A 1 177 ? 11.432 5.991 3.253 1.00 92.62 177 TRP A N 1
ATOM 1420 C CA . TRP A 1 177 ? 11.567 4.590 3.640 1.00 92.62 177 TRP A CA 1
ATOM 1421 C C . TRP A 1 177 ? 12.515 4.405 4.825 1.00 92.62 177 TRP A C 1
ATOM 1423 O O . TRP A 1 177 ? 12.138 3.751 5.786 1.00 92.62 177 TRP A O 1
ATOM 1433 N N . ASP A 1 178 ? 13.679 5.057 4.833 1.00 90.94 178 ASP A N 1
ATOM 1434 C CA . ASP A 1 178 ? 14.665 4.912 5.915 1.00 90.94 178 ASP A CA 1
ATOM 1435 C C . ASP A 1 178 ? 14.099 5.255 7.302 1.00 90.94 178 ASP A C 1
ATOM 1437 O O . ASP A 1 178 ? 14.490 4.676 8.318 1.00 90.94 178 ASP A O 1
ATOM 1441 N N . LYS A 1 179 ? 13.174 6.220 7.371 1.00 90.38 179 LYS A N 1
ATOM 1442 C CA . LYS A 1 179 ? 12.499 6.589 8.622 1.00 90.38 179 LYS A CA 1
ATOM 1443 C C . LYS A 1 179 ? 11.386 5.603 8.961 1.00 90.38 179 LYS A C 1
ATOM 1445 O O . LYS A 1 179 ? 11.280 5.194 10.116 1.00 90.38 179 LYS A O 1
ATOM 1450 N N . MET A 1 180 ? 10.590 5.205 7.967 1.00 92.81 180 MET A N 1
ATOM 1451 C CA . MET A 1 180 ? 9.538 4.198 8.133 1.00 92.81 180 MET A CA 1
ATOM 1452 C C . MET A 1 180 ? 10.117 2.857 8.589 1.00 92.81 180 MET A C 1
ATOM 1454 O O . MET A 1 180 ? 9.587 2.241 9.507 1.00 92.81 180 MET A O 1
ATOM 1458 N N . GLU A 1 181 ? 11.230 2.429 8.000 1.00 93.62 181 GLU A N 1
ATOM 1459 C CA . GLU A 1 181 ? 11.915 1.184 8.321 1.00 93.62 181 GLU A CA 1
ATOM 1460 C C . GLU A 1 181 ? 12.372 1.158 9.777 1.00 93.62 181 GLU A C 1
ATOM 1462 O O . GLU A 1 181 ? 12.067 0.198 10.478 1.00 93.62 181 GLU A O 1
ATOM 1467 N N . LYS A 1 182 ? 12.996 2.234 10.269 1.00 90.81 182 LYS A N 1
ATOM 1468 C CA . LYS A 1 182 ? 13.385 2.347 11.686 1.00 90.81 182 LYS A CA 1
ATOM 1469 C C . LYS A 1 182 ? 12.190 2.186 12.624 1.00 90.81 182 LYS A C 1
ATOM 1471 O O . LYS A 1 182 ? 12.296 1.535 13.659 1.00 90.81 182 LYS A O 1
ATOM 1476 N N . ILE A 1 183 ? 11.039 2.757 12.266 1.00 89.88 183 ILE A N 1
ATOM 1477 C CA . ILE A 1 183 ? 9.807 2.612 13.051 1.00 89.88 183 ILE A CA 1
ATOM 1478 C C . ILE A 1 183 ? 9.302 1.165 12.994 1.00 89.88 183 ILE A C 1
ATOM 1480 O O . ILE A 1 183 ? 8.988 0.578 14.030 1.00 89.88 183 ILE A O 1
ATOM 1484 N N . LEU A 1 184 ? 9.261 0.565 11.804 1.00 92.00 184 LEU A N 1
ATOM 1485 C CA . LEU A 1 184 ? 8.844 -0.824 11.604 1.00 92.00 184 LEU A CA 1
ATOM 1486 C C . LEU A 1 184 ? 9.759 -1.817 12.343 1.00 92.00 184 LEU A C 1
ATOM 1488 O O . LEU A 1 184 ? 9.270 -2.816 12.864 1.00 92.00 184 LEU A O 1
ATOM 1492 N N . GLU A 1 185 ? 11.059 -1.543 12.449 1.00 89.62 185 GLU A N 1
ATOM 1493 C CA . GLU A 1 185 ? 12.003 -2.330 13.254 1.00 89.62 185 GLU A CA 1
ATOM 1494 C C . GLU A 1 185 ? 11.700 -2.248 14.752 1.00 89.62 185 GLU A C 1
ATOM 1496 O O . GLU A 1 185 ? 11.722 -3.266 15.445 1.00 89.62 185 GLU A O 1
ATOM 1501 N N . VAL A 1 186 ? 11.334 -1.066 15.256 1.00 85.69 186 VAL A N 1
ATOM 1502 C CA . VAL A 1 186 ? 10.881 -0.911 16.647 1.00 85.69 186 VAL A CA 1
ATOM 1503 C C . VAL A 1 186 ? 9.585 -1.692 16.890 1.00 85.69 186 VAL A C 1
ATOM 1505 O O . VAL A 1 186 ? 9.441 -2.334 17.934 1.00 85.69 186 VAL A O 1
ATOM 1508 N N . PHE A 1 187 ? 8.654 -1.693 15.930 1.00 81.81 187 PHE A N 1
ATOM 1509 C CA . PHE A 1 187 ? 7.449 -2.525 15.999 1.00 81.81 187 PHE A CA 1
ATOM 1510 C C . PHE A 1 187 ? 7.766 -4.019 15.976 1.00 81.81 187 PHE A C 1
ATOM 1512 O O . PHE A 1 187 ? 7.141 -4.769 16.722 1.00 81.81 187 PHE A O 1
ATOM 1519 N N . ALA A 1 188 ? 8.734 -4.454 15.166 1.00 77.50 188 ALA A N 1
ATOM 1520 C CA . ALA A 1 188 ? 9.053 -5.865 14.959 1.00 77.50 188 ALA A CA 1
ATOM 1521 C C . ALA A 1 188 ? 9.404 -6.616 16.255 1.00 77.50 188 ALA A C 1
ATOM 1523 O O . ALA A 1 188 ? 9.175 -7.827 16.328 1.00 77.50 188 ALA A O 1
ATOM 1524 N N . ASN A 1 189 ? 9.894 -5.895 17.268 1.00 79.44 189 ASN A N 1
ATOM 1525 C CA . ASN A 1 189 ? 10.281 -6.426 18.575 1.00 79.44 189 ASN A CA 1
ATOM 1526 C C . ASN A 1 189 ? 9.112 -6.596 19.562 1.00 79.44 189 ASN A C 1
ATOM 1528 O O . ASN A 1 189 ? 9.312 -7.120 20.656 1.00 79.44 189 ASN A O 1
ATOM 1532 N N . ARG A 1 190 ? 7.898 -6.148 19.218 1.00 82.50 190 ARG A N 1
ATOM 1533 C CA . ARG A 1 190 ? 6.721 -6.269 20.091 1.00 82.50 190 ARG A CA 1
ATOM 1534 C C . ARG A 1 190 ? 5.954 -7.559 19.802 1.00 82.50 190 ARG A C 1
ATOM 1536 O O . ARG A 1 190 ? 5.755 -7.932 18.646 1.00 82.50 190 ARG A O 1
ATOM 1543 N N . ASP A 1 191 ? 5.458 -8.203 20.857 1.00 82.19 191 ASP A N 1
ATOM 1544 C CA . ASP A 1 191 ? 4.641 -9.418 20.756 1.00 82.19 191 ASP A CA 1
ATOM 1545 C C . ASP A 1 191 ? 3.141 -9.082 20.743 1.00 82.19 191 ASP A C 1
ATOM 1547 O O . ASP A 1 191 ? 2.399 -9.342 21.688 1.00 82.19 191 ASP A O 1
ATOM 1551 N N . THR A 1 192 ? 2.693 -8.411 19.678 1.00 86.50 192 THR A N 1
ATOM 1552 C CA . THR A 1 192 ? 1.267 -8.133 19.444 1.00 86.50 192 THR A CA 1
ATOM 1553 C C . THR A 1 192 ? 0.862 -8.546 18.028 1.00 86.50 192 THR A C 1
ATOM 1555 O O . THR A 1 192 ? 1.701 -8.526 17.121 1.00 86.50 192 THR A O 1
ATOM 1558 N N . PRO A 1 193 ? -0.422 -8.877 17.775 1.00 89.50 193 PRO A N 1
ATOM 1559 C CA . PRO A 1 193 ? -0.889 -9.175 16.421 1.00 89.50 193 PRO A CA 1
ATOM 1560 C C . PRO A 1 193 ? -0.593 -8.040 15.433 1.00 89.50 193 PRO A C 1
ATOM 1562 O O . PRO A 1 193 ? -0.137 -8.294 14.324 1.00 89.50 193 PRO A O 1
ATOM 1565 N N . MET A 1 194 ? -0.780 -6.786 15.857 1.00 91.00 194 MET A N 1
ATOM 1566 C CA . MET A 1 194 ? -0.480 -5.600 15.050 1.00 91.00 194 MET A CA 1
ATOM 1567 C C . MET A 1 194 ? 1.004 -5.528 14.668 1.00 91.00 194 MET A C 1
ATOM 1569 O O . MET A 1 194 ? 1.336 -5.360 13.497 1.00 91.00 194 MET A O 1
ATOM 1573 N N . ALA A 1 195 ? 1.896 -5.712 15.644 1.00 89.56 195 ALA A N 1
ATOM 1574 C CA . ALA A 1 195 ? 3.336 -5.725 15.417 1.00 89.56 195 ALA A CA 1
ATOM 1575 C C . ALA A 1 195 ? 3.762 -6.857 14.475 1.00 89.56 195 ALA A C 1
ATOM 1577 O O . ALA A 1 195 ? 4.578 -6.640 13.583 1.00 89.56 195 ALA A O 1
ATOM 1578 N N . GLY A 1 196 ? 3.170 -8.047 14.618 1.00 92.06 196 GLY A N 1
ATOM 1579 C CA . GLY A 1 196 ? 3.421 -9.157 13.703 1.00 92.06 196 GLY A CA 1
ATOM 1580 C C . GLY A 1 196 ? 2.981 -8.851 12.269 1.00 92.06 196 GLY A C 1
ATOM 1581 O O . GLY A 1 196 ? 3.719 -9.157 11.335 1.00 92.06 196 GLY A O 1
ATOM 1582 N N . VAL A 1 197 ? 1.824 -8.204 12.077 1.00 94.81 197 VAL A N 1
ATOM 1583 C CA . VAL A 1 197 ? 1.362 -7.791 10.741 1.00 94.81 197 VAL A CA 1
ATOM 1584 C C . VAL A 1 197 ? 2.291 -6.736 10.132 1.00 94.81 197 VAL A C 1
ATOM 1586 O O . VAL A 1 197 ? 2.660 -6.860 8.967 1.00 94.81 197 VAL A O 1
ATOM 1589 N N . LEU A 1 198 ? 2.711 -5.727 10.902 1.00 94.62 198 LEU A N 1
ATOM 1590 C CA . LEU A 1 198 ? 3.640 -4.694 10.427 1.00 94.62 198 LEU A CA 1
ATOM 1591 C C . LEU A 1 198 ? 5.033 -5.256 10.116 1.00 94.62 198 LEU A C 1
ATOM 1593 O O . LEU A 1 198 ? 5.645 -4.865 9.122 1.00 94.62 198 LEU A O 1
ATOM 1597 N N . ARG A 1 199 ? 5.517 -6.221 10.907 1.00 93.88 199 ARG A N 1
ATOM 1598 C CA . ARG A 1 199 ? 6.758 -6.954 10.620 1.00 93.88 199 ARG A CA 1
ATOM 1599 C C . ARG A 1 199 ? 6.652 -7.732 9.310 1.00 93.88 199 ARG A C 1
ATOM 1601 O O . ARG A 1 199 ? 7.540 -7.626 8.469 1.00 93.88 199 ARG A O 1
ATOM 1608 N N . MET A 1 200 ? 5.534 -8.424 9.094 1.00 95.50 200 MET A N 1
ATOM 1609 C CA . MET A 1 200 ? 5.264 -9.120 7.837 1.00 95.50 200 MET A CA 1
ATOM 1610 C C . MET A 1 200 ? 5.207 -8.150 6.647 1.00 95.50 200 MET A C 1
ATOM 1612 O O . MET A 1 200 ? 5.835 -8.409 5.622 1.00 95.50 200 MET A O 1
ATOM 1616 N N . ALA A 1 201 ? 4.512 -7.016 6.789 1.00 96.25 201 ALA A N 1
ATOM 1617 C CA . ALA A 1 201 ? 4.446 -5.976 5.764 1.00 96.25 201 ALA A CA 1
ATOM 1618 C C . ALA A 1 201 ? 5.838 -5.413 5.432 1.00 96.25 201 ALA A C 1
ATOM 1620 O O . ALA A 1 201 ? 6.161 -5.249 4.256 1.00 96.25 201 ALA A O 1
ATOM 1621 N N . ARG A 1 202 ? 6.700 -5.202 6.439 1.00 95.69 202 ARG A N 1
ATOM 1622 C CA . ARG A 1 202 ? 8.107 -4.820 6.237 1.00 95.69 202 ARG A CA 1
ATOM 1623 C C . ARG A 1 202 ? 8.868 -5.873 5.429 1.00 95.69 202 ARG A C 1
ATOM 1625 O O . ARG A 1 202 ? 9.539 -5.519 4.463 1.00 95.69 202 ARG A O 1
ATOM 1632 N N . SER A 1 203 ? 8.770 -7.154 5.790 1.00 95.88 203 SER A N 1
ATOM 1633 C CA . SER A 1 203 ? 9.437 -8.226 5.037 1.00 95.88 203 SER A CA 1
ATOM 1634 C C . SER A 1 203 ? 8.949 -8.281 3.587 1.00 95.88 203 SER A C 1
ATOM 1636 O O . SER A 1 203 ? 9.765 -8.431 2.682 1.00 95.88 203 SER A O 1
ATOM 1638 N N . MET A 1 204 ? 7.650 -8.089 3.339 1.00 96.94 204 MET A N 1
ATOM 1639 C CA . MET A 1 204 ? 7.103 -8.007 1.978 1.00 96.94 204 MET A CA 1
ATOM 1640 C C . MET A 1 204 ? 7.634 -6.798 1.200 1.00 96.94 204 MET A C 1
ATOM 1642 O O . MET A 1 204 ? 7.984 -6.954 0.032 1.00 96.94 204 MET A O 1
ATOM 1646 N N . ALA A 1 205 ? 7.725 -5.628 1.837 1.00 95.25 205 ALA A N 1
ATOM 1647 C CA . ALA A 1 205 ? 8.246 -4.407 1.224 1.00 95.25 205 ALA A CA 1
ATOM 1648 C C . ALA A 1 205 ? 9.710 -4.554 0.779 1.00 95.25 205 ALA A C 1
ATOM 1650 O O . ALA A 1 205 ? 10.090 -4.095 -0.295 1.00 95.25 205 ALA A O 1
ATOM 1651 N N . LEU A 1 206 ? 10.513 -5.268 1.573 1.00 93.50 206 LEU A N 1
ATOM 1652 C CA . LEU A 1 206 ? 11.916 -5.585 1.286 1.00 93.50 206 LEU A CA 1
ATOM 1653 C C . LEU A 1 206 ? 12.104 -6.791 0.343 1.00 93.50 206 LEU A C 1
ATOM 1655 O O . LEU A 1 206 ? 13.231 -7.247 0.153 1.00 93.50 206 LEU A O 1
ATOM 1659 N N . GLY A 1 207 ? 11.025 -7.371 -0.194 1.00 93.94 207 GLY A N 1
ATOM 1660 C CA . GLY A 1 207 ? 11.085 -8.551 -1.065 1.00 93.94 207 GLY A CA 1
ATOM 1661 C C . GLY A 1 207 ? 11.418 -9.873 -0.354 1.00 93.94 207 GLY A C 1
ATOM 1662 O O . GLY A 1 207 ? 11.643 -10.895 -1.003 1.00 93.94 207 GLY A O 1
ATOM 1663 N N . LYS A 1 208 ? 11.423 -9.900 0.982 1.00 95.88 208 LYS A N 1
ATOM 1664 C CA . LYS A 1 208 ? 11.737 -11.066 1.825 1.00 95.88 208 LYS A CA 1
ATOM 1665 C C . LYS A 1 208 ? 10.492 -11.927 2.076 1.00 95.88 208 LYS A C 1
ATOM 1667 O O . LYS A 1 208 ? 10.040 -12.103 3.209 1.00 95.88 208 LYS A O 1
ATOM 1672 N N . TYR A 1 209 ? 9.906 -12.467 1.008 1.00 96.00 209 TYR A N 1
ATOM 1673 C CA . TYR A 1 209 ? 8.603 -13.147 1.072 1.00 96.00 209 TYR A CA 1
ATOM 1674 C C . TYR A 1 209 ? 8.594 -14.459 1.876 1.00 96.00 209 TYR A C 1
ATOM 1676 O O . TYR A 1 209 ? 7.558 -14.807 2.442 1.00 96.00 209 TYR A O 1
ATOM 1684 N N . GLU A 1 210 ? 9.725 -15.162 2.001 1.00 95.56 210 GLU A N 1
ATOM 1685 C CA . GLU A 1 210 ? 9.820 -16.341 2.881 1.00 95.56 210 GLU A CA 1
ATOM 1686 C C . GLU A 1 210 ? 9.757 -15.961 4.370 1.00 95.56 210 GLU A C 1
ATOM 1688 O O . GLU A 1 210 ? 9.088 -16.631 5.159 1.00 95.56 210 GLU A O 1
ATOM 1693 N N . GLU A 1 211 ? 10.375 -14.842 4.768 1.00 94.81 211 GLU A N 1
ATOM 1694 C CA . GLU A 1 211 ? 10.231 -14.308 6.129 1.00 94.81 211 GLU A CA 1
ATOM 1695 C C . GLU A 1 211 ? 8.774 -13.903 6.398 1.00 94.81 211 GLU A C 1
ATOM 1697 O O . GLU A 1 211 ? 8.199 -14.282 7.421 1.00 94.81 211 GLU A O 1
ATOM 1702 N N . ALA A 1 212 ? 8.138 -13.223 5.436 1.00 96.31 212 ALA A N 1
ATOM 1703 C CA . ALA A 1 212 ? 6.734 -12.829 5.537 1.00 96.31 212 ALA A CA 1
ATOM 1704 C C . ALA A 1 212 ? 5.793 -14.041 5.696 1.00 96.31 212 ALA A C 1
ATOM 1706 O O . ALA A 1 212 ? 4.873 -14.021 6.514 1.00 96.31 212 ALA A O 1
ATOM 1707 N N . LYS A 1 213 ? 6.042 -15.137 4.970 1.00 95.38 213 LYS A N 1
ATOM 1708 C CA . LYS A 1 213 ? 5.279 -16.393 5.078 1.00 95.38 213 LYS A CA 1
ATOM 1709 C C . LYS A 1 213 ? 5.385 -17.038 6.467 1.00 95.38 213 LYS A C 1
ATOM 1711 O O . LYS A 1 213 ? 4.404 -17.605 6.969 1.00 95.38 213 LYS A O 1
ATOM 1716 N N . ASN A 1 214 ? 6.551 -16.941 7.105 1.00 91.69 214 ASN A N 1
ATOM 1717 C CA . ASN A 1 214 ? 6.750 -17.429 8.470 1.00 91.69 214 ASN A CA 1
ATOM 1718 C C . ASN A 1 214 ? 5.937 -16.615 9.485 1.00 91.69 214 ASN A C 1
ATOM 1720 O O . ASN A 1 214 ? 5.309 -17.197 10.373 1.00 91.69 214 ASN A O 1
ATOM 1724 N N . ASP A 1 215 ? 5.893 -15.289 9.336 1.00 91.75 215 ASP A N 1
ATOM 1725 C CA . ASP A 1 215 ? 5.062 -14.427 10.181 1.00 91.75 215 ASP A CA 1
ATOM 1726 C C . ASP A 1 215 ? 3.563 -14.652 9.951 1.00 91.75 215 ASP A C 1
ATOM 1728 O O . ASP A 1 215 ? 2.815 -14.807 10.921 1.00 91.75 215 ASP A O 1
ATOM 1732 N N . TYR A 1 216 ? 3.128 -14.786 8.694 1.00 94.00 216 TYR A N 1
ATOM 1733 C CA . TYR A 1 216 ? 1.750 -15.150 8.346 1.00 94.00 216 TYR A CA 1
ATOM 1734 C C . TYR A 1 216 ? 1.282 -16.396 9.112 1.00 94.00 216 TYR A C 1
ATOM 1736 O O . TYR A 1 216 ? 0.232 -16.390 9.756 1.00 94.00 216 TYR A O 1
ATOM 1744 N N . SER A 1 217 ? 2.100 -17.451 9.113 1.00 88.12 217 SER A N 1
ATOM 1745 C CA . SER A 1 217 ? 1.771 -18.729 9.757 1.00 88.12 217 SER A CA 1
ATOM 1746 C C . SER A 1 217 ? 1.555 -18.604 11.274 1.00 88.12 217 SER A C 1
ATOM 1748 O O . SER A 1 217 ? 0.767 -19.358 11.852 1.00 88.12 217 SER A O 1
ATOM 1750 N N . LYS A 1 218 ? 2.227 -17.644 11.926 1.00 88.19 218 LYS A N 1
ATOM 1751 C CA . LYS A 1 218 ? 2.022 -17.317 13.347 1.00 88.19 218 LYS A CA 1
ATOM 1752 C C . LYS A 1 218 ? 0.740 -16.503 13.546 1.00 88.19 218 LYS A C 1
ATOM 1754 O O . LYS A 1 218 ? -0.041 -16.804 14.447 1.00 88.19 218 LYS A O 1
ATOM 1759 N N . LEU A 1 219 ? 0.500 -15.516 12.683 1.00 92.25 219 LEU A N 1
ATOM 1760 C CA . LEU A 1 219 ? -0.625 -14.580 12.778 1.00 92.25 219 LEU A CA 1
ATOM 1761 C C . LEU A 1 219 ? -1.987 -15.232 12.546 1.00 92.25 219 LEU A C 1
ATOM 1763 O O . LEU A 1 219 ? -2.938 -14.885 13.244 1.00 92.25 219 LEU A O 1
ATOM 1767 N N . VAL A 1 220 ? -2.093 -16.210 11.642 1.00 90.94 220 VAL A N 1
ATOM 1768 C CA . VAL A 1 220 ? -3.361 -16.917 11.364 1.00 90.94 220 VAL A CA 1
ATOM 1769 C C . VAL A 1 220 ? -3.969 -17.522 12.634 1.00 90.94 220 VAL A C 1
ATOM 1771 O O . VAL A 1 220 ? -5.187 -17.512 12.808 1.00 90.94 220 VAL A O 1
ATOM 1774 N N . ARG A 1 221 ? -3.129 -17.989 13.566 1.00 86.50 221 ARG A N 1
ATOM 1775 C CA . ARG A 1 221 ? -3.578 -18.586 14.835 1.00 86.50 221 ARG A CA 1
ATOM 1776 C C . ARG A 1 221 ? -4.209 -17.571 15.791 1.00 86.50 221 ARG A C 1
ATOM 1778 O O . ARG A 1 221 ? -4.964 -17.973 16.667 1.00 86.50 221 ARG A O 1
ATOM 1785 N N . SER A 1 222 ? -3.925 -16.277 15.623 1.00 87.19 222 SER A N 1
ATOM 1786 C CA . SER A 1 222 ? -4.492 -15.216 16.466 1.00 87.19 222 SER A CA 1
ATOM 1787 C C . SER A 1 222 ? -5.973 -14.942 16.181 1.00 87.19 222 SER A C 1
ATOM 1789 O O . SER A 1 222 ? -6.650 -14.322 16.998 1.00 87.19 222 SER A O 1
ATOM 1791 N N . GLY A 1 223 ? -6.478 -15.353 15.010 1.00 87.62 223 GLY A N 1
ATOM 1792 C CA . GLY A 1 223 ? -7.830 -15.024 14.552 1.00 87.62 223 GLY A CA 1
ATOM 1793 C C . GLY A 1 223 ? -8.066 -13.532 14.268 1.00 87.62 223 GLY A C 1
ATOM 1794 O O . GLY A 1 223 ? -9.201 -13.145 14.004 1.00 87.62 223 GLY A O 1
ATOM 1795 N N . LYS A 1 224 ? -7.024 -12.692 14.322 1.00 91.31 224 LYS A N 1
ATOM 1796 C CA . LYS A 1 224 ? -7.077 -11.250 14.047 1.00 91.31 224 LYS A CA 1
ATOM 1797 C C . LYS A 1 224 ? -6.667 -10.943 12.605 1.00 91.31 224 LYS A C 1
ATOM 1799 O O . LYS A 1 224 ? -5.936 -11.715 11.993 1.00 91.31 224 LYS A O 1
ATOM 1804 N N . TYR A 1 225 ? -7.122 -9.807 12.075 1.00 92.50 225 TYR A N 1
ATOM 1805 C CA . TYR A 1 225 ? -6.785 -9.298 10.738 1.00 92.50 225 TYR A CA 1
ATOM 1806 C C . TYR A 1 225 ? -7.101 -10.268 9.587 1.00 92.50 225 TYR A C 1
ATOM 1808 O O . TYR A 1 225 ? -6.430 -10.244 8.560 1.00 92.50 225 TYR A O 1
ATOM 1816 N N . LYS A 1 226 ? -8.114 -11.134 9.721 1.00 90.94 226 LYS A N 1
ATOM 1817 C CA . LYS A 1 226 ? -8.364 -12.233 8.769 1.00 90.94 226 LYS A CA 1
ATOM 1818 C C . LYS A 1 226 ? -8.439 -11.771 7.305 1.00 90.94 226 LYS A C 1
ATOM 1820 O O . LYS A 1 226 ? -7.755 -12.344 6.466 1.00 90.94 226 LYS A O 1
ATOM 1825 N N . GLY A 1 227 ? -9.213 -10.721 7.012 1.00 90.38 227 GLY A N 1
ATOM 1826 C CA . GLY A 1 227 ? -9.344 -10.186 5.649 1.00 90.38 227 GLY A CA 1
ATOM 1827 C C . GLY A 1 227 ? -8.015 -9.691 5.070 1.00 90.38 227 GLY A C 1
ATOM 1828 O O . GLY A 1 227 ? -7.654 -10.054 3.953 1.00 90.38 227 GLY A O 1
ATOM 1829 N N . LEU A 1 228 ? -7.239 -8.948 5.861 1.00 94.31 228 LEU A N 1
ATOM 1830 C CA . LEU A 1 228 ? -5.912 -8.469 5.476 1.00 94.31 228 LEU A CA 1
ATOM 1831 C C . LEU A 1 228 ? -4.906 -9.619 5.292 1.00 94.31 228 LEU A C 1
ATOM 1833 O O . LEU A 1 228 ? -4.155 -9.640 4.319 1.00 94.31 228 LEU A O 1
ATOM 1837 N N . LEU A 1 229 ? -4.911 -10.601 6.197 1.00 95.56 229 LEU A N 1
ATOM 1838 C CA . LEU A 1 229 ? -4.056 -11.785 6.109 1.00 95.56 229 LEU A CA 1
ATOM 1839 C C . LEU A 1 229 ? -4.371 -12.624 4.865 1.00 95.56 229 LEU A C 1
ATOM 1841 O O . LEU A 1 229 ? -3.444 -13.150 4.250 1.00 95.56 229 LEU A O 1
ATOM 1845 N N . ASP A 1 230 ? -5.641 -12.723 4.457 1.00 93.62 230 ASP A N 1
ATOM 1846 C CA . ASP A 1 230 ? -6.014 -13.385 3.205 1.00 93.62 230 ASP A CA 1
ATOM 1847 C C . ASP A 1 230 ? -5.352 -12.675 2.003 1.00 93.62 230 ASP A C 1
ATOM 1849 O O . ASP A 1 230 ? -4.722 -13.339 1.174 1.00 93.62 230 ASP A O 1
ATOM 1853 N N . ILE A 1 231 ? -5.419 -11.336 1.937 1.00 95.44 231 ILE A N 1
ATOM 1854 C CA . ILE A 1 231 ? -4.786 -10.534 0.869 1.00 95.44 231 ILE A CA 1
ATOM 1855 C C . ILE A 1 231 ? -3.266 -10.734 0.869 1.00 95.44 231 ILE A C 1
ATOM 1857 O O . ILE A 1 231 ? -2.686 -11.047 -0.172 1.00 95.44 231 ILE A O 1
ATOM 1861 N N . TYR A 1 232 ? -2.614 -10.612 2.027 1.00 96.88 232 TYR A N 1
ATOM 1862 C CA . TYR A 1 232 ? -1.166 -10.800 2.117 1.00 96.88 232 TYR A CA 1
ATOM 1863 C C . TYR A 1 232 ? -0.734 -12.207 1.738 1.00 96.88 232 TYR A C 1
ATOM 1865 O O . TYR A 1 232 ? 0.242 -12.358 1.010 1.00 96.88 232 TYR A O 1
ATOM 1873 N N . SER A 1 233 ? -1.463 -13.239 2.166 1.00 96.25 233 SER A N 1
ATOM 1874 C CA . SER A 1 233 ? -1.140 -14.619 1.798 1.00 96.25 233 SER A CA 1
ATOM 1875 C C . SER A 1 233 ? -1.168 -14.818 0.285 1.00 96.25 233 SER A C 1
ATOM 1877 O O . SER A 1 233 ? -0.245 -15.399 -0.281 1.00 96.25 233 SER A O 1
ATOM 1879 N N . MET A 1 234 ? -2.173 -14.256 -0.387 1.00 96.19 234 MET A N 1
ATOM 1880 C CA . MET A 1 234 ? -2.296 -14.286 -1.837 1.00 96.19 234 MET A CA 1
ATOM 1881 C C . MET A 1 234 ? -1.104 -13.589 -2.515 1.00 96.19 234 MET A C 1
ATOM 1883 O O . MET A 1 234 ? -0.518 -14.154 -3.439 1.00 96.19 234 MET A O 1
ATOM 1887 N N . MET A 1 235 ? -0.706 -12.406 -2.034 1.00 96.00 235 MET A N 1
ATOM 1888 C CA . MET A 1 235 ? 0.469 -11.684 -2.541 1.00 96.00 235 MET A CA 1
ATOM 1889 C C . MET A 1 235 ? 1.773 -12.462 -2.308 1.00 96.00 235 MET A C 1
ATOM 1891 O O . MET A 1 235 ? 2.604 -12.549 -3.209 1.00 96.00 235 MET A O 1
ATOM 1895 N N . ILE A 1 236 ? 1.952 -13.055 -1.123 1.00 96.62 236 ILE A N 1
ATOM 1896 C CA . ILE A 1 236 ? 3.125 -13.868 -0.773 1.00 96.62 236 ILE A CA 1
ATOM 1897 C C . ILE A 1 236 ? 3.239 -15.065 -1.722 1.00 96.62 236 ILE A C 1
ATOM 1899 O O . ILE A 1 236 ? 4.302 -15.280 -2.302 1.00 96.62 236 ILE A O 1
ATOM 1903 N N . TYR A 1 237 ? 2.155 -15.819 -1.935 1.00 96.38 237 TYR A N 1
ATOM 1904 C CA . TYR A 1 237 ? 2.177 -16.972 -2.839 1.00 96.38 237 TYR A CA 1
ATOM 1905 C C . TYR A 1 237 ? 2.430 -16.574 -4.298 1.00 96.38 237 TYR A C 1
ATOM 1907 O O . TYR A 1 237 ? 3.191 -17.260 -4.978 1.00 96.38 237 TYR A O 1
ATOM 1915 N N . ASP A 1 238 ? 1.883 -15.446 -4.772 1.00 94.44 238 ASP A N 1
ATOM 1916 C CA . ASP A 1 238 ? 2.182 -14.956 -6.125 1.00 94.44 238 ASP A CA 1
ATOM 1917 C C . ASP A 1 238 ? 3.680 -14.663 -6.303 1.00 94.44 238 ASP A C 1
ATOM 1919 O O . ASP A 1 238 ? 4.263 -14.994 -7.341 1.00 94.44 238 ASP A O 1
ATOM 1923 N N . ARG A 1 239 ? 4.315 -14.081 -5.281 1.00 93.38 239 ARG A N 1
ATOM 1924 C CA . ARG A 1 239 ? 5.731 -13.689 -5.301 1.00 93.38 239 ARG A CA 1
ATOM 1925 C C . ARG A 1 239 ? 6.693 -14.862 -5.125 1.00 93.38 239 ARG A C 1
ATOM 1927 O O . ARG A 1 239 ? 7.779 -14.822 -5.693 1.00 93.38 239 ARG A O 1
ATOM 1934 N N . LEU A 1 240 ? 6.273 -15.915 -4.428 1.00 94.06 240 LEU A N 1
ATOM 1935 C CA . LEU A 1 240 ? 7.004 -17.184 -4.307 1.00 94.06 240 LEU A CA 1
ATOM 1936 C C . LEU A 1 240 ? 6.762 -18.150 -5.486 1.00 94.06 240 LEU A C 1
ATOM 1938 O O . LEU A 1 240 ? 7.141 -19.313 -5.413 1.00 94.06 240 LEU A O 1
ATOM 1942 N N . ASP A 1 241 ? 6.139 -17.679 -6.573 1.00 91.81 241 ASP A N 1
ATOM 1943 C CA . ASP A 1 241 ? 5.833 -18.456 -7.787 1.00 91.81 241 ASP A CA 1
ATOM 1944 C C . ASP A 1 241 ? 4.860 -19.642 -7.570 1.00 91.81 241 ASP A C 1
ATOM 1946 O O . ASP A 1 241 ? 4.695 -20.486 -8.449 1.00 91.81 241 ASP A O 1
ATOM 1950 N N . ASP A 1 242 ? 4.126 -19.674 -6.448 1.00 94.62 242 ASP A N 1
ATOM 1951 C CA . ASP A 1 242 ? 3.017 -20.611 -6.192 1.00 94.62 242 ASP A CA 1
ATOM 1952 C C . ASP A 1 242 ? 1.716 -20.062 -6.809 1.00 94.62 242 ASP A C 1
ATOM 1954 O O . ASP A 1 242 ? 0.784 -19.600 -6.137 1.00 94.62 242 ASP A O 1
ATOM 1958 N N . LYS A 1 243 ? 1.683 -20.052 -8.149 1.00 93.38 243 LYS A N 1
ATOM 1959 C CA . LYS A 1 243 ? 0.589 -19.452 -8.932 1.00 93.38 243 LYS A CA 1
ATOM 1960 C C . LYS A 1 243 ? -0.753 -20.131 -8.712 1.00 93.38 243 LYS A C 1
ATOM 1962 O O . LYS A 1 243 ? -1.782 -19.456 -8.770 1.00 93.38 243 LYS A O 1
ATOM 1967 N N . GLU A 1 244 ? -0.762 -21.437 -8.466 1.00 96.00 244 GLU A N 1
ATOM 1968 C CA . GLU A 1 244 ? -1.996 -22.182 -8.234 1.00 96.00 244 GLU A CA 1
ATOM 1969 C C . GLU A 1 244 ? -2.688 -21.680 -6.966 1.00 96.00 244 GLU A C 1
ATOM 1971 O O . GLU A 1 244 ? -3.851 -21.264 -7.016 1.00 96.00 244 GLU A O 1
ATOM 1976 N N . ARG A 1 245 ? -1.958 -21.634 -5.846 1.00 95.62 245 ARG A N 1
ATOM 1977 C CA . ARG A 1 245 ? -2.512 -21.196 -4.564 1.00 95.62 245 ARG A CA 1
ATOM 1978 C C . ARG A 1 245 ? -2.894 -19.721 -4.579 1.00 95.62 245 ARG A C 1
ATOM 1980 O O . ARG A 1 245 ? -3.982 -19.372 -4.117 1.00 95.62 245 ARG A O 1
ATOM 1987 N N . ALA A 1 246 ? -2.055 -18.867 -5.167 1.00 96.12 246 ALA A N 1
ATOM 1988 C CA . ALA A 1 246 ? -2.370 -17.451 -5.346 1.00 96.12 246 ALA A CA 1
ATOM 1989 C C . ALA A 1 246 ? -3.676 -17.256 -6.138 1.00 96.12 246 ALA A C 1
ATOM 1991 O O . ALA A 1 246 ? -4.554 -16.497 -5.728 1.00 96.12 246 ALA A O 1
ATOM 1992 N N . THR A 1 247 ? -3.854 -18.006 -7.230 1.00 96.00 247 THR A N 1
ATOM 1993 C CA . THR A 1 247 ? -5.061 -17.950 -8.071 1.00 96.00 247 THR A CA 1
ATOM 1994 C C . THR A 1 247 ? -6.304 -18.450 -7.334 1.00 96.00 247 THR A C 1
ATOM 1996 O O . THR A 1 247 ? -7.379 -17.860 -7.468 1.00 96.00 247 THR A O 1
ATOM 1999 N N . GLN A 1 248 ? -6.193 -19.529 -6.554 1.00 95.12 248 GLN A N 1
ATOM 2000 C CA . GLN A 1 248 ? -7.305 -20.045 -5.749 1.00 95.12 248 GLN A CA 1
ATOM 2001 C C . GLN A 1 248 ? -7.776 -19.008 -4.719 1.00 95.12 248 GLN A C 1
ATOM 2003 O O . GLN A 1 248 ? -8.974 -18.732 -4.633 1.00 95.12 248 GLN A O 1
ATOM 2008 N N . LEU A 1 249 ? -6.842 -18.380 -4.000 1.00 94.44 249 LEU A N 1
ATOM 2009 C CA . LEU A 1 249 ? -7.151 -17.316 -3.040 1.00 94.44 249 LEU A CA 1
ATOM 2010 C C . LEU A 1 249 ? -7.768 -16.093 -3.726 1.00 94.44 249 LEU A C 1
ATOM 2012 O O . LEU A 1 249 ? -8.792 -15.590 -3.264 1.00 94.44 249 LEU A O 1
ATOM 2016 N N . ALA A 1 250 ? -7.226 -15.672 -4.871 1.00 94.56 250 ALA A N 1
ATOM 2017 C CA . ALA A 1 250 ? -7.764 -14.554 -5.642 1.00 94.56 250 ALA A CA 1
ATOM 2018 C C . ALA A 1 250 ? -9.224 -14.790 -6.078 1.00 94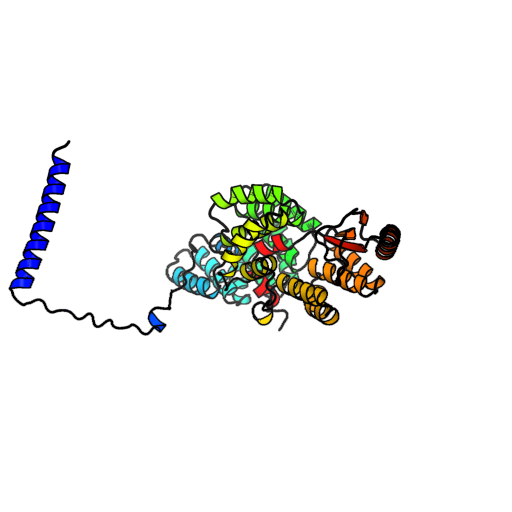.56 250 ALA A C 1
ATOM 2020 O O . ALA A 1 250 ? -10.056 -13.887 -5.990 1.00 94.56 250 ALA A O 1
ATOM 2021 N N . LYS A 1 251 ? -9.582 -16.019 -6.486 1.00 93.31 251 LYS A N 1
ATOM 2022 C CA . LYS A 1 251 ? -10.972 -16.390 -6.828 1.00 93.31 251 LYS A CA 1
ATOM 2023 C C . LYS A 1 251 ? -11.925 -16.310 -5.633 1.00 93.31 251 LYS A C 1
ATOM 2025 O O . LYS A 1 251 ? -13.103 -16.014 -5.816 1.00 93.31 251 LYS A O 1
ATOM 2030 N N . ILE A 1 252 ? -11.441 -16.576 -4.421 1.00 90.81 252 ILE A N 1
ATOM 2031 C CA . ILE A 1 252 ? -12.237 -16.443 -3.194 1.00 90.81 252 ILE A CA 1
ATOM 2032 C C . ILE A 1 252 ? -12.408 -14.960 -2.849 1.00 90.81 252 ILE A C 1
ATOM 2034 O O . ILE A 1 252 ? -13.527 -14.499 -2.621 1.00 90.81 252 ILE A O 1
ATOM 2038 N N . LEU A 1 253 ? -11.309 -14.207 -2.853 1.00 90.06 253 LEU A N 1
ATOM 2039 C CA . LEU A 1 253 ? -11.271 -12.808 -2.435 1.00 90.06 253 LEU A CA 1
ATOM 2040 C C . LEU A 1 253 ? -12.024 -11.871 -3.378 1.00 90.06 253 LEU A C 1
ATOM 2042 O O . LEU A 1 253 ? -12.706 -10.965 -2.905 1.00 90.06 253 LEU A O 1
ATOM 2046 N N . ILE A 1 254 ? -11.997 -12.113 -4.690 1.00 88.50 254 ILE A N 1
ATOM 2047 C CA . ILE A 1 254 ? -12.720 -11.269 -5.652 1.00 88.50 254 ILE A CA 1
ATOM 2048 C C . ILE A 1 254 ? -14.245 -11.295 -5.451 1.00 88.50 254 ILE A C 1
ATOM 2050 O O . ILE A 1 254 ? -14.942 -10.349 -5.822 1.00 88.50 254 ILE A O 1
ATOM 2054 N N . ASN A 1 255 ? -14.779 -12.349 -4.821 1.00 82.06 255 ASN A N 1
ATOM 2055 C CA . ASN A 1 255 ? -16.199 -12.436 -4.483 1.00 82.06 255 ASN A CA 1
ATOM 2056 C C . ASN A 1 255 ? -16.589 -11.522 -3.310 1.00 82.06 255 ASN A C 1
ATOM 2058 O O . ASN A 1 255 ? -17.768 -11.189 -3.176 1.00 82.06 255 ASN A O 1
ATOM 2062 N N . LYS A 1 256 ? -15.622 -11.025 -2.523 1.00 74.06 256 LYS A N 1
ATOM 2063 C CA . LYS A 1 256 ? -15.812 -9.960 -1.523 1.00 74.06 256 LYS A CA 1
ATOM 2064 C C . LYS A 1 256 ? -15.891 -8.578 -2.205 1.00 74.06 256 LYS A C 1
ATOM 2066 O O . LYS A 1 256 ? -15.162 -7.652 -1.864 1.00 74.06 256 LYS A O 1
ATOM 2071 N N . LYS A 1 257 ? -16.775 -8.434 -3.203 1.00 62.72 257 LYS A N 1
ATOM 2072 C CA . LYS A 1 257 ? -16.829 -7.335 -4.199 1.00 62.72 257 LYS A CA 1
ATOM 2073 C C . LYS A 1 257 ? -16.936 -5.906 -3.642 1.00 62.72 257 LYS A C 1
ATOM 2075 O O . LYS A 1 257 ? -16.853 -4.957 -4.429 1.00 62.72 257 LYS A O 1
ATOM 2080 N N . GLN A 1 258 ? -17.207 -5.741 -2.350 1.00 68.06 258 GLN A N 1
ATOM 2081 C CA . GLN A 1 258 ? -17.345 -4.429 -1.724 1.00 68.06 258 GLN A CA 1
ATOM 2082 C C . GLN A 1 258 ? -16.000 -3.826 -1.296 1.00 68.06 258 GLN A C 1
ATOM 2084 O O . GLN A 1 258 ? -15.879 -2.607 -1.321 1.00 68.06 258 GLN A O 1
ATOM 2089 N N . HIS A 1 259 ? -14.993 -4.652 -0.995 1.00 81.06 259 HIS A N 1
ATOM 2090 C CA . HIS A 1 259 ? -13.702 -4.176 -0.502 1.00 81.06 259 HIS A CA 1
ATOM 2091 C C . HIS A 1 259 ? -12.698 -3.982 -1.650 1.00 81.06 259 HIS A C 1
ATOM 2093 O O . HIS A 1 259 ? -12.379 -4.921 -2.390 1.00 81.06 259 HIS A O 1
ATOM 2099 N N . CYS A 1 260 ? -12.200 -2.757 -1.806 1.00 88.50 260 CYS A N 1
ATOM 2100 C CA . CYS A 1 260 ? -11.311 -2.337 -2.881 1.00 88.50 260 CYS A CA 1
ATOM 2101 C C . CYS A 1 260 ? -10.006 -3.134 -2.883 1.00 88.50 260 CYS A C 1
ATOM 2103 O O . CYS A 1 260 ? -9.646 -3.700 -3.914 1.00 88.50 260 CYS A O 1
ATOM 2105 N N . CYS A 1 261 ? -9.306 -3.223 -1.746 1.00 91.12 261 CYS A N 1
ATOM 2106 C CA . CYS A 1 261 ? -8.003 -3.896 -1.688 1.00 91.12 261 CYS A CA 1
ATOM 2107 C C . CYS A 1 261 ? -8.123 -5.362 -2.128 1.00 91.12 261 CYS A C 1
ATOM 2109 O O . CYS A 1 261 ? -7.370 -5.828 -2.982 1.00 91.12 261 CYS A O 1
ATOM 2111 N N . SER A 1 262 ? -9.136 -6.062 -1.611 1.00 90.50 262 SER A N 1
ATOM 2112 C CA . SER A 1 262 ? -9.417 -7.465 -1.929 1.00 90.50 262 SER A CA 1
ATOM 2113 C C . SER A 1 262 ? -9.724 -7.632 -3.419 1.00 90.50 262 SER A C 1
ATOM 2115 O O . SER A 1 262 ? -9.174 -8.520 -4.072 1.00 90.50 262 SER A O 1
ATOM 2117 N N . PHE A 1 263 ? -10.552 -6.749 -3.984 1.00 90.88 263 PHE A N 1
ATOM 2118 C CA . PHE A 1 263 ? -10.916 -6.782 -5.398 1.00 90.88 263 PHE A CA 1
ATOM 2119 C C . PHE A 1 263 ? -9.727 -6.506 -6.329 1.00 90.88 263 PHE A C 1
ATOM 2121 O O . PHE A 1 263 ? -9.523 -7.251 -7.292 1.00 90.88 263 PHE A O 1
ATOM 2128 N N . VAL A 1 264 ? -8.965 -5.439 -6.076 1.00 91.44 264 VAL A N 1
ATOM 2129 C CA . VAL A 1 264 ? -7.913 -4.965 -6.986 1.00 91.44 264 VAL A CA 1
ATOM 2130 C C . VAL A 1 264 ? -6.739 -5.937 -7.001 1.00 91.44 264 VAL A C 1
ATOM 2132 O O . VAL A 1 264 ? -6.362 -6.398 -8.076 1.00 91.44 264 VAL A O 1
ATOM 2135 N N . HIS A 1 265 ? -6.224 -6.327 -5.830 1.00 93.25 265 HIS A N 1
ATOM 2136 C CA . HIS A 1 265 ? -5.111 -7.279 -5.737 1.00 93.25 265 HIS A CA 1
ATOM 2137 C C . HIS A 1 265 ? -5.472 -8.638 -6.357 1.00 93.25 265 HIS A C 1
ATOM 2139 O O . HIS A 1 265 ? -4.694 -9.194 -7.135 1.00 93.25 265 HIS A O 1
ATOM 2145 N N . SER A 1 266 ? -6.695 -9.131 -6.120 1.00 93.69 266 SER A N 1
ATOM 2146 C CA . SER A 1 266 ? -7.177 -10.367 -6.757 1.00 93.69 266 SER A CA 1
ATOM 2147 C C . SER A 1 266 ? -7.306 -10.223 -8.274 1.00 93.69 266 SER A C 1
ATOM 2149 O O . SER A 1 266 ? -6.925 -11.121 -9.020 1.00 93.69 266 SER A O 1
ATOM 2151 N N . SER A 1 267 ? -7.823 -9.088 -8.751 1.00 92.06 267 SER A N 1
ATOM 2152 C CA . SER A 1 267 ? -7.993 -8.821 -10.184 1.00 92.06 267 SER A CA 1
ATOM 2153 C C . SER A 1 267 ? -6.662 -8.757 -10.928 1.00 92.06 267 SER A C 1
ATOM 2155 O O . SER A 1 267 ? -6.592 -9.204 -12.073 1.00 92.06 267 SER A O 1
ATOM 2157 N N . THR A 1 268 ? -5.611 -8.239 -10.289 1.00 90.94 268 THR A N 1
ATOM 2158 C CA . THR A 1 268 ? -4.256 -8.216 -10.850 1.00 90.94 268 THR A CA 1
ATOM 2159 C C . THR A 1 268 ? -3.694 -9.627 -11.017 1.00 90.94 268 THR A C 1
ATOM 2161 O O . THR A 1 268 ? -3.188 -9.948 -12.090 1.00 90.94 268 THR A O 1
ATOM 2164 N N . ILE A 1 269 ? -3.852 -10.501 -10.017 1.00 92.06 269 ILE A N 1
ATOM 2165 C CA . ILE A 1 269 ? -3.396 -11.901 -10.096 1.00 92.06 269 ILE A CA 1
ATOM 2166 C C . ILE A 1 269 ? -4.188 -12.698 -11.133 1.00 92.06 269 ILE A C 1
ATOM 2168 O O . ILE A 1 269 ? -3.611 -13.468 -11.897 1.00 92.06 269 ILE A O 1
ATOM 2172 N N . LEU A 1 270 ? -5.503 -12.482 -11.206 1.00 92.19 270 LEU A N 1
ATOM 2173 C CA . LEU A 1 270 ? -6.371 -13.145 -12.183 1.00 92.19 270 LEU A CA 1
ATOM 2174 C C . LEU A 1 270 ? -6.205 -12.606 -13.612 1.00 92.19 270 LEU A C 1
ATOM 2176 O O . LEU A 1 270 ? -6.778 -13.172 -14.540 1.00 92.19 270 LEU A O 1
ATOM 2180 N N . GLY A 1 271 ? -5.453 -11.518 -13.807 1.00 87.81 271 GLY A N 1
ATOM 2181 C CA . GLY A 1 271 ? -5.275 -10.900 -15.120 1.00 87.81 271 GLY A CA 1
ATOM 2182 C C . GLY A 1 271 ? -6.550 -10.254 -15.675 1.00 87.81 271 GLY A C 1
ATOM 2183 O O . GLY A 1 271 ? -6.682 -10.100 -16.889 1.00 87.81 271 GLY A O 1
ATOM 2184 N N . ASN A 1 272 ? -7.497 -9.865 -14.812 1.00 84.00 272 ASN A N 1
ATOM 2185 C CA . ASN A 1 272 ? -8.753 -9.239 -15.230 1.00 84.00 272 ASN A CA 1
ATOM 2186 C C . ASN A 1 272 ? -8.478 -7.948 -15.998 1.00 84.00 272 ASN A C 1
ATOM 2188 O O . ASN A 1 272 ? -7.804 -7.061 -15.480 1.00 84.00 272 ASN A O 1
ATOM 2192 N N . GLN A 1 273 ? -9.032 -7.785 -17.197 1.00 72.50 273 GLN A N 1
ATOM 2193 C CA . GLN A 1 273 ? -8.758 -6.589 -18.002 1.00 72.50 273 GLN A CA 1
ATOM 2194 C C . GLN A 1 273 ? -9.549 -5.357 -17.544 1.00 72.50 273 GLN A C 1
ATOM 2196 O O . GLN A 1 273 ? -9.014 -4.251 -17.562 1.00 72.50 273 GLN A O 1
ATOM 2201 N N . ASN A 1 274 ? -10.765 -5.552 -17.032 1.00 81.38 274 ASN A N 1
ATOM 2202 C CA . ASN A 1 274 ? -11.647 -4.459 -16.623 1.00 81.38 274 ASN A CA 1
ATOM 2203 C C . ASN A 1 274 ? -11.458 -4.116 -15.142 1.00 81.38 274 ASN A C 1
ATOM 2205 O O . ASN A 1 274 ? -11.988 -4.788 -14.256 1.00 81.38 274 ASN A O 1
ATOM 2209 N N . LEU A 1 275 ? -10.687 -3.060 -14.890 1.00 86.06 275 LEU A N 1
ATOM 2210 C CA . LEU A 1 275 ? -10.443 -2.486 -13.570 1.00 86.06 275 LEU A CA 1
ATOM 2211 C C . LEU A 1 275 ? -11.295 -1.205 -13.399 1.00 86.06 275 LEU A C 1
ATOM 2213 O O . LEU A 1 275 ? -11.054 -0.240 -14.125 1.00 86.06 275 LEU A O 1
ATOM 2217 N N . PRO A 1 276 ? -12.282 -1.172 -12.480 1.00 87.56 276 PRO A N 1
ATOM 2218 C CA . PRO A 1 276 ? -13.251 -0.082 -12.369 1.00 87.56 276 PRO A CA 1
ATOM 2219 C C . PRO A 1 276 ? -12.699 1.070 -11.516 1.00 87.56 276 PRO A C 1
ATOM 2221 O O . PRO A 1 276 ? -12.895 1.113 -10.298 1.00 87.56 276 PRO A O 1
ATOM 2224 N N . LEU A 1 277 ? -11.963 1.992 -12.146 1.00 87.25 277 LEU A N 1
ATOM 2225 C CA . LEU A 1 277 ? -11.430 3.181 -11.465 1.00 87.25 277 LEU A CA 1
ATOM 2226 C C . LEU A 1 277 ? -12.535 4.104 -10.943 1.00 87.25 277 LEU A C 1
ATOM 2228 O O . LEU A 1 277 ? -12.379 4.703 -9.888 1.00 87.25 277 LEU A O 1
ATOM 2232 N N . ASP A 1 278 ? -13.651 4.177 -11.661 1.00 87.62 278 ASP A N 1
ATOM 2233 C CA . ASP A 1 278 ? -14.871 4.897 -11.291 1.00 87.62 278 ASP A CA 1
ATOM 2234 C C . ASP A 1 278 ? -15.448 4.420 -9.952 1.00 87.62 278 ASP A C 1
ATOM 2236 O O . ASP A 1 278 ? -15.914 5.220 -9.145 1.00 87.62 278 ASP A O 1
ATOM 2240 N N . LYS A 1 279 ? -15.361 3.114 -9.681 1.00 87.56 279 LYS A N 1
ATOM 2241 C CA . LYS A 1 279 ? -15.820 2.532 -8.418 1.00 87.56 279 LYS A CA 1
ATOM 2242 C C . LYS A 1 279 ? -14.849 2.789 -7.263 1.00 87.56 279 LYS A C 1
ATOM 2244 O O . LYS A 1 279 ? -15.273 2.881 -6.111 1.00 87.56 279 LYS A O 1
ATOM 2249 N N . PHE A 1 280 ? -13.551 2.875 -7.549 1.00 89.94 280 PHE A N 1
ATOM 2250 C CA . PHE A 1 280 ? -12.505 3.007 -6.533 1.00 89.94 280 PHE A CA 1
ATOM 2251 C C . PHE A 1 280 ? -11.499 4.125 -6.869 1.00 89.94 280 PHE A C 1
ATOM 2253 O O . PHE A 1 280 ? -10.296 3.863 -6.980 1.00 89.94 280 PHE A O 1
ATOM 2260 N N . PRO A 1 281 ? -11.951 5.388 -6.995 1.00 89.06 281 PRO A N 1
ATOM 2261 C CA . PRO A 1 281 ? -11.101 6.491 -7.457 1.00 89.06 281 PRO A CA 1
ATOM 2262 C C . PRO A 1 281 ? -9.954 6.811 -6.487 1.00 89.06 281 PRO A C 1
ATOM 2264 O O . PRO A 1 281 ? -8.912 7.324 -6.900 1.00 89.06 281 PRO A O 1
ATOM 2267 N N . HIS A 1 282 ? -10.124 6.445 -5.216 1.00 88.25 282 HIS A N 1
ATOM 2268 C CA . HIS A 1 282 ? -9.173 6.638 -4.123 1.00 88.25 282 HIS A CA 1
ATOM 2269 C C . HIS A 1 282 ? -8.025 5.618 -4.095 1.00 88.25 282 HIS A C 1
ATOM 2271 O O . HIS A 1 282 ? -7.066 5.783 -3.341 1.00 88.25 282 HIS A O 1
ATOM 2277 N N . CYS A 1 283 ? -8.104 4.531 -4.868 1.00 92.25 283 CYS A N 1
ATOM 2278 C CA . CYS A 1 283 ? -7.114 3.463 -4.790 1.00 92.25 283 CYS A CA 1
ATOM 2279 C C . CYS A 1 283 ? -5.867 3.789 -5.626 1.00 92.25 283 CYS A C 1
ATOM 2281 O O . CYS A 1 283 ? -5.882 3.718 -6.858 1.00 92.25 283 CYS A O 1
ATOM 2283 N N . ARG A 1 284 ? -4.757 4.100 -4.945 1.00 92.12 284 ARG A N 1
ATOM 2284 C CA . ARG A 1 284 ? -3.455 4.373 -5.579 1.00 92.12 284 ARG A CA 1
ATOM 2285 C C . ARG A 1 284 ? -2.935 3.167 -6.367 1.00 92.12 284 ARG A C 1
ATOM 2287 O O . ARG A 1 284 ? -2.573 3.303 -7.533 1.00 92.12 284 ARG A O 1
ATOM 2294 N N . PHE A 1 285 ? -2.987 1.976 -5.767 1.00 93.81 285 PHE A N 1
ATOM 2295 C CA . PHE A 1 285 ? -2.561 0.733 -6.414 1.00 93.81 285 PHE A CA 1
ATOM 2296 C C . PHE A 1 285 ? -3.354 0.449 -7.700 1.00 93.81 285 PHE A C 1
ATOM 2298 O O . PHE A 1 285 ? -2.769 0.157 -8.740 1.00 93.81 285 PHE A O 1
ATOM 2305 N N . LEU A 1 286 ? -4.679 0.641 -7.678 1.00 94.19 286 LEU A N 1
ATOM 2306 C CA . LEU A 1 286 ? -5.537 0.489 -8.857 1.00 94.19 286 LEU A CA 1
ATOM 2307 C C . LEU A 1 286 ? -5.121 1.410 -10.007 1.00 94.19 286 LEU A C 1
ATOM 2309 O O . LEU A 1 286 ? -5.050 0.965 -11.152 1.00 94.19 286 LEU A O 1
ATOM 2313 N N . ARG A 1 287 ? -4.837 2.685 -9.714 1.00 94.88 287 ARG A N 1
ATOM 2314 C CA . ARG A 1 287 ? -4.393 3.662 -10.722 1.00 94.88 287 ARG A CA 1
ATOM 2315 C C . ARG A 1 287 ? -3.086 3.230 -11.380 1.00 94.88 287 ARG A C 1
ATOM 2317 O O . ARG A 1 287 ? -2.994 3.266 -12.607 1.00 94.88 287 ARG A O 1
ATOM 2324 N N . VAL A 1 288 ? -2.118 2.759 -10.591 1.00 95.69 288 VAL A N 1
ATOM 2325 C CA . VAL A 1 288 ? -0.855 2.215 -11.111 1.00 95.69 288 VAL A CA 1
ATOM 2326 C C . VAL A 1 288 ? -1.112 0.991 -11.995 1.00 95.69 288 VAL A C 1
ATOM 2328 O O . VAL A 1 288 ? -0.597 0.929 -13.108 1.00 95.69 288 VAL A O 1
ATOM 2331 N N . GLU A 1 289 ? -1.945 0.042 -11.566 1.00 95.25 289 GLU A N 1
ATOM 2332 C CA . GLU A 1 289 ? -2.243 -1.164 -12.352 1.00 95.25 289 GLU A CA 1
ATOM 2333 C C . GLU A 1 289 ? -2.987 -0.861 -13.666 1.00 95.25 289 GLU A C 1
ATOM 2335 O O . GLU A 1 289 ? -2.728 -1.496 -14.692 1.00 95.25 289 GLU A O 1
ATOM 2340 N N . ILE A 1 290 ? -3.867 0.144 -13.684 1.00 95.25 290 ILE A N 1
ATOM 2341 C CA . ILE A 1 290 ? -4.506 0.629 -14.917 1.00 95.25 290 ILE A CA 1
ATOM 2342 C C . ILE A 1 290 ? -3.478 1.288 -15.839 1.00 95.25 290 ILE A C 1
ATOM 2344 O O . ILE A 1 290 ? -3.464 1.001 -17.037 1.00 95.25 290 ILE A O 1
ATOM 2348 N N . ALA A 1 291 ? -2.596 2.134 -15.300 1.00 95.69 291 ALA A N 1
ATOM 2349 C CA . ALA A 1 291 ? -1.534 2.765 -16.077 1.00 95.69 291 ALA A CA 1
ATOM 2350 C C . ALA A 1 291 ? -0.580 1.722 -16.683 1.00 95.69 291 ALA A C 1
ATOM 2352 O O . ALA A 1 291 ? -0.271 1.804 -17.871 1.00 95.69 291 ALA A O 1
ATOM 2353 N N . LYS A 1 292 ? -0.198 0.681 -15.924 1.00 94.88 292 LYS A N 1
ATOM 2354 C CA . LYS A 1 292 ? 0.604 -0.447 -16.435 1.00 94.88 292 LYS A CA 1
ATOM 2355 C C . LYS A 1 292 ? -0.082 -1.124 -17.616 1.00 94.88 292 LYS A C 1
ATOM 2357 O O . LYS A 1 292 ? 0.564 -1.395 -18.622 1.00 94.88 292 LYS A O 1
ATOM 2362 N N . LYS A 1 293 ? -1.392 -1.375 -17.528 1.00 92.81 293 LYS A N 1
ATOM 2363 C CA . LYS A 1 293 ? -2.162 -1.988 -18.625 1.00 92.81 293 LYS A CA 1
ATOM 2364 C C . LYS A 1 293 ? -2.203 -1.112 -19.867 1.00 92.81 293 LYS A C 1
ATOM 2366 O O . LYS A 1 293 ? -1.910 -1.604 -20.952 1.00 92.81 293 LYS A O 1
ATOM 2371 N N . LYS A 1 294 ? -2.494 0.179 -19.708 1.00 94.50 294 LYS A N 1
ATOM 2372 C CA . LYS A 1 294 ? -2.466 1.147 -20.812 1.00 94.50 294 LYS A CA 1
ATOM 2373 C C . LYS A 1 294 ? -1.093 1.198 -21.476 1.00 94.50 294 LYS A C 1
ATOM 2375 O O . LYS A 1 294 ? -1.007 1.139 -22.698 1.00 94.50 294 LYS A O 1
ATOM 2380 N N . TYR A 1 295 ? -0.027 1.205 -20.679 1.00 95.00 295 TYR A N 1
ATOM 2381 C CA . TYR A 1 295 ? 1.342 1.159 -21.180 1.00 95.00 295 TYR A CA 1
ATOM 2382 C C . TYR A 1 295 ? 1.636 -0.136 -21.958 1.00 95.00 295 TYR A C 1
ATOM 2384 O O . TYR A 1 295 ? 2.111 -0.067 -23.088 1.00 95.00 295 TYR A O 1
ATOM 2392 N N . MET A 1 296 ? 1.251 -1.308 -21.436 1.00 91.88 296 MET A N 1
ATOM 2393 C CA . MET A 1 296 ? 1.368 -2.590 -22.155 1.00 91.88 296 MET A CA 1
ATOM 2394 C C . MET A 1 296 ? 0.591 -2.621 -23.481 1.00 91.88 296 MET A C 1
ATOM 2396 O O . MET A 1 296 ? 0.990 -3.316 -24.414 1.00 91.88 296 MET A O 1
ATOM 2400 N N . MET A 1 297 ? -0.504 -1.864 -23.579 1.00 91.81 297 MET A N 1
ATOM 2401 C CA . MET A 1 297 ? -1.295 -1.703 -24.804 1.00 91.81 297 MET A CA 1
ATOM 2402 C C . MET A 1 297 ? -0.721 -0.654 -25.773 1.00 91.81 297 MET A C 1
ATOM 2404 O O . MET A 1 297 ? -1.254 -0.494 -26.868 1.00 91.81 297 MET A O 1
ATOM 2408 N N . GLY A 1 298 ? 0.351 0.053 -25.400 1.00 92.50 298 GLY A N 1
ATOM 2409 C CA . GLY A 1 298 ? 0.951 1.136 -26.187 1.00 92.50 298 GLY A CA 1
ATOM 2410 C C . GLY A 1 298 ? 0.287 2.507 -26.001 1.00 92.50 298 GLY A C 1
ATOM 2411 O O . GLY A 1 298 ? 0.698 3.473 -26.636 1.00 92.50 298 GLY A O 1
ATOM 2412 N N . ALA A 1 299 ? -0.702 2.636 -25.112 1.00 94.00 299 ALA A N 1
ATOM 2413 C CA . ALA A 1 299 ? -1.386 3.894 -24.806 1.00 94.00 299 ALA A CA 1
ATOM 2414 C C . ALA A 1 299 ? -0.601 4.722 -23.765 1.00 94.00 299 ALA A C 1
ATOM 2416 O O . ALA A 1 299 ? -1.071 4.970 -22.653 1.00 94.00 299 ALA A O 1
ATOM 2417 N N . MET A 1 300 ? 0.623 5.132 -24.116 1.00 93.56 300 MET A N 1
ATOM 2418 C CA . MET A 1 300 ? 1.576 5.796 -23.207 1.00 93.56 300 MET A CA 1
ATOM 2419 C C . MET A 1 300 ? 1.034 7.113 -22.631 1.00 93.56 300 MET A C 1
ATOM 2421 O O . MET A 1 300 ? 1.066 7.307 -21.418 1.00 93.56 300 MET A O 1
ATOM 2425 N N . ASN A 1 301 ? 0.449 7.978 -23.465 1.00 94.44 301 ASN A N 1
ATOM 2426 C CA . ASN A 1 301 ? -0.120 9.258 -23.016 1.00 94.44 301 ASN A CA 1
ATOM 2427 C C . ASN A 1 301 ? -1.256 9.065 -22.005 1.00 94.44 301 ASN A C 1
ATOM 2429 O O . ASN A 1 301 ? -1.340 9.768 -20.999 1.00 94.44 301 ASN A O 1
ATOM 2433 N N . GLU A 1 302 ? -2.121 8.076 -22.233 1.00 95.62 302 GLU A N 1
ATOM 2434 C CA . GLU A 1 302 ? -3.190 7.766 -21.289 1.00 95.62 302 GLU A CA 1
ATOM 2435 C C . GLU A 1 302 ? -2.667 7.130 -19.999 1.00 95.62 302 GLU A C 1
ATOM 2437 O O . GLU A 1 302 ? -3.260 7.340 -18.937 1.00 95.62 302 GLU A O 1
ATOM 2442 N N . ALA A 1 303 ? -1.592 6.338 -20.076 1.00 95.81 303 ALA A N 1
ATOM 2443 C CA . ALA A 1 303 ? -0.923 5.787 -18.904 1.00 95.81 303 ALA A CA 1
ATOM 2444 C C . ALA A 1 303 ? -0.360 6.917 -18.032 1.00 95.81 303 ALA A C 1
ATOM 2446 O O . ALA A 1 303 ? -0.693 6.975 -16.850 1.00 95.81 303 ALA A O 1
ATOM 2447 N N . MET A 1 304 ? 0.378 7.862 -18.625 1.00 95.81 304 MET A N 1
ATOM 2448 C CA . MET A 1 304 ? 0.914 9.039 -17.926 1.00 95.81 304 MET A CA 1
ATOM 2449 C C . MET A 1 304 ? -0.200 9.882 -17.296 1.00 95.81 304 MET A C 1
ATOM 2451 O O . MET A 1 304 ? -0.162 10.139 -16.095 1.00 95.81 304 MET A O 1
ATOM 2455 N N . LYS A 1 305 ? -1.269 10.188 -18.047 1.00 95.06 305 LYS A N 1
ATOM 2456 C CA . LYS A 1 305 ? -2.438 10.916 -17.520 1.00 95.06 305 LYS A CA 1
ATOM 2457 C C . LYS A 1 305 ? -3.097 10.210 -16.329 1.00 95.06 305 LYS A C 1
ATOM 2459 O O . LYS A 1 305 ? -3.587 10.845 -15.403 1.00 95.06 305 LYS A O 1
ATOM 2464 N N . THR A 1 306 ? -3.111 8.876 -16.334 1.00 94.94 306 THR A N 1
ATOM 2465 C CA . THR A 1 306 ? -3.666 8.083 -15.222 1.00 94.94 306 THR A CA 1
ATOM 2466 C C . THR A 1 306 ? -2.807 8.201 -13.951 1.00 94.94 306 THR A C 1
ATOM 2468 O O . THR A 1 306 ? -3.345 8.103 -12.845 1.00 94.94 306 THR A O 1
ATOM 2471 N N . LEU A 1 307 ? -1.497 8.436 -14.097 1.00 95.00 307 LEU A N 1
ATOM 2472 C CA . LEU A 1 307 ? -0.534 8.575 -12.999 1.00 95.00 307 LEU A CA 1
ATOM 2473 C C . LEU A 1 307 ? -0.449 9.993 -12.419 1.00 95.00 307 LEU A C 1
ATOM 2475 O O . LEU A 1 307 ? -0.019 10.126 -11.275 1.00 95.00 307 LEU A O 1
ATOM 2479 N N . GLU A 1 308 ? -0.871 11.031 -13.150 1.00 91.19 308 GLU A N 1
ATOM 2480 C CA . GLU A 1 308 ? -0.746 12.444 -12.743 1.00 91.19 308 GLU A CA 1
ATOM 2481 C C . GLU A 1 308 ? -1.127 12.735 -11.275 1.00 91.19 308 GLU A C 1
ATOM 2483 O O . GLU A 1 308 ? -0.352 13.418 -10.595 1.00 91.19 308 GLU A O 1
ATOM 2488 N N . PRO A 1 309 ? -2.248 12.217 -10.720 1.00 89.44 309 PRO A N 1
ATOM 2489 C CA . PRO A 1 309 ? -2.593 12.474 -9.320 1.00 89.44 309 PRO A CA 1
ATOM 2490 C C . PRO A 1 309 ? -1.543 11.932 -8.341 1.00 89.44 309 PRO A C 1
ATOM 2492 O O . PRO A 1 309 ? -1.202 12.589 -7.361 1.00 89.44 309 PRO A O 1
ATOM 2495 N N . LEU A 1 310 ? -0.975 10.763 -8.646 1.00 91.06 310 LEU A N 1
ATOM 2496 C CA . LEU A 1 310 ? 0.018 10.091 -7.811 1.00 91.06 310 LEU A CA 1
ATOM 2497 C C . LEU A 1 310 ? 1.409 10.729 -7.921 1.00 91.06 310 LEU A C 1
ATOM 2499 O O . LEU A 1 310 ? 2.199 10.663 -6.980 1.00 91.06 310 LEU A O 1
ATOM 2503 N N . MET A 1 311 ? 1.708 11.400 -9.036 1.00 86.06 311 MET A N 1
ATOM 2504 C CA . MET A 1 311 ? 2.966 12.133 -9.210 1.00 86.06 311 MET A CA 1
ATOM 2505 C C . MET A 1 311 ? 3.083 13.322 -8.254 1.00 86.06 311 MET A C 1
ATOM 2507 O O . MET A 1 311 ? 4.167 13.587 -7.732 1.00 86.06 311 MET A O 1
ATOM 2511 N N . LYS A 1 312 ? 1.967 14.019 -7.995 1.00 82.75 312 LYS A N 1
ATOM 2512 C CA . LYS A 1 312 ? 1.896 15.106 -7.001 1.00 82.75 312 LYS A CA 1
ATOM 2513 C C . LYS A 1 312 ? 2.115 14.598 -5.572 1.00 82.75 312 LYS A C 1
ATOM 2515 O O . LYS A 1 312 ? 2.460 15.372 -4.688 1.00 82.75 312 LYS A O 1
ATOM 2520 N N . GLU A 1 313 ? 1.910 13.302 -5.359 1.00 84.69 313 GLU A N 1
ATOM 2521 C CA . GLU A 1 313 ? 2.043 12.608 -4.075 1.00 84.69 313 GLU A CA 1
ATOM 2522 C C . GLU A 1 313 ? 3.402 11.938 -3.891 1.00 84.69 313 GLU A C 1
ATOM 2524 O O . GLU A 1 313 ? 3.654 11.379 -2.828 1.00 84.69 313 GLU A O 1
ATOM 2529 N N . ASN A 1 314 ? 4.268 11.991 -4.909 1.00 88.94 314 ASN A N 1
ATOM 2530 C CA . ASN A 1 314 ? 5.526 11.250 -4.952 1.00 88.94 314 ASN A CA 1
ATOM 2531 C C . ASN A 1 314 ? 5.328 9.747 -4.678 1.00 88.94 314 ASN A C 1
ATOM 2533 O O . ASN A 1 314 ? 6.139 9.133 -3.991 1.00 88.94 314 ASN A O 1
ATOM 2537 N N . ASP A 1 315 ? 4.240 9.151 -5.185 1.00 93.31 315 ASP A N 1
ATOM 2538 C CA . ASP A 1 315 ? 3.996 7.718 -5.004 1.00 93.31 315 ASP A CA 1
ATOM 2539 C C . ASP A 1 315 ? 5.103 6.893 -5.701 1.00 93.31 315 ASP A C 1
ATOM 2541 O O . ASP A 1 315 ? 5.291 7.040 -6.915 1.00 93.31 315 ASP A O 1
ATOM 2545 N N . PRO A 1 316 ? 5.828 6.015 -4.977 1.00 95.00 316 PRO A N 1
ATOM 2546 C CA . PRO A 1 316 ? 6.986 5.313 -5.522 1.00 95.00 316 PRO A CA 1
ATOM 2547 C C . PRO A 1 316 ? 6.668 4.448 -6.741 1.00 95.00 316 PRO A C 1
ATOM 2549 O O . PRO A 1 316 ? 7.385 4.481 -7.740 1.00 95.00 316 PRO A O 1
ATOM 2552 N N . SER A 1 317 ? 5.557 3.710 -6.704 1.00 95.25 317 SER A N 1
ATOM 2553 C CA . SER A 1 317 ? 5.171 2.829 -7.806 1.00 95.25 317 SER A CA 1
ATOM 2554 C C . SER A 1 317 ? 4.731 3.614 -9.041 1.00 95.25 317 SER A C 1
ATOM 2556 O O . SER A 1 317 ? 4.982 3.175 -10.167 1.00 95.25 317 SER A O 1
ATOM 2558 N N . ALA A 1 318 ? 4.108 4.781 -8.850 1.00 96.25 318 ALA A N 1
ATOM 2559 C CA . ALA A 1 318 ? 3.796 5.693 -9.944 1.00 96.25 318 ALA A CA 1
ATOM 2560 C C . ALA A 1 318 ? 5.063 6.287 -10.575 1.00 96.25 318 ALA A C 1
ATOM 2562 O O . ALA A 1 318 ? 5.183 6.271 -11.798 1.00 96.25 318 ALA A O 1
ATOM 2563 N N . LEU A 1 319 ? 6.020 6.759 -9.765 1.00 96.75 319 LEU A N 1
ATOM 2564 C CA . LEU A 1 319 ? 7.297 7.296 -10.252 1.00 96.75 319 LEU A CA 1
ATOM 2565 C C . LEU A 1 319 ? 8.117 6.225 -10.989 1.00 96.75 319 LEU A C 1
ATOM 2567 O O . LEU A 1 319 ? 8.621 6.483 -12.080 1.00 96.75 319 LEU A O 1
ATOM 2571 N N . ALA A 1 320 ? 8.189 5.002 -10.456 1.00 97.19 320 ALA A N 1
ATOM 2572 C CA . ALA A 1 320 ? 8.892 3.891 -11.100 1.00 97.19 320 ALA A CA 1
ATOM 2573 C C . ALA A 1 320 ? 8.328 3.589 -12.499 1.00 97.19 320 ALA A C 1
ATOM 2575 O O . ALA A 1 320 ? 9.085 3.440 -13.466 1.00 97.19 320 ALA A O 1
ATOM 2576 N N . LEU A 1 321 ? 6.996 3.535 -12.619 1.00 97.69 321 LEU A N 1
ATOM 2577 C CA . LEU A 1 321 ? 6.323 3.314 -13.898 1.00 97.69 321 LEU A CA 1
ATOM 2578 C C . LEU A 1 321 ? 6.476 4.507 -14.844 1.00 97.69 321 LEU A C 1
ATOM 2580 O O . LEU A 1 321 ? 6.682 4.307 -16.036 1.00 97.69 321 LEU A O 1
ATOM 2584 N N . LEU A 1 322 ? 6.400 5.733 -14.333 1.00 97.19 322 LEU A N 1
ATOM 2585 C CA . LEU A 1 322 ? 6.558 6.935 -15.141 1.00 97.19 322 LEU A CA 1
ATOM 2586 C C . LEU A 1 322 ? 7.955 7.011 -15.767 1.00 97.19 322 LEU A C 1
ATOM 2588 O O . LEU A 1 322 ? 8.059 7.160 -16.981 1.00 97.19 322 LEU A O 1
ATOM 2592 N N . GLY A 1 323 ? 9.019 6.828 -14.978 1.00 97.12 323 GLY A N 1
ATOM 2593 C CA . GLY A 1 323 ? 10.382 6.815 -15.517 1.00 97.12 323 GLY A CA 1
ATOM 2594 C C . GLY A 1 323 ? 10.591 5.671 -16.516 1.00 97.12 323 GLY A C 1
ATOM 2595 O O . GLY A 1 323 ? 11.235 5.845 -17.545 1.00 97.12 323 GLY A O 1
ATOM 2596 N N . THR A 1 324 ? 9.938 4.523 -16.287 1.00 97.25 324 THR A N 1
ATOM 2597 C CA . THR A 1 324 ? 9.904 3.414 -17.256 1.00 97.25 324 THR A CA 1
ATOM 2598 C C . THR A 1 324 ? 9.267 3.819 -18.589 1.00 97.25 324 THR A C 1
ATOM 2600 O O . THR A 1 324 ? 9.784 3.455 -19.648 1.00 97.25 324 THR A O 1
ATOM 2603 N N . ILE A 1 325 ? 8.160 4.567 -18.548 1.00 96.81 325 ILE A N 1
ATOM 2604 C CA . ILE A 1 325 ? 7.481 5.074 -19.746 1.00 96.81 325 ILE A CA 1
ATOM 2605 C C . ILE A 1 325 ? 8.389 6.064 -20.482 1.00 96.81 325 ILE A C 1
ATOM 2607 O O . ILE A 1 325 ? 8.631 5.839 -21.665 1.00 96.81 325 ILE A O 1
ATOM 2611 N N . HIS A 1 326 ? 8.949 7.070 -19.795 1.00 96.75 326 HIS A N 1
ATOM 2612 C CA . HIS A 1 326 ? 9.847 8.064 -20.408 1.00 96.75 326 HIS A CA 1
ATOM 2613 C C . HIS A 1 326 ? 11.053 7.413 -21.086 1.00 96.75 326 HIS A C 1
ATOM 2615 O O . HIS A 1 326 ? 11.332 7.684 -22.256 1.00 96.75 326 HIS A O 1
ATOM 2621 N N . PHE A 1 327 ? 11.704 6.464 -20.406 1.00 95.88 327 PHE A N 1
ATOM 2622 C CA . PHE A 1 327 ? 12.838 5.745 -20.979 1.00 95.88 327 PHE A CA 1
ATOM 2623 C C . PHE A 1 327 ? 12.432 4.989 -22.248 1.00 95.88 327 PHE A C 1
ATOM 2625 O O . PHE A 1 327 ? 13.142 4.995 -23.250 1.00 95.88 327 PHE A O 1
ATOM 2632 N N . SER A 1 328 ? 11.261 4.354 -22.224 1.00 92.38 328 SER A N 1
ATOM 2633 C CA . SER A 1 328 ? 10.764 3.558 -23.348 1.00 92.38 328 SER A CA 1
ATOM 2634 C C . SER A 1 328 ? 10.267 4.410 -24.519 1.00 92.38 328 SER A C 1
ATOM 2636 O O . SER A 1 328 ? 10.190 3.906 -25.639 1.00 92.38 328 SER A O 1
ATOM 2638 N N . THR A 1 329 ? 9.959 5.689 -24.287 1.00 92.19 329 THR A N 1
ATOM 2639 C CA . THR A 1 329 ? 9.656 6.679 -25.332 1.00 92.19 329 THR A CA 1
ATOM 2640 C C . THR A 1 329 ? 10.890 7.414 -25.861 1.00 92.19 329 THR A C 1
ATOM 2642 O O . THR A 1 329 ? 10.749 8.226 -26.770 1.00 92.19 329 THR A O 1
ATOM 2645 N N . GLY A 1 330 ? 12.086 7.126 -25.332 1.00 93.19 330 GLY A N 1
ATOM 2646 C CA . GLY A 1 330 ? 13.340 7.786 -25.716 1.00 93.19 330 GLY A CA 1
ATOM 2647 C C . GLY A 1 330 ? 13.602 9.118 -25.005 1.00 93.19 330 GLY A C 1
ATOM 2648 O O . GLY A 1 330 ? 14.543 9.822 -25.354 1.00 93.19 330 GLY A O 1
ATOM 2649 N N . ASP A 1 331 ? 12.787 9.466 -24.009 1.00 96.44 331 ASP A N 1
ATOM 2650 C CA . ASP A 1 331 ? 12.955 10.660 -23.179 1.00 96.44 331 ASP A CA 1
ATOM 2651 C C . ASP A 1 331 ? 13.818 10.310 -21.958 1.00 96.44 331 ASP A C 1
ATOM 2653 O O . ASP A 1 331 ? 13.339 10.116 -20.838 1.00 96.44 331 ASP A O 1
ATOM 2657 N N . HIS A 1 332 ? 15.105 10.080 -22.217 1.00 96.38 332 HIS A N 1
ATOM 2658 C CA . HIS A 1 332 ? 16.038 9.559 -21.219 1.00 96.38 332 HIS A CA 1
ATOM 2659 C C . HIS A 1 332 ? 16.323 10.569 -20.100 1.00 96.38 332 HIS A C 1
ATOM 2661 O O . HIS A 1 332 ? 16.358 10.174 -18.936 1.00 96.38 332 HIS A O 1
ATOM 2667 N N . ASP A 1 333 ? 16.418 11.860 -20.414 1.00 97.25 333 ASP A N 1
ATOM 2668 C CA . ASP A 1 333 ? 16.653 12.910 -19.415 1.00 97.25 333 ASP A CA 1
ATOM 2669 C C . ASP A 1 333 ? 15.520 12.958 -18.377 1.00 97.25 333 ASP A C 1
ATOM 2671 O O . ASP A 1 333 ? 15.754 13.000 -17.165 1.00 97.25 333 ASP A O 1
ATOM 2675 N N . GLU A 1 334 ? 14.270 12.881 -18.837 1.00 97.44 334 GLU A N 1
ATOM 2676 C CA . GLU A 1 334 ? 13.111 12.873 -17.950 1.00 97.44 334 GLU A CA 1
ATOM 2677 C C . GLU A 1 334 ? 12.994 11.558 -17.168 1.00 97.44 334 GLU A C 1
ATOM 2679 O O . GLU A 1 334 ? 12.662 11.571 -15.980 1.00 97.44 334 GLU A O 1
ATOM 2684 N N . ALA A 1 335 ? 13.324 10.418 -17.787 1.00 97.50 335 ALA A N 1
ATOM 2685 C CA . ALA A 1 335 ? 13.382 9.136 -17.088 1.00 97.50 335 ALA A CA 1
ATOM 2686 C C . ALA A 1 335 ? 14.373 9.171 -15.917 1.00 97.50 335 ALA A C 1
ATOM 2688 O O . ALA A 1 335 ? 14.035 8.757 -14.805 1.00 97.50 335 ALA A O 1
ATOM 2689 N N . GLU A 1 336 ? 15.568 9.712 -16.156 1.00 97.69 336 GLU A N 1
ATOM 2690 C CA . GLU A 1 336 ? 16.598 9.891 -15.140 1.00 97.69 336 GLU A CA 1
ATOM 2691 C C . GLU A 1 336 ? 16.116 10.808 -14.018 1.00 97.69 336 GLU A C 1
ATOM 2693 O O . GLU A 1 336 ? 16.168 10.428 -12.847 1.00 97.69 336 GLU A O 1
ATOM 2698 N N . ARG A 1 337 ? 15.550 11.970 -14.363 1.00 97.50 337 ARG A N 1
ATOM 2699 C CA . ARG A 1 337 ? 14.995 12.918 -13.390 1.00 97.50 337 ARG A CA 1
ATOM 2700 C C . ARG A 1 337 ? 13.932 12.271 -12.498 1.00 97.50 337 ARG A C 1
ATOM 2702 O O . ARG A 1 337 ? 13.924 12.479 -11.282 1.00 97.50 337 ARG A O 1
ATOM 2709 N N . VAL A 1 338 ? 13.036 11.475 -13.082 1.00 97.31 338 VAL A N 1
ATOM 2710 C CA . VAL A 1 338 ? 11.975 10.770 -12.351 1.00 97.31 338 VAL A CA 1
ATOM 2711 C C . VAL A 1 338 ? 12.548 9.678 -11.444 1.00 97.31 338 VAL A C 1
ATOM 2713 O O . VAL A 1 338 ? 12.107 9.552 -10.299 1.00 97.31 338 VAL A O 1
ATOM 2716 N N . TRP A 1 339 ? 13.532 8.902 -11.905 1.00 97.62 339 TRP A N 1
ATOM 2717 C CA . TRP A 1 339 ? 14.161 7.867 -11.081 1.00 97.62 339 TRP A CA 1
ATOM 2718 C C . TRP A 1 339 ? 15.027 8.440 -9.962 1.00 97.62 339 TRP A C 1
ATOM 2720 O O . TRP A 1 339 ? 14.983 7.912 -8.852 1.00 97.62 339 TRP A O 1
ATOM 2730 N N . MET A 1 340 ? 15.741 9.540 -10.199 1.00 96.69 340 MET A N 1
ATOM 2731 C CA . MET A 1 340 ? 16.459 10.267 -9.149 1.00 96.69 340 MET A CA 1
ATOM 2732 C C . MET A 1 340 ? 15.486 10.711 -8.053 1.00 96.69 340 MET A C 1
ATOM 2734 O O . MET A 1 340 ? 15.681 10.378 -6.885 1.00 96.69 340 MET A O 1
ATOM 2738 N N . LYS A 1 341 ? 14.357 11.322 -8.433 1.00 95.44 341 LYS A N 1
ATOM 2739 C CA . LYS A 1 341 ? 13.289 11.687 -7.492 1.00 95.44 341 LYS A CA 1
ATOM 2740 C C . LYS A 1 341 ? 12.724 10.478 -6.733 1.00 95.44 341 LYS A C 1
ATOM 2742 O O . LYS A 1 341 ? 12.429 10.571 -5.545 1.00 95.44 341 LYS A O 1
ATOM 2747 N N . LEU A 1 342 ? 12.561 9.334 -7.397 1.00 96.00 342 LEU A N 1
ATOM 2748 C CA . LEU A 1 342 ? 12.152 8.089 -6.741 1.00 96.00 342 LEU A CA 1
ATOM 2749 C C . LEU A 1 342 ? 13.194 7.641 -5.698 1.00 96.00 342 LEU A C 1
ATOM 2751 O O . LEU A 1 342 ? 12.817 7.311 -4.572 1.00 96.00 342 LEU A O 1
ATOM 2755 N N . SER A 1 343 ? 14.484 7.700 -6.038 1.00 95.62 343 SER A N 1
ATOM 2756 C CA . SER A 1 343 ? 15.589 7.297 -5.157 1.00 95.62 343 SER A CA 1
ATOM 2757 C C . SER A 1 343 ? 15.730 8.158 -3.894 1.00 95.62 343 SER A C 1
ATOM 2759 O O . SER A 1 343 ? 16.212 7.668 -2.876 1.00 95.62 343 SER A O 1
ATOM 2761 N N . GLU A 1 344 ? 15.232 9.400 -3.916 1.00 93.25 344 GLU A N 1
ATOM 2762 C CA . GLU A 1 344 ? 15.136 10.267 -2.731 1.00 93.25 344 GLU A CA 1
ATOM 2763 C C . GLU A 1 344 ? 14.075 9.786 -1.722 1.00 93.25 344 GLU A C 1
ATOM 2765 O O . GLU A 1 344 ? 14.145 10.115 -0.536 1.00 93.25 344 GLU A O 1
ATOM 2770 N N . THR A 1 345 ? 13.075 9.019 -2.177 1.00 91.19 345 THR A N 1
ATOM 2771 C CA . THR A 1 345 ? 11.947 8.559 -1.343 1.00 91.19 345 THR A CA 1
ATOM 2772 C C . THR A 1 345 ? 12.127 7.134 -0.828 1.00 91.19 345 THR A C 1
ATOM 2774 O O . THR A 1 345 ? 11.806 6.841 0.331 1.00 91.19 345 THR A O 1
ATOM 2777 N N . VAL A 1 346 ? 12.637 6.245 -1.685 1.00 95.12 346 VAL A N 1
ATOM 2778 C CA . VAL A 1 346 ? 12.826 4.821 -1.401 1.00 95.12 346 VAL A CA 1
ATOM 2779 C C . VAL A 1 346 ? 14.109 4.304 -2.062 1.00 95.12 346 VAL A C 1
ATOM 2781 O O . VAL A 1 346 ? 14.445 4.739 -3.169 1.00 95.12 346 VAL A O 1
ATOM 2784 N N . PRO A 1 347 ? 14.806 3.325 -1.454 1.00 94.94 347 PRO A N 1
ATOM 2785 C CA . PRO A 1 347 ? 15.913 2.641 -2.111 1.00 94.94 347 PRO A CA 1
ATOM 2786 C C . PRO A 1 347 ? 15.483 2.103 -3.478 1.00 94.94 347 PRO A C 1
ATOM 2788 O O . PRO A 1 347 ? 14.490 1.380 -3.577 1.00 94.94 347 PRO A O 1
ATOM 2791 N N . THR A 1 348 ? 16.229 2.477 -4.518 1.00 95.94 348 THR A N 1
ATOM 2792 C CA . THR A 1 348 ? 15.872 2.217 -5.917 1.00 95.94 348 THR A CA 1
ATOM 2793 C C . THR A 1 348 ? 17.091 1.785 -6.714 1.00 95.94 348 THR A C 1
ATOM 2795 O O . THR A 1 348 ? 18.196 2.298 -6.528 1.00 95.94 348 THR A O 1
ATOM 2798 N N . ARG A 1 349 ? 16.892 0.812 -7.599 1.00 95.44 349 ARG A N 1
ATOM 2799 C CA . ARG A 1 349 ? 17.910 0.236 -8.473 1.00 95.44 349 ARG A CA 1
ATOM 2800 C C . ARG A 1 349 ? 17.289 -0.078 -9.823 1.00 95.44 349 ARG A C 1
ATOM 2802 O O . ARG A 1 349 ? 16.107 -0.404 -9.914 1.00 95.44 349 ARG A O 1
ATOM 2809 N N . ILE A 1 350 ? 18.094 -0.043 -10.873 1.00 96.88 350 ILE A N 1
ATOM 2810 C CA . ILE A 1 350 ? 17.660 -0.480 -12.197 1.00 96.88 350 ILE A CA 1
ATOM 2811 C C . ILE A 1 350 ? 18.346 -1.795 -12.510 1.00 96.88 350 ILE A C 1
ATOM 2813 O O . ILE A 1 350 ? 19.567 -1.902 -12.455 1.00 96.88 350 ILE A O 1
ATOM 2817 N N . ILE A 1 351 ? 17.555 -2.811 -12.823 1.00 96.50 351 ILE A N 1
ATOM 2818 C CA . ILE A 1 351 ? 18.068 -4.114 -13.225 1.00 96.50 351 ILE A CA 1
ATOM 2819 C C . ILE A 1 351 ? 17.923 -4.197 -14.734 1.00 96.50 351 ILE A C 1
ATOM 2821 O O . ILE A 1 351 ? 16.810 -4.252 -15.250 1.00 96.50 351 ILE A O 1
ATOM 2825 N N . VAL A 1 352 ? 19.053 -4.191 -15.429 1.00 96.31 352 VAL A N 1
ATOM 2826 C CA . VAL A 1 352 ? 19.146 -4.384 -16.874 1.00 96.31 352 VAL A CA 1
ATOM 2827 C C . VAL A 1 352 ? 19.435 -5.849 -17.148 1.00 96.31 352 VAL A C 1
ATOM 2829 O O . VAL A 1 352 ? 20.204 -6.483 -16.433 1.00 96.31 352 VAL A O 1
ATOM 2832 N N . GLY A 1 353 ? 18.833 -6.407 -18.186 1.00 95.25 353 GLY A N 1
ATOM 2833 C CA . GLY A 1 353 ? 19.130 -7.766 -18.595 1.00 95.25 353 GLY A CA 1
ATOM 2834 C C . GLY A 1 353 ? 18.524 -8.082 -19.945 1.00 95.25 353 GLY A C 1
ATOM 2835 O O . GLY A 1 353 ? 18.127 -7.206 -20.707 1.00 95.25 353 GLY A O 1
ATOM 2836 N N . SER A 1 354 ? 18.464 -9.367 -20.244 1.00 93.56 354 SER A N 1
ATOM 2837 C CA . SER A 1 354 ? 17.991 -9.870 -21.525 1.00 93.56 354 SER A CA 1
ATOM 2838 C C . SER A 1 354 ? 16.699 -10.662 -21.382 1.00 93.56 354 SER A C 1
ATOM 2840 O O . SER A 1 354 ? 16.439 -11.306 -20.362 1.00 93.56 354 SER A O 1
ATOM 2842 N N . THR A 1 355 ? 15.879 -10.635 -22.426 1.00 91.00 355 THR A N 1
ATOM 2843 C CA . THR A 1 355 ? 14.640 -11.404 -22.528 1.00 91.00 355 THR A CA 1
ATOM 2844 C C . THR A 1 355 ? 14.648 -12.265 -23.785 1.00 91.00 355 THR A C 1
ATOM 2846 O O . THR A 1 355 ? 15.214 -11.921 -24.825 1.00 91.00 355 THR A O 1
ATOM 2849 N N . ARG A 1 356 ? 13.990 -13.428 -23.701 1.00 83.50 356 ARG A N 1
ATOM 2850 C CA . ARG A 1 356 ? 13.819 -14.318 -24.863 1.00 83.50 356 ARG A CA 1
ATOM 2851 C C . ARG A 1 356 ? 12.812 -13.772 -25.872 1.00 83.50 356 ARG A C 1
ATOM 2853 O O . ARG A 1 356 ? 12.907 -14.079 -27.053 1.00 83.50 356 ARG A O 1
ATOM 2860 N N . MET A 1 357 ? 11.841 -12.991 -25.404 1.00 78.12 357 MET A N 1
ATOM 2861 C CA . MET A 1 357 ? 10.779 -12.423 -26.227 1.00 78.12 357 MET A CA 1
ATOM 2862 C C . MET A 1 357 ? 10.851 -10.908 -26.175 1.00 78.12 357 MET A C 1
ATOM 2864 O O . MET A 1 357 ? 10.901 -10.332 -25.092 1.00 78.12 357 MET A O 1
ATOM 2868 N N . ARG A 1 358 ? 10.782 -10.272 -27.343 1.00 75.38 358 ARG A N 1
ATOM 2869 C CA . ARG A 1 358 ? 10.674 -8.821 -27.437 1.00 75.38 358 ARG A CA 1
ATOM 2870 C C . ARG A 1 358 ? 9.302 -8.378 -26.924 1.00 75.38 358 ARG A C 1
ATOM 2872 O O . ARG A 1 358 ? 8.278 -8.735 -27.507 1.00 75.38 358 ARG A O 1
ATOM 2879 N N . SER A 1 359 ? 9.286 -7.612 -25.837 1.00 73.00 359 SER A N 1
ATOM 2880 C CA . SER A 1 359 ? 8.076 -6.960 -25.331 1.00 73.00 359 SER A CA 1
ATOM 2881 C C . SER A 1 359 ? 7.784 -5.689 -26.133 1.00 73.00 359 SER A C 1
ATOM 2883 O O . SER A 1 359 ? 8.694 -5.045 -26.652 1.00 73.00 359 SER A O 1
ATOM 2885 N N . ARG A 1 360 ? 6.504 -5.312 -26.236 1.00 72.31 360 ARG A N 1
ATOM 2886 C CA . ARG A 1 360 ? 6.111 -3.969 -26.705 1.00 72.31 360 ARG A CA 1
ATOM 2887 C C . ARG A 1 360 ? 6.277 -2.903 -25.620 1.00 72.31 360 ARG A C 1
ATOM 2889 O O . ARG A 1 360 ? 6.347 -1.726 -25.945 1.00 72.31 360 ARG A O 1
ATOM 2896 N N . ALA A 1 361 ? 6.324 -3.323 -24.359 1.00 83.62 361 ALA A N 1
ATOM 2897 C CA . ALA A 1 361 ? 6.498 -2.472 -23.194 1.00 83.62 361 ALA A CA 1
ATOM 2898 C C . ALA A 1 361 ? 7.731 -2.947 -22.420 1.00 83.62 361 ALA A C 1
ATOM 2900 O O . ALA A 1 361 ? 7.675 -3.969 -21.728 1.00 83.62 361 ALA A O 1
ATOM 2901 N N . ASN A 1 362 ? 8.838 -2.224 -22.582 1.00 87.38 362 ASN A N 1
ATOM 2902 C CA . ASN A 1 362 ? 10.069 -2.463 -21.833 1.00 87.38 362 ASN A CA 1
ATOM 2903 C C . ASN A 1 362 ? 9.893 -2.013 -20.375 1.00 87.38 362 ASN A C 1
ATOM 2905 O O . ASN A 1 362 ? 9.005 -1.214 -20.062 1.00 87.38 362 ASN A O 1
ATOM 2909 N N . GLY A 1 363 ? 10.729 -2.521 -19.475 1.00 89.00 363 GLY A N 1
ATOM 2910 C CA . GLY A 1 363 ? 10.752 -2.112 -18.071 1.00 89.00 363 GLY A CA 1
ATOM 2911 C C . GLY A 1 363 ? 9.756 -2.845 -17.165 1.00 89.00 363 GLY A C 1
ATOM 2912 O O . GLY A 1 363 ? 9.709 -2.580 -15.965 1.00 89.00 363 GLY A O 1
ATOM 2913 N N . LEU A 1 364 ? 8.945 -3.761 -17.715 1.00 88.56 364 LEU A N 1
ATOM 2914 C CA . LEU A 1 364 ? 7.925 -4.531 -16.981 1.00 88.56 364 LEU A CA 1
ATOM 2915 C C . LEU A 1 364 ? 8.270 -6.021 -16.824 1.00 88.56 364 LEU A C 1
ATOM 2917 O O . LEU A 1 364 ? 7.427 -6.817 -16.391 1.00 88.56 364 LEU A O 1
ATOM 2921 N N . ALA A 1 365 ? 9.487 -6.431 -17.184 1.00 84.19 365 ALA A N 1
ATOM 2922 C CA . ALA A 1 365 ? 9.895 -7.826 -17.118 1.00 84.19 365 ALA A CA 1
ATOM 2923 C C . ALA A 1 365 ? 9.880 -8.358 -15.674 1.00 84.19 365 ALA A C 1
ATOM 2925 O O . ALA A 1 365 ? 10.543 -7.834 -14.779 1.00 84.19 365 ALA A O 1
ATOM 2926 N N . LYS A 1 366 ? 9.158 -9.466 -15.445 1.00 78.88 366 LYS A N 1
ATOM 2927 C CA . LYS A 1 366 ? 9.163 -10.152 -14.139 1.00 78.88 366 LYS A CA 1
ATOM 2928 C C . LYS A 1 366 ? 10.475 -10.892 -13.871 1.00 78.88 366 LYS A C 1
ATOM 2930 O O . LYS A 1 366 ? 10.901 -10.959 -12.724 1.00 78.88 366 LYS A O 1
ATOM 2935 N N . LYS A 1 367 ? 11.093 -11.461 -14.909 1.00 84.75 367 LYS A N 1
ATOM 2936 C CA . LYS A 1 367 ? 12.367 -12.192 -14.842 1.00 84.75 367 LYS A CA 1
ATOM 2937 C C . LYS A 1 367 ? 13.227 -11.774 -16.031 1.00 84.75 367 LYS A C 1
ATOM 2939 O O . LYS A 1 367 ? 12.732 -11.768 -17.158 1.00 84.75 367 LYS A O 1
ATOM 2944 N N . LEU A 1 368 ? 14.485 -11.448 -15.767 1.00 91.50 368 LEU A N 1
ATOM 2945 C CA . LEU A 1 368 ? 15.487 -11.115 -16.771 1.00 91.50 368 LEU A CA 1
ATOM 2946 C C . LEU A 1 368 ? 16.592 -12.179 -16.739 1.00 91.50 368 LEU A C 1
ATOM 2948 O O . LEU A 1 368 ? 16.841 -12.814 -15.716 1.00 91.50 368 LEU A O 1
ATOM 2952 N N . LEU A 1 369 ? 17.233 -12.405 -17.879 1.00 91.81 369 LEU A N 1
ATOM 2953 C CA . LEU A 1 369 ? 18.428 -13.237 -17.990 1.00 91.81 369 LEU A CA 1
ATOM 2954 C C . LEU A 1 369 ? 19.663 -12.335 -17.953 1.00 91.81 369 LEU A C 1
ATOM 2956 O O . LEU A 1 369 ? 19.640 -11.252 -18.539 1.00 91.81 369 LEU A O 1
ATOM 2960 N N . ASN A 1 370 ? 20.748 -12.799 -17.330 1.00 91.38 370 ASN A N 1
ATOM 2961 C CA . ASN A 1 370 ? 22.014 -12.058 -17.230 1.00 91.38 370 ASN A CA 1
ATOM 2962 C C . ASN A 1 370 ? 21.822 -10.664 -16.608 1.00 91.38 370 ASN A C 1
ATOM 2964 O O . ASN A 1 370 ? 22.172 -9.646 -17.199 1.00 91.38 370 ASN A O 1
ATOM 2968 N N . GLU A 1 371 ? 21.196 -10.637 -15.430 1.00 94.81 371 GLU A N 1
ATOM 2969 C CA . GLU A 1 371 ? 20.859 -9.405 -14.721 1.00 94.81 371 GLU A CA 1
ATOM 2970 C C . GLU A 1 371 ? 22.115 -8.630 -14.300 1.00 94.81 371 GLU A C 1
ATOM 2972 O O . GLU A 1 371 ? 23.003 -9.158 -13.628 1.00 94.81 371 GLU A O 1
ATOM 2977 N N . LYS A 1 372 ? 22.148 -7.344 -14.649 1.00 95.69 372 LYS A N 1
ATOM 2978 C CA . LYS A 1 372 ? 23.101 -6.360 -14.154 1.00 95.69 372 LYS A CA 1
ATOM 2979 C C . LYS A 1 372 ? 22.357 -5.276 -13.393 1.00 95.69 372 LYS A C 1
ATOM 2981 O O . LYS A 1 372 ? 21.412 -4.671 -13.892 1.00 95.69 372 LYS A O 1
ATOM 2986 N N . MET A 1 373 ? 22.815 -5.025 -12.177 1.00 96.62 373 MET A N 1
ATOM 2987 C CA . MET A 1 373 ? 22.258 -4.011 -11.296 1.00 96.62 373 MET A CA 1
ATOM 2988 C C . MET A 1 373 ? 22.987 -2.684 -11.494 1.00 96.62 373 MET A C 1
ATOM 2990 O O . MET A 1 373 ? 24.216 -2.634 -11.440 1.00 96.62 373 MET A O 1
ATOM 2994 N N . LEU A 1 374 ? 22.220 -1.621 -11.700 1.00 96.25 374 LEU A N 1
ATOM 2995 C CA . LEU A 1 374 ? 22.682 -0.245 -11.791 1.00 96.25 374 LEU A CA 1
ATOM 2996 C C . LEU A 1 374 ? 22.092 0.553 -10.626 1.00 96.25 374 LEU A C 1
ATOM 2998 O O . LEU A 1 374 ? 20.906 0.432 -10.304 1.00 96.25 374 LEU A O 1
ATOM 3002 N N . VAL A 1 375 ? 22.937 1.356 -9.987 1.00 95.12 375 VAL A N 1
ATOM 3003 C CA . VAL A 1 375 ? 22.505 2.336 -8.988 1.00 95.12 375 VAL A CA 1
ATOM 3004 C C . VAL A 1 375 ? 21.900 3.526 -9.727 1.00 95.12 375 VAL A C 1
ATOM 3006 O O . VAL A 1 375 ? 22.381 3.896 -10.797 1.00 95.12 375 VAL A O 1
ATOM 3009 N N . VAL A 1 376 ? 20.825 4.089 -9.179 1.00 95.00 376 VAL A N 1
ATOM 3010 C CA . VAL A 1 376 ? 20.235 5.321 -9.704 1.00 95.00 376 VAL A CA 1
ATOM 3011 C C . VAL A 1 376 ? 21.116 6.493 -9.280 1.00 95.00 376 VAL A C 1
ATOM 3013 O O . VAL A 1 376 ? 21.204 6.812 -8.099 1.00 95.00 376 VAL A O 1
ATOM 3016 N N . GLU A 1 377 ? 21.801 7.076 -10.253 1.00 94.88 377 GLU A N 1
ATOM 3017 C CA . GLU A 1 377 ? 22.690 8.228 -10.123 1.00 94.88 377 GLU A CA 1
ATOM 3018 C C . GLU A 1 377 ? 22.735 8.975 -11.466 1.00 94.88 377 GLU A C 1
ATOM 3020 O O . GLU A 1 377 ? 22.181 8.498 -12.461 1.00 94.88 377 GLU A O 1
ATOM 3025 N N . GLU A 1 378 ? 23.404 10.127 -11.508 1.00 94.94 378 GLU A N 1
ATOM 3026 C CA . GLU A 1 378 ? 23.574 10.899 -12.743 1.00 94.94 378 GLU A CA 1
ATOM 3027 C C . GLU A 1 378 ? 24.223 10.046 -13.855 1.00 94.94 378 GLU A C 1
ATOM 3029 O O . GLU A 1 378 ? 25.219 9.342 -13.646 1.00 94.94 378 GLU A O 1
ATOM 3034 N N . GLY A 1 379 ? 23.623 10.075 -15.045 1.00 94.94 379 GLY A N 1
ATOM 3035 C CA . GLY A 1 379 ? 24.012 9.281 -16.205 1.00 94.94 379 GLY A CA 1
ATOM 3036 C C . GLY A 1 379 ? 23.586 7.809 -16.159 1.00 94.94 379 GLY A C 1
ATOM 3037 O O . GLY A 1 379 ? 24.094 7.011 -16.957 1.00 94.94 379 GLY A O 1
ATOM 3038 N N . VAL A 1 380 ? 22.684 7.399 -15.254 1.00 96.38 380 VAL A N 1
ATOM 3039 C CA . VAL A 1 380 ? 22.186 6.009 -15.192 1.00 96.38 380 VAL A CA 1
ATOM 3040 C C . VAL A 1 380 ? 21.560 5.569 -16.516 1.00 96.38 380 VAL A C 1
ATOM 3042 O O . VAL A 1 380 ? 21.743 4.424 -16.930 1.00 96.38 380 VAL A O 1
ATOM 3045 N N . THR A 1 381 ? 20.886 6.474 -17.225 1.00 96.69 381 THR A N 1
ATOM 3046 C CA . THR A 1 381 ? 20.256 6.172 -18.517 1.00 96.69 381 THR A CA 1
ATOM 3047 C C . THR A 1 381 ? 21.284 5.872 -19.604 1.00 96.69 381 THR A C 1
ATOM 3049 O O . THR A 1 381 ? 21.160 4.862 -20.297 1.00 96.69 381 THR A O 1
ATOM 3052 N N . THR A 1 382 ? 22.371 6.643 -19.668 1.00 96.88 382 THR A N 1
ATOM 3053 C CA . THR A 1 382 ? 23.523 6.366 -20.541 1.00 96.88 382 THR A CA 1
ATOM 3054 C C . THR A 1 382 ? 24.131 4.993 -20.245 1.00 96.88 382 THR A C 1
ATOM 3056 O O . THR A 1 382 ? 24.374 4.202 -21.159 1.00 96.88 382 THR A O 1
ATOM 3059 N N . LYS A 1 383 ? 24.317 4.653 -18.961 1.00 96.88 383 LYS A N 1
ATOM 3060 C CA . LYS A 1 383 ? 24.818 3.327 -18.554 1.00 96.88 383 LYS A CA 1
ATOM 3061 C C . LYS A 1 383 ? 23.872 2.209 -18.995 1.00 96.88 383 LYS A C 1
ATOM 3063 O O . LYS A 1 383 ? 24.335 1.167 -19.457 1.00 96.88 383 LYS A O 1
ATOM 3068 N N . MET A 1 384 ? 22.557 2.410 -18.890 1.00 96.31 384 MET A N 1
ATOM 3069 C CA . MET A 1 384 ? 21.571 1.446 -19.390 1.00 96.31 384 MET A CA 1
ATOM 3070 C C . MET A 1 384 ? 21.692 1.241 -20.900 1.00 96.31 384 MET A C 1
ATOM 3072 O O . MET A 1 384 ? 21.709 0.096 -21.350 1.00 96.31 384 MET A O 1
ATOM 3076 N N . GLU A 1 385 ? 21.813 2.315 -21.683 1.00 95.81 385 GLU A N 1
ATOM 3077 C CA . GLU A 1 385 ? 21.981 2.211 -23.135 1.00 95.81 385 GLU A CA 1
ATOM 3078 C C . GLU A 1 385 ? 23.246 1.438 -23.521 1.00 95.81 385 GLU A C 1
ATOM 3080 O O . GLU A 1 385 ? 23.227 0.621 -24.444 1.00 95.81 385 GLU A O 1
ATOM 3085 N N . GLU A 1 386 ? 24.358 1.662 -22.820 1.00 96.31 386 GLU A N 1
ATOM 3086 C CA . GLU A 1 386 ? 25.598 0.919 -23.045 1.00 96.31 386 GLU A CA 1
ATOM 3087 C C . GLU A 1 386 ? 25.424 -0.583 -22.803 1.00 96.31 386 GLU A C 1
ATOM 3089 O O . GLU A 1 386 ? 25.908 -1.401 -23.593 1.00 96.31 386 GLU A O 1
ATOM 3094 N N . GLU A 1 387 ? 24.712 -0.959 -21.740 1.00 95.94 387 GLU A N 1
ATOM 3095 C CA . GLU A 1 387 ? 24.379 -2.356 -21.461 1.00 95.94 387 GLU A CA 1
ATOM 3096 C C . GLU A 1 387 ? 23.410 -2.929 -22.499 1.00 95.94 387 GLU A C 1
ATOM 3098 O O . GLU A 1 387 ? 23.610 -4.048 -22.974 1.00 95.94 387 GLU A O 1
ATOM 3103 N N . PHE A 1 388 ? 22.425 -2.150 -22.952 1.00 95.06 388 PHE A N 1
ATOM 3104 C CA . PHE A 1 388 ? 21.519 -2.562 -24.024 1.00 95.06 388 PHE A CA 1
ATOM 3105 C C . PHE A 1 388 ? 22.285 -2.837 -25.320 1.00 95.06 388 PHE A C 1
ATOM 3107 O O . PHE A 1 388 ? 22.056 -3.861 -25.964 1.00 95.06 388 PHE A O 1
ATOM 3114 N N . ARG A 1 389 ? 23.250 -1.979 -25.680 1.00 95.81 389 ARG A N 1
ATOM 3115 C CA . ARG A 1 389 ? 24.128 -2.189 -26.844 1.00 95.81 389 ARG A CA 1
ATOM 3116 C C . ARG A 1 389 ? 24.954 -3.471 -26.711 1.00 95.81 389 ARG A C 1
ATOM 3118 O O . ARG A 1 389 ? 25.160 -4.150 -27.713 1.00 95.81 389 ARG A O 1
ATOM 3125 N N . LYS A 1 390 ? 25.427 -3.825 -25.509 1.00 95.31 390 LYS A N 1
ATOM 3126 C CA . LYS A 1 390 ? 26.130 -5.102 -25.265 1.00 95.31 390 LYS A CA 1
ATOM 3127 C C . LYS A 1 390 ? 25.200 -6.294 -25.496 1.00 95.31 390 LYS A C 1
ATOM 3129 O O . LYS A 1 390 ? 25.525 -7.144 -26.313 1.00 95.31 390 LYS A O 1
ATOM 3134 N N . ILE A 1 391 ? 24.020 -6.289 -24.881 1.00 94.31 391 ILE A N 1
ATOM 3135 C CA . ILE A 1 391 ? 23.031 -7.372 -25.002 1.00 94.31 391 ILE A CA 1
ATOM 3136 C C . ILE A 1 391 ? 22.583 -7.578 -26.457 1.00 94.31 391 ILE A C 1
ATOM 3138 O O . ILE A 1 391 ? 22.447 -8.713 -26.914 1.00 94.31 391 ILE A O 1
ATOM 3142 N N . LEU A 1 392 ? 22.393 -6.485 -27.203 1.00 92.75 392 LEU A N 1
ATOM 3143 C CA . LEU A 1 392 ? 22.050 -6.538 -28.625 1.00 9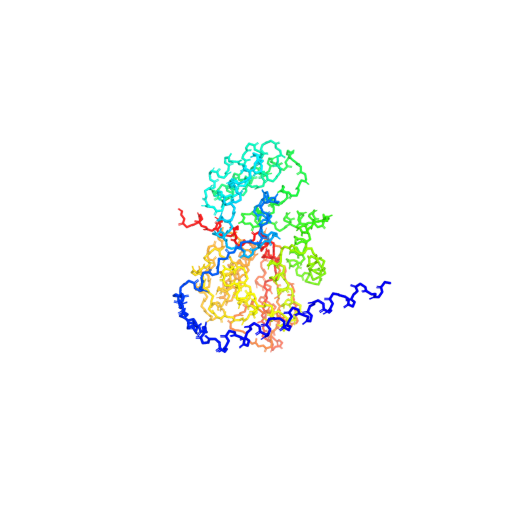2.75 392 LEU A CA 1
ATOM 3144 C C . LEU A 1 392 ? 23.171 -7.153 -29.472 1.00 92.75 392 LEU A C 1
ATOM 3146 O O . LEU A 1 392 ? 22.879 -7.908 -30.398 1.00 92.75 392 LEU A O 1
ATOM 3150 N N . ARG A 1 393 ? 24.445 -6.865 -29.161 1.00 93.38 393 ARG A N 1
ATOM 3151 C CA . ARG A 1 393 ? 25.596 -7.491 -29.842 1.00 93.38 393 ARG A CA 1
ATOM 3152 C C . ARG A 1 393 ? 25.660 -8.997 -29.609 1.00 93.38 393 ARG A C 1
ATOM 3154 O O . ARG A 1 393 ? 26.065 -9.719 -30.514 1.00 93.38 393 ARG A O 1
ATOM 3161 N N . ASP A 1 394 ? 25.182 -9.458 -28.459 1.00 90.06 394 ASP A N 1
ATOM 3162 C CA . ASP A 1 394 ? 25.075 -10.881 -28.128 1.00 90.06 394 ASP A CA 1
ATOM 3163 C C . ASP A 1 394 ? 23.840 -11.554 -28.770 1.00 90.06 394 ASP A C 1
ATOM 3165 O O . ASP A 1 394 ? 23.551 -12.721 -28.509 1.00 90.06 394 ASP A O 1
ATOM 3169 N N . GLY A 1 395 ? 23.089 -10.833 -29.614 1.00 88.75 395 GLY A N 1
ATOM 3170 C CA . GLY A 1 395 ? 21.928 -11.357 -30.338 1.00 88.75 395 GLY A CA 1
ATOM 3171 C C . GLY A 1 395 ? 20.676 -11.543 -29.476 1.00 88.75 395 GLY A C 1
ATOM 3172 O O . GLY A 1 395 ? 19.757 -12.259 -29.875 1.00 88.75 395 GLY A O 1
ATOM 3173 N N . MET A 1 396 ? 20.621 -10.918 -28.298 1.00 91.38 396 MET A N 1
ATOM 3174 C CA . MET A 1 396 ? 19.484 -11.002 -27.379 1.00 91.38 396 MET A CA 1
ATOM 3175 C C . MET A 1 396 ? 18.674 -9.702 -27.342 1.00 91.38 396 MET A C 1
ATOM 3177 O O . MET A 1 396 ? 19.148 -8.636 -27.730 1.00 91.38 396 MET A O 1
ATOM 3181 N N . ASN A 1 397 ? 17.434 -9.779 -26.847 1.00 91.88 397 ASN A N 1
ATOM 3182 C CA . ASN A 1 397 ? 16.602 -8.591 -26.656 1.00 91.88 397 ASN A CA 1
ATOM 3183 C C . ASN A 1 397 ? 16.909 -7.968 -25.288 1.00 91.88 397 ASN A C 1
ATOM 3185 O O . ASN A 1 397 ? 16.723 -8.656 -24.281 1.00 91.88 397 ASN A O 1
ATOM 3189 N N . PRO A 1 398 ? 17.359 -6.705 -25.218 1.00 94.06 398 PRO A N 1
ATOM 3190 C CA . PRO A 1 398 ? 17.518 -6.020 -23.948 1.00 94.06 398 PRO A CA 1
ATOM 3191 C C . PRO A 1 398 ? 16.156 -5.660 -23.363 1.00 94.06 398 PRO A C 1
ATOM 3193 O O . PRO A 1 398 ? 15.212 -5.331 -24.082 1.00 94.06 398 PRO A O 1
ATOM 3196 N N . ASP A 1 399 ? 16.076 -5.704 -22.044 1.00 95.44 399 ASP A N 1
ATOM 3197 C CA . ASP A 1 399 ? 14.965 -5.183 -21.266 1.00 95.44 399 ASP A CA 1
ATOM 3198 C C . ASP A 1 399 ? 15.493 -4.779 -19.882 1.00 95.44 399 ASP A C 1
ATOM 3200 O O . ASP A 1 399 ? 16.668 -4.966 -19.546 1.00 95.44 399 ASP A O 1
ATOM 3204 N N . PHE A 1 400 ? 14.632 -4.202 -19.064 1.00 95.62 400 PHE A N 1
ATOM 3205 C CA . PHE A 1 400 ? 14.978 -3.786 -17.720 1.00 95.62 400 PHE A CA 1
ATOM 3206 C C . PHE A 1 400 ? 13.784 -3.922 -16.778 1.00 95.62 400 PHE A C 1
ATOM 3208 O O . PHE A 1 400 ? 12.674 -4.281 -17.174 1.00 95.62 400 PHE A O 1
ATOM 3215 N N . ARG A 1 401 ? 14.022 -3.643 -15.502 1.00 94.94 401 ARG A N 1
ATOM 3216 C CA . ARG A 1 401 ? 12.986 -3.342 -14.515 1.00 94.94 401 ARG A CA 1
ATOM 3217 C C . ARG A 1 401 ? 13.530 -2.361 -13.488 1.00 94.94 401 ARG A C 1
ATOM 3219 O O . ARG A 1 401 ? 14.722 -2.378 -13.178 1.00 94.94 401 ARG A O 1
ATOM 3226 N N . VAL A 1 402 ? 12.643 -1.543 -12.941 1.00 96.06 402 VAL A N 1
ATOM 3227 C CA . VAL A 1 402 ? 12.954 -0.637 -11.832 1.00 96.06 402 VAL A CA 1
ATOM 3228 C C . VAL A 1 402 ? 12.610 -1.350 -10.530 1.00 96.06 402 VAL A C 1
ATOM 3230 O O . VAL A 1 402 ? 11.436 -1.561 -10.216 1.00 96.06 402 VAL A O 1
ATOM 3233 N N . ASP A 1 403 ? 13.639 -1.755 -9.798 1.00 94.38 403 ASP A N 1
ATOM 3234 C CA . ASP A 1 403 ? 13.513 -2.401 -8.498 1.00 94.38 403 ASP A CA 1
ATOM 3235 C C . ASP A 1 403 ? 13.538 -1.338 -7.399 1.00 94.38 403 ASP A C 1
ATOM 3237 O O . ASP A 1 403 ? 14.440 -0.504 -7.343 1.00 94.38 403 ASP A O 1
ATOM 3241 N N . HIS A 1 404 ? 12.518 -1.328 -6.554 1.00 94.88 404 HIS A N 1
ATOM 3242 C CA . HIS A 1 404 ? 12.361 -0.351 -5.483 1.00 94.88 404 HIS A CA 1
ATOM 3243 C C . HIS A 1 404 ? 11.614 -0.988 -4.320 1.00 94.88 404 HIS A C 1
ATOM 3245 O O . HIS A 1 404 ? 10.891 -1.971 -4.500 1.00 94.88 404 HIS A O 1
ATOM 3251 N N . VAL A 1 405 ? 11.767 -0.413 -3.129 1.00 95.25 405 VAL A N 1
ATOM 3252 C CA . VAL A 1 405 ? 10.997 -0.866 -1.970 1.00 95.25 405 VAL A CA 1
ATOM 3253 C C . VAL A 1 405 ? 9.502 -0.643 -2.210 1.00 95.25 405 VAL A C 1
ATOM 3255 O O . VAL A 1 405 ? 9.056 0.481 -2.450 1.00 95.25 405 VAL A O 1
ATOM 3258 N N . ASP A 1 406 ? 8.728 -1.725 -2.120 1.00 93.50 406 ASP A N 1
ATOM 3259 C CA . ASP A 1 406 ? 7.280 -1.704 -2.315 1.00 93.50 406 ASP A CA 1
ATOM 3260 C C . ASP A 1 406 ? 6.586 -1.297 -1.011 1.00 93.50 406 ASP A C 1
ATOM 3262 O O . ASP A 1 406 ? 6.532 -2.066 -0.054 1.00 93.50 406 ASP A O 1
ATOM 3266 N N . ILE A 1 407 ? 6.045 -0.080 -0.954 1.00 94.06 407 ILE A N 1
ATOM 3267 C CA . ILE A 1 407 ? 5.348 0.420 0.240 1.00 94.06 407 ILE A CA 1
ATOM 3268 C C . ILE A 1 407 ? 3.888 -0.046 0.330 1.00 94.06 407 ILE A C 1
ATOM 3270 O O . ILE A 1 407 ? 3.239 0.183 1.353 1.00 94.06 407 ILE A O 1
ATOM 3274 N N . GLU A 1 408 ? 3.347 -0.692 -0.709 1.00 94.81 408 GLU A N 1
ATOM 3275 C CA . GLU A 1 408 ? 1.947 -1.126 -0.749 1.00 94.81 408 GLU A CA 1
ATOM 3276 C C . GLU A 1 408 ? 1.577 -2.088 0.394 1.00 94.81 408 GLU A C 1
ATOM 3278 O O . GLU A 1 408 ? 0.510 -1.900 0.980 1.00 94.81 408 GLU A O 1
ATOM 3283 N N . PRO A 1 409 ? 2.421 -3.054 0.818 1.00 95.88 409 PRO A N 1
ATOM 3284 C CA . PRO A 1 409 ? 2.142 -3.853 2.007 1.00 95.88 409 PRO A CA 1
ATOM 3285 C C . PRO A 1 409 ? 1.967 -2.997 3.265 1.00 95.88 409 PRO A C 1
ATOM 3287 O O . PRO A 1 409 ? 1.068 -3.245 4.053 1.00 95.88 409 PRO A O 1
ATOM 3290 N N . VAL A 1 410 ? 2.763 -1.945 3.463 1.00 95.62 410 VAL A N 1
ATOM 3291 C CA . VAL A 1 410 ? 2.582 -1.055 4.625 1.00 95.62 410 VAL A CA 1
ATOM 3292 C C . VAL A 1 410 ? 1.291 -0.242 4.487 1.00 95.62 410 VAL A C 1
ATOM 3294 O O . VAL A 1 410 ? 0.556 -0.072 5.455 1.00 95.62 410 VAL A O 1
ATOM 3297 N N . ARG A 1 411 ? 0.956 0.204 3.274 1.00 93.88 411 ARG A N 1
ATOM 3298 C CA . ARG A 1 411 ? -0.292 0.925 2.989 1.00 93.88 411 ARG A CA 1
ATOM 3299 C C . ARG A 1 411 ? -1.538 0.074 3.243 1.00 93.88 411 ARG A C 1
ATOM 3301 O O . ARG A 1 411 ? -2.496 0.559 3.844 1.00 93.88 411 ARG A O 1
ATOM 3308 N N . LEU A 1 412 ? -1.509 -1.196 2.838 1.00 94.75 412 LEU A N 1
ATOM 3309 C CA . LEU A 1 412 ? -2.595 -2.156 3.042 1.00 94.75 412 LEU A CA 1
ATOM 3310 C C . LEU A 1 412 ? -2.933 -2.355 4.519 1.00 94.75 412 LEU A C 1
ATOM 3312 O O . LEU A 1 412 ? -4.102 -2.547 4.846 1.00 94.75 412 LEU A O 1
ATOM 3316 N N . PHE A 1 413 ? -1.958 -2.255 5.421 1.00 95.19 413 PHE A N 1
ATOM 3317 C CA . PHE A 1 413 ? -2.220 -2.329 6.857 1.00 95.19 413 PHE A CA 1
ATOM 3318 C C . PHE A 1 413 ? -3.212 -1.250 7.342 1.00 95.19 413 PHE A C 1
ATOM 3320 O O . PHE A 1 413 ? -4.084 -1.548 8.157 1.00 95.19 413 PHE A O 1
ATOM 3327 N N . PHE A 1 414 ? -3.127 -0.027 6.809 1.00 93.25 414 PHE A N 1
ATOM 3328 C CA . PHE A 1 414 ? -4.065 1.066 7.122 1.00 93.25 414 PHE A CA 1
ATOM 3329 C C . PHE A 1 414 ? -5.406 0.940 6.371 1.00 93.25 414 PHE A C 1
ATOM 3331 O O . PHE A 1 414 ? -6.434 1.465 6.797 1.00 93.25 414 PHE A O 1
ATOM 3338 N N . GLY A 1 415 ? -5.416 0.175 5.278 1.00 90.00 415 GLY A N 1
ATOM 3339 C CA . GLY A 1 415 ? -6.626 -0.262 4.586 1.00 90.00 415 GLY A CA 1
ATOM 3340 C C . GLY A 1 415 ? -7.313 0.795 3.722 1.00 90.00 415 GLY A C 1
ATOM 3341 O O . GLY A 1 415 ? -6.857 1.932 3.565 1.00 90.00 415 GLY A O 1
ATOM 3342 N N . GLU A 1 416 ? -8.436 0.402 3.110 1.00 88.56 416 GLU A N 1
ATOM 3343 C CA . GLU A 1 416 ? -9.156 1.272 2.169 1.00 88.56 416 GLU A CA 1
ATOM 3344 C C . GLU A 1 416 ? -9.773 2.494 2.856 1.00 88.56 416 GLU A C 1
ATOM 3346 O O . GLU A 1 416 ? -9.951 3.535 2.225 1.00 88.56 416 GLU A O 1
ATOM 3351 N N . ARG A 1 417 ? -10.089 2.371 4.151 1.00 89.38 417 ARG A N 1
ATOM 3352 C CA . ARG A 1 417 ? -10.665 3.436 4.975 1.00 89.38 417 ARG A CA 1
ATOM 3353 C C . ARG A 1 417 ? -9.787 4.678 4.976 1.00 89.38 417 ARG A C 1
ATOM 3355 O O . ARG A 1 417 ? -10.309 5.769 4.744 1.00 89.38 417 ARG A O 1
ATOM 3362 N N . THR A 1 418 ? -8.486 4.511 5.188 1.00 90.75 418 THR A N 1
ATOM 3363 C CA . THR A 1 418 ? -7.523 5.615 5.154 1.00 90.75 418 THR A CA 1
ATOM 3364 C C . THR A 1 418 ? -7.407 6.181 3.736 1.00 90.75 418 THR A C 1
ATOM 3366 O O . THR A 1 418 ? -7.508 7.392 3.547 1.00 90.75 418 THR A O 1
ATOM 3369 N N . CYS A 1 419 ? -7.314 5.323 2.709 1.00 89.25 419 CYS A N 1
ATOM 3370 C CA . CYS A 1 419 ? -7.250 5.771 1.310 1.00 89.25 419 CYS A CA 1
ATOM 3371 C C . CYS A 1 419 ? -8.461 6.631 0.900 1.00 89.25 419 CYS A C 1
ATOM 3373 O O . CYS A 1 419 ? -8.284 7.680 0.282 1.00 89.25 419 CYS A O 1
ATOM 3375 N N . LYS A 1 420 ? -9.688 6.210 1.245 1.00 88.50 420 LYS A N 1
ATOM 3376 C CA . LYS A 1 420 ? -10.923 6.959 0.945 1.00 88.50 420 LYS A CA 1
ATOM 3377 C C . LYS A 1 420 ? -10.886 8.357 1.551 1.00 88.50 420 LYS A C 1
ATOM 3379 O O . LYS A 1 420 ? -11.161 9.323 0.849 1.00 88.50 420 LYS A O 1
ATOM 3384 N N . ARG A 1 421 ? -10.511 8.457 2.826 1.00 87.62 421 ARG A N 1
ATOM 3385 C CA . ARG A 1 421 ? -10.524 9.718 3.578 1.00 87.62 421 ARG A CA 1
ATOM 3386 C C . ARG A 1 421 ? -9.474 10.702 3.068 1.00 87.62 421 ARG A C 1
ATOM 3388 O O . ARG A 1 421 ? -9.783 11.868 2.894 1.00 87.62 421 ARG A O 1
ATOM 3395 N N . ILE A 1 422 ? -8.286 10.215 2.709 1.00 84.69 422 ILE A N 1
ATOM 3396 C CA . ILE A 1 422 ? -7.215 11.055 2.144 1.00 84.69 422 ILE A CA 1
ATOM 3397 C C . ILE A 1 422 ? -7.518 11.494 0.700 1.00 84.69 422 ILE A C 1
ATOM 3399 O O . ILE A 1 422 ? -7.074 12.558 0.270 1.00 84.69 422 ILE A O 1
ATOM 3403 N N . SER A 1 423 ? -8.242 10.679 -0.076 1.00 73.31 423 SER A N 1
ATOM 3404 C CA . SER A 1 423 ? -8.547 10.982 -1.480 1.00 73.31 423 SER A CA 1
ATOM 3405 C C . SER A 1 423 ? -9.744 11.911 -1.670 1.00 73.31 423 SER A C 1
ATOM 3407 O O . SER A 1 423 ? -9.727 12.690 -2.619 1.00 73.31 423 SER A O 1
ATOM 3409 N N . LEU A 1 424 ? -10.782 11.812 -0.831 1.00 55.09 424 LEU A N 1
ATOM 3410 C CA . LEU A 1 424 ? -12.020 12.594 -0.975 1.00 55.09 424 LEU A CA 1
ATOM 3411 C C . LEU A 1 424 ? -11.797 14.107 -0.827 1.00 55.09 424 LEU A C 1
ATOM 3413 O O . LEU A 1 424 ? -12.576 14.890 -1.353 1.00 55.09 424 LEU A O 1
ATOM 3417 N N . GLU A 1 425 ? -10.711 14.522 -0.180 1.00 49.53 425 GLU A N 1
ATOM 3418 C CA . GLU A 1 425 ? -10.387 15.937 0.034 1.00 49.53 425 GLU A CA 1
ATOM 3419 C C . GLU A 1 425 ? -9.500 16.558 -1.053 1.00 49.53 425 GLU A C 1
ATOM 3421 O O . GLU A 1 425 ? -9.198 17.742 -0.995 1.00 49.53 425 GLU A O 1
ATOM 3426 N N . ARG A 1 426 ? -9.047 15.782 -2.046 1.00 50.44 426 ARG A N 1
ATOM 3427 C CA . ARG A 1 426 ? -8.234 16.310 -3.162 1.00 50.44 426 ARG A CA 1
ATOM 3428 C C . ARG A 1 426 ? -9.068 16.708 -4.379 1.00 50.44 426 ARG A C 1
ATOM 3430 O O . ARG A 1 426 ? -8.513 17.206 -5.357 1.00 50.44 426 ARG A O 1
ATOM 3437 N N . GLU A 1 427 ? -10.371 16.441 -4.328 1.00 38.91 427 GLU A N 1
ATOM 3438 C CA . GLU A 1 427 ? -11.352 16.759 -5.373 1.00 38.91 427 GLU A CA 1
ATOM 3439 C C . GLU A 1 427 ? -12.293 17.918 -4.978 1.00 38.91 427 GLU A C 1
ATOM 3441 O O . GLU A 1 427 ? -13.104 18.336 -5.805 1.00 38.91 427 GLU A O 1
ATOM 3446 N N . GLY A 1 428 ? -12.167 18.450 -3.753 1.00 32.97 428 GLY A N 1
ATOM 3447 C CA . GLY A 1 428 ? -12.805 19.686 -3.278 1.00 32.97 428 GLY A CA 1
ATOM 3448 C C . GLY A 1 428 ? -11.765 20.763 -3.010 1.00 32.97 428 GLY A C 1
ATOM 3449 O O . GLY A 1 428 ? -12.124 21.952 -3.160 1.00 32.97 428 GLY A O 1
#

Sequence (428 aa):
MVSALENKDEKLMNLLKLKQAIAKDLAKSGKVIKREERRIELPKELKQRKIEVSNVDFSKVETLRDIDMQDYDAPDYVVIRDLEKYLQREMDVLHSTMLKGLLKLLQLDYESASRLFEDMAVGGNSKAAYNYAESLMFMNYSKGAVSFISQFSKTVGADVYTYLSILEVMTYFSISWDKMEKILEVFANRDTPMAGVLRMARSMALGKYEEAKNDYSKLVRSGKYKGLLDIYSMMIYDRLDDKERATQLAKILINKKQHCCSFVHSSTILGNQNLPLDKFPHCRFLRVEIAKKKYMMGAMNEAMKTLEPLMKENDPSALALLGTIHFSTGDHDEAERVWMKLSETVPTRIIVGSTRMRSRANGLAKKLLNEKMLVVEEGVTTKMEEEFRKILRDGMNPDFRVDHVDIEPVRLFFGERTCKRISLEREG

Secondary structure (DSSP, 8-state):
--HHHHHHHHHHHHHHHHHHHHHHHHHHTT-------------TTTSS---------GGG-SSHHHHHHHHTT--HHHHHHHHHHHHTT---HHHHHHHHHHHHHHTT-HHHHHHHHHHHHHTT-HHHHHHHHHHHHTTT-HHHHHHHHHHHHHHT-S-HHHHHHHHHHHHHTS--HHHHHHHHHHHHTS-SHHHHHHHHHHHHHTT-HHHHHHHHHHHGGGT-SHHHHHHHHHHHHHHTT-HHHHHHHHHHHTT-TT-HHHHHHHHHHTT-S---TTT-TT-HHHHHHHHHHHHHTT-HHHHHHHHHHHHTTT-HHHHHHHHHHHHHTT-HHHHHHHHHHHHHHS-EEEEEEEESS--SSTTB-SS-EEEEEEE--TTHHHHHHHHHHHHHHTT-EEEEEEEE---HHHHHHHHHHHHHHHHHTT--

pLDDT: mean 86.24, std 14.88, range [32.97, 98.06]

Foldseek 3Di:
DPVVVVVVVVVVVVVVVVVVVVVVVCVVVPVPPPPPPPPPPPPVVVVPPPPDAQQADLVPDQAVLSSLFRGVLDDLVRVLVVLVVVLVPDDPPLSSLSSVLVSCLSVLVLVSSLVSLVVVLVVQNLSSLLSNLLSCVLVVVLVVSVVSLVVSCVVNHDDPSSLVSVLLSCLFANFAVVVNVVSLVSLCPDDDLLSLLSVLLQCVLVLNLVVSVVSLVVNVVVSTSVLLSLLSVLVSCVSVVVLVVNLVSLVVQCVSVSFPSSNQSSCVSVVPPDQCCVSQVLDLSSLLSNLVSCLLVVVLVVSLVSLVVVVVRLNLSSLQVNLQSCLLVVVNVVSLVSQVSSCNRWQKKKWKAFDPDDGPRAQPDPDHPPIDIGGRDPCSSVVNVVVQVVCVVVVTHMGMHMDTRDCVSVVCSVGSSSSCSNPVVVVD

Radius of gyration: 28.44 Å; chains: 1; bounding box: 88×69×67 Å